Protein AF-U4V9J6-F1 (afdb_monomer)

pLDDT: mean 79.13, std 19.34, range [25.95, 96.69]

InterPro domains:
  IPR004697 p-Aminobenzoyl-glutamate transport protein AbgT [PF03806] (1-350)
  IPR004697 p-Aminobenzoyl-glutamate transport protein AbgT [PTHR30282] (1-351)

Structure (mmCIF, N/CA/C/O backbone):
data_AF-U4V9J6-F1
#
_entry.id   AF-U4V9J6-F1
#
loop_
_atom_site.group_PDB
_atom_site.id
_atom_site.type_symbol
_atom_site.label_atom_id
_atom_site.label_alt_id
_atom_site.label_comp_id
_atom_site.label_asym_id
_atom_site.label_entity_id
_atom_site.label_seq_id
_atom_site.pdbx_PDB_ins_code
_atom_site.Cartn_x
_atom_site.Cartn_y
_atom_site.Cartn_z
_atom_site.occupancy
_atom_site.B_iso_or_equiv
_atom_site.auth_seq_id
_atom_site.auth_comp_id
_atom_site.auth_asym_id
_atom_site.auth_atom_id
_atom_site.pdbx_PDB_model_num
ATOM 1 N N . MET A 1 1 ? -12.251 -4.093 21.270 1.00 65.94 1 MET A N 1
ATOM 2 C CA . MET A 1 1 ? -13.716 -3.875 21.312 1.00 65.94 1 MET A CA 1
ATOM 3 C C . MET A 1 1 ? -14.480 -5.082 20.780 1.00 65.94 1 MET A C 1
ATOM 5 O O . MET A 1 1 ? -15.000 -5.821 21.598 1.00 65.94 1 MET A O 1
ATOM 9 N N . ILE A 1 2 ? -14.480 -5.366 19.471 1.00 78.62 2 ILE A N 1
ATOM 10 C CA . ILE A 1 2 ? -15.267 -6.483 18.893 1.00 78.62 2 ILE A CA 1
ATOM 11 C C . ILE A 1 2 ? -14.880 -7.849 19.487 1.00 78.62 2 ILE A C 1
ATOM 13 O O . ILE A 1 2 ? -15.749 -8.617 19.879 1.00 78.62 2 ILE A O 1
ATOM 17 N N . PHE A 1 3 ? -13.581 -8.126 19.642 1.00 81.31 3 PHE A N 1
ATOM 18 C CA . PHE A 1 3 ? -13.107 -9.379 20.248 1.00 81.31 3 PHE A CA 1
ATOM 19 C C . PHE A 1 3 ? -13.669 -9.593 21.656 1.00 81.31 3 PHE A C 1
ATOM 21 O O . PHE A 1 3 ? -14.127 -10.684 21.971 1.00 81.31 3 PHE A O 1
ATOM 28 N N . GLN A 1 4 ? -13.724 -8.536 22.464 1.00 77.19 4 GLN A N 1
ATOM 29 C CA . GLN A 1 4 ? -14.252 -8.610 23.821 1.00 77.19 4 GLN A CA 1
ATOM 30 C C . GLN A 1 4 ? -15.758 -8.886 23.851 1.00 77.19 4 GLN A C 1
ATOM 32 O O . GLN A 1 4 ? -16.208 -9.686 24.664 1.00 77.19 4 GLN A O 1
ATOM 37 N N . ALA A 1 5 ? -16.526 -8.269 22.948 1.00 76.75 5 ALA A N 1
ATOM 38 C CA . ALA A 1 5 ? -17.961 -8.524 22.821 1.00 76.75 5 ALA A CA 1
ATOM 39 C C . ALA A 1 5 ? -18.264 -9.985 22.433 1.00 76.75 5 ALA A C 1
ATOM 41 O O . ALA A 1 5 ? -19.317 -10.508 22.777 1.00 76.75 5 ALA A O 1
ATOM 42 N N . MET A 1 6 ? -17.321 -10.655 21.762 1.00 80.75 6 MET A N 1
ATOM 43 C CA . MET A 1 6 ? -17.392 -12.080 21.417 1.00 80.75 6 MET A CA 1
ATOM 44 C C . MET A 1 6 ? -16.738 -13.002 22.463 1.00 80.75 6 MET A C 1
ATOM 46 O O . MET A 1 6 ? -16.559 -14.187 22.200 1.00 80.75 6 MET A O 1
ATOM 50 N N . GLY A 1 7 ? -16.323 -12.481 23.624 1.00 78.31 7 GLY A N 1
ATOM 51 C CA . GLY A 1 7 ? -15.650 -13.263 24.671 1.00 78.31 7 GLY A CA 1
ATOM 52 C C . GLY A 1 7 ? -14.199 -13.661 24.360 1.00 78.31 7 GLY A C 1
ATOM 53 O O . GLY A 1 7 ? -13.622 -14.474 25.077 1.00 78.31 7 GLY A O 1
ATOM 54 N N . ARG A 1 8 ? -13.591 -13.094 23.310 1.00 85.94 8 ARG A N 1
ATOM 55 C CA . ARG A 1 8 ? -12.186 -13.308 22.922 1.00 85.94 8 ARG A CA 1
ATOM 56 C C . ARG A 1 8 ? -11.266 -12.264 23.554 1.00 85.94 8 ARG A C 1
ATOM 58 O O . ARG A 1 8 ? -11.701 -11.213 24.028 1.00 85.94 8 ARG A O 1
ATOM 65 N N . 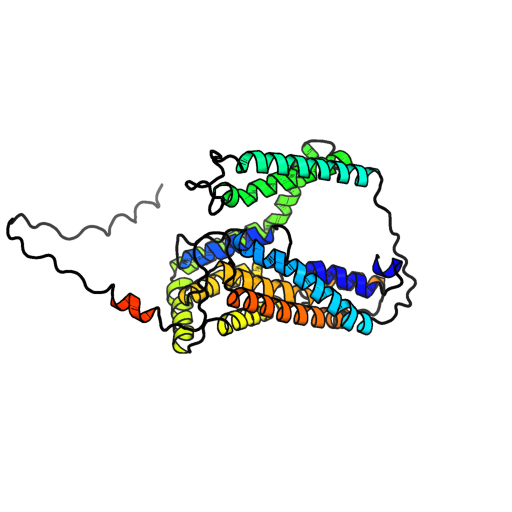ASN A 1 9 ? -9.961 -12.536 23.529 1.00 87.56 9 ASN A N 1
ATOM 66 C CA . ASN A 1 9 ? -8.962 -11.655 24.126 1.00 87.56 9 ASN A CA 1
ATOM 67 C C . ASN A 1 9 ? -8.908 -10.284 23.394 1.00 87.56 9 ASN A C 1
ATOM 69 O O . ASN A 1 9 ? -8.609 -10.236 22.197 1.00 87.56 9 ASN A O 1
ATOM 73 N N . PRO A 1 10 ? -9.175 -9.148 24.075 1.00 86.81 10 PRO A N 1
ATOM 74 C CA . PRO A 1 10 ? -9.163 -7.821 23.462 1.00 86.81 10 PRO A CA 1
ATOM 75 C C . PRO A 1 10 ? -7.778 -7.378 22.982 1.00 86.81 10 PRO A C 1
ATOM 77 O O . PRO A 1 10 ? -7.716 -6.568 22.056 1.00 86.81 10 PRO A O 1
ATOM 80 N N . LEU A 1 11 ? -6.693 -7.910 23.561 1.00 86.94 11 LEU A N 1
ATOM 81 C CA . LEU A 1 11 ? -5.323 -7.653 23.106 1.00 86.94 11 LEU A CA 1
ATOM 82 C C . LEU A 1 11 ? -5.131 -8.173 21.684 1.00 86.94 11 LEU A C 1
ATOM 84 O O . LEU A 1 11 ? -4.636 -7.447 20.829 1.00 86.94 11 LEU A O 1
ATOM 88 N N . VAL A 1 12 ? -5.624 -9.385 21.407 1.00 90.25 12 VAL A N 1
ATOM 89 C CA . VAL A 1 12 ? -5.599 -9.977 20.063 1.00 90.25 12 VAL A CA 1
ATOM 90 C C . VAL A 1 12 ? -6.382 -9.103 19.095 1.00 90.25 12 VAL A C 1
ATOM 92 O O . VAL A 1 12 ? -5.907 -8.841 17.999 1.00 90.25 12 VAL A O 1
ATOM 95 N N . GLY A 1 13 ? -7.536 -8.570 19.505 1.00 89.12 13 GLY A N 1
ATOM 96 C CA . GLY A 1 13 ? -8.301 -7.635 18.679 1.00 89.12 13 GLY A CA 1
ATOM 97 C C . GLY A 1 13 ? -7.562 -6.321 18.391 1.00 89.12 13 GLY A C 1
ATOM 98 O O . GLY A 1 13 ? -7.632 -5.815 17.272 1.00 89.12 13 GLY A O 1
ATOM 99 N N . ALA A 1 14 ? -6.839 -5.772 19.372 1.00 87.44 14 ALA A N 1
ATOM 100 C CA . ALA A 1 14 ? -6.020 -4.573 19.185 1.00 87.44 14 ALA A CA 1
ATOM 101 C C . ALA A 1 14 ? -4.848 -4.836 18.227 1.00 87.44 14 ALA A C 1
ATOM 103 O O . ALA A 1 14 ? -4.629 -4.057 17.300 1.00 87.44 14 ALA A O 1
ATOM 104 N N . VAL A 1 15 ? -4.156 -5.966 18.401 1.00 90.31 15 VAL A N 1
ATOM 105 C CA . VAL A 1 15 ? -3.089 -6.408 17.495 1.00 90.31 15 VAL A CA 1
ATOM 106 C C . VAL A 1 15 ? -3.640 -6.689 16.101 1.00 90.31 15 VAL A C 1
ATOM 108 O O . VAL A 1 15 ? -3.032 -6.266 15.132 1.00 90.31 15 VAL A O 1
ATOM 111 N N . THR A 1 16 ? -4.813 -7.312 15.978 1.00 92.06 16 THR A N 1
ATOM 112 C CA . THR A 1 16 ? -5.472 -7.579 14.688 1.00 92.06 16 THR A CA 1
ATOM 113 C C . THR A 1 16 ? -5.715 -6.285 13.917 1.00 92.06 16 THR A C 1
ATOM 115 O O . THR A 1 16 ? -5.371 -6.197 12.743 1.00 92.06 16 THR A O 1
ATOM 118 N N . GLY A 1 17 ? -6.265 -5.258 14.576 1.00 90.00 17 GLY A N 1
ATOM 119 C CA . GLY A 1 17 ? -6.472 -3.950 13.953 1.00 90.00 17 GLY A CA 1
ATOM 120 C C . GLY A 1 17 ? -5.158 -3.268 13.567 1.00 90.00 17 GLY A C 1
ATOM 121 O O . GLY A 1 17 ? -5.038 -2.749 12.462 1.00 90.00 17 GLY A O 1
ATOM 122 N N . TYR A 1 18 ? -4.156 -3.312 14.449 1.00 90.00 18 TYR A N 1
ATOM 123 C CA . TYR A 1 18 ? -2.828 -2.759 14.176 1.00 90.00 18 TYR A CA 1
ATOM 124 C C . TYR A 1 18 ? -2.142 -3.447 12.990 1.00 90.00 18 TYR A C 1
ATOM 126 O O . TYR A 1 18 ? -1.627 -2.778 12.101 1.00 90.00 18 TYR A O 1
ATOM 134 N N . VAL A 1 19 ? -2.193 -4.777 12.947 1.00 90.69 19 VAL A N 1
ATOM 135 C CA . VAL A 1 19 ? -1.666 -5.607 11.864 1.00 90.69 19 VAL A CA 1
ATOM 136 C C . VAL A 1 19 ? -2.363 -5.303 10.546 1.00 90.69 19 VAL A C 1
ATOM 138 O O . VAL A 1 19 ? -1.685 -5.100 9.545 1.00 90.69 19 VAL A O 1
ATOM 141 N N . ALA A 1 20 ? -3.696 -5.249 10.541 1.00 89.12 20 ALA A N 1
ATOM 142 C CA . ALA A 1 20 ? -4.461 -5.003 9.325 1.00 89.12 20 ALA A CA 1
ATOM 143 C C . ALA A 1 20 ? -4.112 -3.647 8.693 1.00 89.12 20 ALA A C 1
ATOM 145 O O . ALA A 1 20 ? -4.028 -3.549 7.475 1.00 89.12 20 ALA A O 1
ATOM 146 N N . VAL A 1 21 ? -3.866 -2.622 9.516 1.00 85.44 21 VAL A N 1
ATOM 147 C CA . VAL A 1 21 ? -3.485 -1.283 9.041 1.00 85.44 21 VAL A CA 1
ATOM 148 C C . VAL A 1 21 ? -1.998 -1.197 8.693 1.00 85.44 21 VAL A C 1
ATOM 150 O O . VAL A 1 21 ? -1.643 -0.597 7.686 1.00 85.44 21 VAL A O 1
ATOM 153 N N . GLY A 1 22 ? -1.122 -1.770 9.519 1.00 86.38 22 GLY A N 1
ATOM 154 C CA . GLY A 1 22 ? 0.326 -1.644 9.355 1.00 86.38 22 GLY A CA 1
ATOM 155 C C . GLY A 1 22 ? 0.899 -2.589 8.302 1.00 86.38 22 GLY A C 1
ATOM 156 O O . GLY A 1 22 ? 1.601 -2.144 7.402 1.00 86.38 22 GLY A O 1
ATOM 157 N N . ALA A 1 23 ? 0.590 -3.885 8.398 1.00 87.31 23 ALA A N 1
ATOM 158 C CA . ALA A 1 23 ? 1.112 -4.904 7.487 1.00 87.31 23 ALA A CA 1
ATOM 159 C C . ALA A 1 23 ? 0.292 -5.056 6.201 1.00 87.31 23 ALA A C 1
ATOM 161 O O . ALA A 1 23 ? 0.789 -5.590 5.215 1.00 87.31 23 ALA A O 1
ATOM 162 N N . GLY A 1 24 ? -0.953 -4.574 6.204 1.00 86.06 24 GLY A N 1
ATOM 163 C CA . GLY A 1 24 ? -1.797 -4.474 5.014 1.00 86.06 24 GLY A CA 1
ATOM 164 C C . GLY A 1 24 ? -1.687 -3.138 4.274 1.00 86.06 24 GLY A C 1
ATOM 165 O O . GLY A 1 24 ? -2.499 -2.899 3.389 1.00 86.06 24 GLY A O 1
ATOM 166 N N . TYR A 1 25 ? -0.737 -2.265 4.632 1.00 87.06 25 TYR A N 1
ATOM 167 C CA . TYR A 1 25 ? -0.687 -0.868 4.179 1.00 87.06 25 TYR A CA 1
ATOM 168 C C . TYR A 1 25 ? -0.744 -0.702 2.648 1.00 87.06 25 TYR A C 1
ATOM 170 O O . TYR A 1 25 ? -1.575 0.055 2.149 1.00 87.06 25 TYR A O 1
ATOM 178 N N . ASP A 1 26 ? 0.070 -1.455 1.900 1.00 89.44 26 ASP A N 1
ATOM 179 C CA . ASP A 1 26 ? 0.126 -1.397 0.430 1.00 89.44 26 ASP A CA 1
ATOM 180 C C . ASP A 1 26 ? -0.832 -2.380 -0.271 1.00 89.44 26 ASP A C 1
ATOM 182 O O . ASP A 1 26 ? -0.795 -2.522 -1.498 1.00 89.44 26 ASP A O 1
ATOM 186 N N . ALA A 1 27 ? -1.686 -3.086 0.477 1.00 91.44 27 ALA A N 1
ATOM 187 C CA . ALA A 1 27 ? -2.644 -4.048 -0.058 1.00 91.44 27 ALA A CA 1
ATOM 188 C C . ALA A 1 27 ? -4.078 -3.539 0.132 1.00 91.44 27 ALA A C 1
ATOM 190 O O . ALA A 1 27 ? -4.628 -3.539 1.231 1.00 91.44 27 ALA A O 1
ATOM 191 N N . SER A 1 28 ? -4.719 -3.135 -0.964 1.00 91.06 28 SER A N 1
ATOM 192 C CA . SER A 1 28 ? -6.057 -2.547 -0.929 1.00 91.06 28 SER A CA 1
ATOM 193 C C . SER A 1 28 ? -6.885 -2.955 -2.145 1.00 91.06 28 SER A C 1
ATOM 195 O O . SER A 1 28 ? -6.368 -3.116 -3.247 1.00 91.06 28 SER A O 1
ATOM 197 N N . LEU A 1 29 ? -8.202 -3.086 -1.948 1.00 90.00 29 LEU A N 1
ATOM 198 C CA . LEU A 1 29 ? -9.172 -3.305 -3.033 1.00 90.00 29 LEU A CA 1
ATOM 199 C C . LEU A 1 29 ? -9.385 -2.051 -3.897 1.00 90.00 29 LEU A C 1
ATOM 201 O O . LEU A 1 29 ? -9.929 -2.131 -5.001 1.00 90.00 29 LEU A O 1
ATOM 205 N N . LEU A 1 30 ? -8.985 -0.892 -3.376 1.00 86.12 30 LEU A N 1
ATOM 206 C CA . LEU A 1 30 ? -9.106 0.414 -4.009 1.00 86.12 30 LEU A CA 1
ATOM 207 C C . LEU A 1 30 ? -7.739 1.085 -4.097 1.00 86.12 30 LEU A C 1
ATOM 209 O O . LEU A 1 30 ? -6.885 0.871 -3.240 1.00 86.12 30 LEU A O 1
ATOM 213 N N . ILE A 1 31 ? -7.582 1.954 -5.089 1.00 84.19 31 ILE A N 1
ATOM 214 C CA . ILE A 1 31 ? -6.429 2.848 -5.182 1.00 84.19 31 ILE A CA 1
ATOM 215 C C . ILE A 1 31 ? -6.419 3.806 -3.989 1.00 84.19 31 ILE A C 1
ATOM 217 O O . ILE A 1 31 ? -7.450 4.336 -3.568 1.00 84.19 31 ILE A O 1
ATOM 221 N N . THR A 1 32 ? -5.228 4.024 -3.463 1.00 84.62 32 THR A N 1
ATOM 222 C CA . THR A 1 32 ? -4.907 4.807 -2.280 1.00 84.62 32 THR A CA 1
ATOM 223 C C . THR A 1 32 ? -3.896 5.908 -2.630 1.00 84.62 32 THR A C 1
ATOM 225 O O . THR A 1 32 ? -3.241 5.861 -3.675 1.00 84.62 32 THR A O 1
ATOM 228 N N . PRO A 1 33 ? -3.701 6.908 -1.754 1.00 80.56 33 PRO A N 1
ATOM 229 C CA . PRO A 1 33 ? -2.639 7.899 -1.931 1.00 80.56 33 PRO A CA 1
ATOM 230 C C . PRO A 1 33 ? -1.229 7.290 -2.033 1.00 80.56 33 PRO A C 1
ATOM 232 O O . PRO A 1 33 ? -0.375 7.859 -2.713 1.00 80.56 33 PRO A O 1
ATOM 235 N N . ALA A 1 34 ? -0.988 6.129 -1.408 1.00 85.19 34 ALA A N 1
ATOM 236 C CA . ALA A 1 34 ? 0.297 5.434 -1.486 1.00 85.19 34 ALA A CA 1
ATOM 237 C C . ALA A 1 34 ? 0.624 4.997 -2.922 1.00 85.19 34 ALA A C 1
ATOM 239 O O . ALA A 1 34 ? 1.780 5.059 -3.333 1.00 85.19 34 ALA A O 1
ATOM 240 N N . ASP A 1 35 ? -0.381 4.623 -3.721 1.00 87.75 35 ASP A N 1
ATOM 241 C CA . ASP A 1 35 ? -0.197 4.273 -5.134 1.00 87.75 35 ASP A CA 1
ATOM 242 C C . ASP A 1 35 ? 0.345 5.446 -5.952 1.00 87.75 35 ASP A C 1
ATOM 244 O O . ASP A 1 35 ? 1.293 5.280 -6.714 1.00 87.75 35 ASP A O 1
ATOM 248 N N . VAL A 1 36 ? -0.199 6.645 -5.735 1.00 83.81 36 VAL A N 1
ATOM 249 C CA . VAL A 1 36 ? 0.222 7.867 -6.437 1.00 83.81 36 VAL A CA 1
ATOM 250 C C . VAL A 1 36 ? 1.627 8.296 -6.014 1.00 83.81 36 VAL A C 1
ATOM 252 O O . VAL A 1 36 ? 2.442 8.689 -6.848 1.00 83.81 36 VAL A O 1
ATOM 255 N N . ILE A 1 37 ? 1.921 8.217 -4.714 1.00 84.94 37 ILE A N 1
ATOM 256 C CA . ILE A 1 37 ? 3.229 8.589 -4.166 1.00 84.94 37 ILE A CA 1
ATOM 257 C C . ILE A 1 37 ? 4.316 7.653 -4.695 1.00 84.94 37 ILE A C 1
ATOM 259 O O . ILE A 1 37 ? 5.325 8.120 -5.228 1.00 84.94 37 ILE A O 1
ATOM 263 N N . LEU A 1 38 ? 4.113 6.338 -4.572 1.00 90.75 38 LEU A N 1
ATOM 264 C CA . LEU A 1 38 ? 5.109 5.357 -4.989 1.00 90.75 38 LEU A CA 1
ATOM 265 C C . LEU A 1 38 ? 5.325 5.410 -6.503 1.00 90.75 38 LEU A C 1
ATOM 267 O O . LEU A 1 38 ? 6.477 5.465 -6.930 1.00 90.75 38 LEU A O 1
ATOM 271 N N . SER A 1 39 ? 4.257 5.499 -7.303 1.00 89.31 39 SER A N 1
A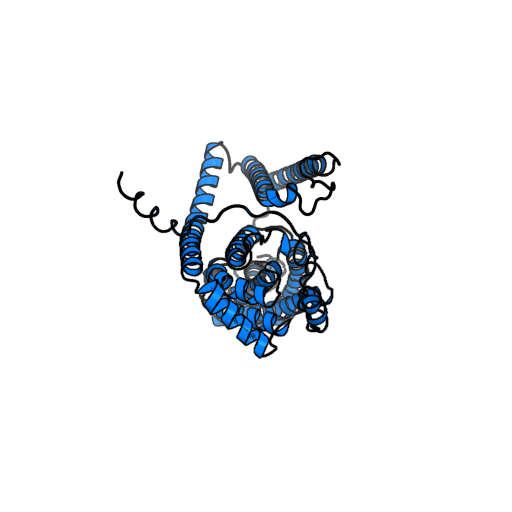TOM 272 C CA . SER A 1 39 ? 4.374 5.560 -8.764 1.00 89.31 39 SER A CA 1
ATOM 273 C C . SER A 1 39 ? 5.074 6.832 -9.249 1.00 89.31 39 SER A C 1
ATOM 275 O O . SER A 1 39 ? 5.870 6.777 -10.188 1.00 89.31 39 SER A O 1
ATOM 277 N N . GLY A 1 40 ? 4.859 7.969 -8.578 1.00 87.44 40 GLY A N 1
ATOM 278 C CA . GLY A 1 40 ? 5.559 9.223 -8.865 1.00 87.44 40 GLY A CA 1
ATOM 279 C C . GLY A 1 40 ? 7.064 9.148 -8.589 1.00 87.44 40 GLY A C 1
ATOM 280 O O . GLY A 1 40 ? 7.872 9.575 -9.420 1.00 87.44 40 GLY A O 1
ATOM 281 N N . ILE A 1 41 ? 7.454 8.552 -7.457 1.00 89.44 41 ILE A N 1
ATOM 282 C CA . ILE A 1 41 ? 8.865 8.317 -7.113 1.00 89.44 41 ILE A CA 1
ATOM 283 C C . ILE A 1 41 ? 9.501 7.348 -8.121 1.00 89.44 41 ILE A C 1
ATOM 285 O O . ILE A 1 41 ? 10.568 7.637 -8.663 1.00 89.44 41 ILE A O 1
ATOM 289 N N . THR A 1 42 ? 8.832 6.231 -8.421 1.00 93.25 42 THR A N 1
ATOM 290 C CA . THR A 1 42 ? 9.329 5.217 -9.361 1.00 93.25 42 THR A CA 1
ATOM 291 C C . THR A 1 42 ? 9.492 5.785 -10.770 1.00 93.25 42 THR A C 1
ATOM 293 O O . THR A 1 42 ? 10.519 5.551 -11.399 1.00 93.25 42 THR A O 1
ATOM 296 N N . THR A 1 43 ? 8.534 6.586 -11.249 1.00 90.50 43 THR A N 1
ATOM 297 C CA . THR A 1 43 ? 8.622 7.287 -12.544 1.00 90.50 43 THR A CA 1
ATOM 298 C C . THR A 1 43 ? 9.832 8.219 -12.581 1.00 90.50 43 THR A C 1
ATOM 300 O O . THR A 1 43 ? 10.632 8.182 -13.514 1.00 90.50 43 THR A O 1
ATOM 303 N N . SER A 1 44 ? 10.020 9.012 -11.523 1.00 87.56 44 SER A N 1
ATOM 304 C CA . SER A 1 44 ? 11.140 9.956 -11.424 1.00 87.56 44 SER A CA 1
ATOM 305 C C . SER A 1 44 ? 12.497 9.248 -11.438 1.00 87.56 44 SER A C 1
ATOM 307 O O . SER A 1 44 ? 13.438 9.728 -12.069 1.00 87.56 44 SER A O 1
ATOM 309 N N . ALA A 1 45 ? 12.599 8.093 -10.777 1.00 89.50 45 ALA A N 1
ATOM 310 C CA . ALA A 1 45 ? 13.794 7.261 -10.816 1.00 89.50 45 ALA A CA 1
ATOM 311 C C . ALA A 1 45 ? 13.999 6.609 -12.196 1.00 89.50 45 ALA A C 1
ATOM 313 O O . ALA A 1 45 ? 15.116 6.614 -12.712 1.00 89.50 45 ALA A O 1
ATOM 314 N N . ALA A 1 46 ? 12.935 6.111 -12.832 1.00 90.12 46 ALA A N 1
ATOM 315 C CA . ALA A 1 46 ? 12.996 5.475 -14.149 1.00 90.12 46 ALA A CA 1
ATOM 316 C C . ALA A 1 46 ? 13.475 6.431 -15.260 1.00 90.12 46 ALA A C 1
ATOM 318 O O . ALA A 1 46 ? 14.217 6.011 -16.148 1.00 90.12 46 ALA A O 1
ATOM 319 N N . HIS A 1 47 ? 13.171 7.731 -15.154 1.00 88.38 47 HIS A N 1
ATOM 320 C CA . HIS A 1 47 ? 13.654 8.785 -16.064 1.00 88.38 47 HIS A CA 1
ATOM 321 C C . HIS A 1 47 ? 15.180 8.978 -16.096 1.00 88.38 47 HIS A C 1
ATOM 323 O O . HIS A 1 47 ? 15.698 9.743 -16.919 1.00 88.38 47 HIS A O 1
ATOM 329 N N . THR A 1 48 ? 15.921 8.334 -15.192 1.00 84.56 48 THR A N 1
ATOM 330 C CA . THR A 1 48 ? 17.387 8.288 -15.275 1.00 84.56 48 THR A CA 1
ATOM 331 C C . THR A 1 48 ? 17.880 7.304 -16.340 1.00 84.56 48 THR A C 1
ATOM 333 O O . THR A 1 48 ? 18.978 7.500 -16.853 1.00 84.56 48 THR A O 1
ATOM 336 N N . VAL A 1 49 ? 17.070 6.299 -16.703 1.00 85.06 49 VAL A N 1
ATOM 337 C CA . VAL A 1 49 ? 17.365 5.297 -17.743 1.00 85.06 49 VAL A CA 1
ATOM 338 C C . VAL A 1 49 ? 16.585 5.587 -19.022 1.00 85.06 49 VAL A C 1
ATOM 340 O O . VAL A 1 49 ? 17.170 5.626 -20.099 1.00 85.06 49 VAL A O 1
ATOM 343 N N . ASP A 1 50 ? 15.275 5.816 -18.909 1.00 85.38 50 ASP A N 1
ATOM 344 C CA . ASP A 1 50 ? 14.386 6.091 -20.040 1.00 85.38 50 ASP A CA 1
ATOM 345 C C . ASP A 1 50 ? 13.481 7.285 -19.721 1.00 85.38 50 ASP A C 1
ATOM 347 O O . ASP A 1 50 ? 12.627 7.225 -18.839 1.00 85.38 50 ASP A O 1
ATOM 351 N N . ALA A 1 51 ? 13.653 8.374 -20.474 1.00 86.44 51 ALA A N 1
ATOM 352 C CA . ALA A 1 51 ? 12.902 9.615 -20.302 1.00 86.44 51 ALA A CA 1
ATOM 353 C C . ALA A 1 51 ? 11.391 9.482 -20.579 1.00 86.44 51 ALA A C 1
ATOM 355 O O . ALA A 1 51 ? 10.638 10.367 -20.185 1.00 86.44 51 ALA A O 1
ATOM 356 N N . ASN A 1 52 ? 10.953 8.411 -21.248 1.00 86.06 52 ASN A N 1
ATOM 357 C CA . ASN A 1 52 ? 9.542 8.146 -21.542 1.00 86.06 52 ASN A CA 1
ATOM 358 C C . ASN A 1 52 ? 8.913 7.107 -20.596 1.00 86.06 52 ASN A C 1
ATOM 360 O O . ASN A 1 52 ? 7.712 6.819 -20.706 1.00 86.06 52 ASN A O 1
ATOM 364 N N . ALA A 1 53 ? 9.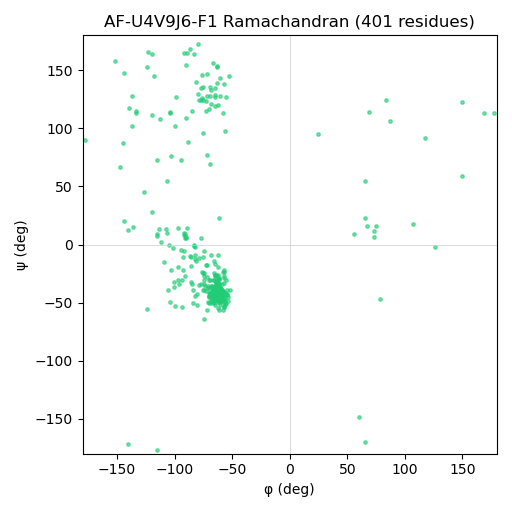703 6.528 -19.684 1.00 85.94 53 ALA A N 1
ATOM 365 C CA . ALA A 1 53 ? 9.215 5.556 -18.718 1.00 85.94 53 ALA A CA 1
ATOM 366 C C . ALA A 1 53 ? 8.215 6.215 -17.765 1.00 85.94 53 ALA A C 1
ATOM 368 O O . ALA A 1 53 ? 8.508 7.216 -17.128 1.00 85.94 53 ALA A O 1
ATOM 369 N N . TYR A 1 54 ? 7.031 5.626 -17.634 1.00 85.12 54 TYR A N 1
ATOM 370 C CA . TYR A 1 54 ? 5.980 6.138 -16.764 1.00 85.12 54 TYR A CA 1
ATOM 371 C C . TYR A 1 54 ? 5.353 4.981 -16.006 1.00 85.12 54 TYR A C 1
ATOM 373 O O . TYR A 1 54 ? 4.930 4.006 -16.627 1.00 85.12 54 TYR A O 1
ATOM 381 N N . VAL A 1 55 ? 5.288 5.116 -14.683 1.00 87.44 55 VAL A N 1
ATOM 382 C CA . VAL A 1 55 ? 4.595 4.184 -13.797 1.00 87.44 55 VAL A CA 1
ATOM 383 C C . VAL A 1 55 ? 3.293 4.834 -13.367 1.00 87.44 55 VAL A C 1
ATOM 385 O O . VAL A 1 55 ? 3.271 5.856 -12.675 1.00 87.44 55 VAL A O 1
ATOM 388 N N . SER A 1 56 ? 2.192 4.240 -13.801 1.00 85.00 56 SER A N 1
ATOM 389 C CA . SER A 1 56 ? 0.857 4.699 -13.468 1.00 85.00 56 SER A CA 1
ATOM 390 C C . SER A 1 56 ? 0.491 4.309 -12.032 1.00 85.00 56 SER A C 1
ATOM 392 O O . SER A 1 56 ? 0.839 3.212 -11.586 1.00 85.00 56 SER A O 1
ATOM 394 N N . PRO A 1 57 ? -0.289 5.132 -11.305 1.00 84.75 57 PRO A N 1
ATOM 395 C CA . PRO A 1 57 ? -0.827 4.747 -9.998 1.00 84.75 57 PRO A CA 1
ATOM 396 C C . PRO A 1 57 ? -1.669 3.463 -10.025 1.00 84.75 57 PRO A C 1
ATOM 398 O O . PRO A 1 57 ? -1.848 2.814 -9.003 1.00 84.75 57 PRO A O 1
ATOM 401 N N . ILE A 1 58 ? -2.208 3.084 -11.185 1.00 86.69 58 ILE A N 1
ATOM 402 C CA . ILE A 1 58 ? -3.029 1.878 -11.338 1.00 86.69 58 ILE A CA 1
ATOM 403 C C . ILE A 1 58 ? -2.230 0.637 -11.737 1.00 86.69 58 ILE A C 1
ATOM 405 O O . ILE A 1 58 ? -2.811 -0.443 -11.754 1.00 86.69 58 ILE A O 1
ATOM 409 N N . ASP A 1 59 ? -0.927 0.750 -12.017 1.00 86.81 59 ASP A N 1
ATOM 410 C CA . ASP A 1 59 ? -0.162 -0.365 -12.580 1.00 86.81 59 ASP A CA 1
ATOM 411 C C . ASP A 1 59 ? -0.229 -1.600 -11.682 1.00 86.81 59 ASP A C 1
ATOM 413 O O . ASP A 1 59 ? -0.690 -2.655 -12.111 1.00 86.81 59 ASP A O 1
ATOM 417 N N . ASN A 1 60 ? 0.078 -1.447 -10.394 1.00 91.75 60 ASN A N 1
ATOM 418 C CA . ASN A 1 60 ? 0.040 -2.561 -9.448 1.00 91.75 60 ASN A CA 1
ATOM 419 C C . ASN A 1 60 ? -1.376 -2.953 -8.985 1.00 91.75 60 ASN A C 1
ATOM 421 O O . ASN A 1 60 ? -1.493 -3.817 -8.115 1.00 91.75 60 ASN A O 1
ATOM 425 N N . TYR A 1 61 ? -2.448 -2.363 -9.532 1.00 90.50 61 TYR A N 1
ATOM 426 C CA . TYR A 1 61 ? -3.811 -2.509 -9.009 1.00 90.50 61 TYR A CA 1
ATOM 427 C C . TYR A 1 61 ? -4.265 -3.967 -8.895 1.00 90.50 61 TYR A C 1
ATOM 429 O O . TYR A 1 61 ? -4.717 -4.401 -7.835 1.00 90.50 61 TYR A O 1
ATOM 437 N N . TYR A 1 62 ? -4.120 -4.750 -9.968 1.00 90.25 62 TYR A N 1
ATOM 438 C CA . TYR A 1 62 ? -4.560 -6.148 -9.960 1.00 90.25 62 TYR A CA 1
ATOM 439 C C . TYR A 1 62 ? -3.803 -6.980 -8.925 1.00 90.25 62 TYR A C 1
ATOM 441 O O . TYR A 1 62 ? -4.408 -7.792 -8.218 1.00 90.25 62 TYR A O 1
ATOM 449 N N . PHE A 1 63 ? -2.496 -6.742 -8.803 1.00 93.00 63 PHE A N 1
ATOM 450 C CA . PHE A 1 63 ? -1.657 -7.427 -7.833 1.00 93.00 63 PHE A CA 1
ATOM 451 C C . PHE A 1 63 ? -2.051 -7.053 -6.401 1.00 93.00 63 PHE A C 1
ATOM 453 O O . PHE A 1 63 ? -2.285 -7.944 -5.584 1.00 93.00 63 PHE A O 1
ATOM 460 N N . ILE A 1 64 ? -2.198 -5.764 -6.086 1.00 93.50 64 ILE A N 1
ATOM 461 C CA . ILE A 1 64 ? -2.482 -5.307 -4.715 1.00 93.50 64 ILE A CA 1
ATOM 462 C C . ILE A 1 64 ? -3.908 -5.645 -4.269 1.00 93.50 64 ILE A C 1
ATOM 464 O O . ILE A 1 64 ? -4.107 -6.025 -3.116 1.00 93.50 64 ILE A O 1
ATOM 468 N N . ALA A 1 65 ? -4.886 -5.597 -5.180 1.00 93.62 65 ALA A N 1
ATOM 469 C CA . ALA A 1 65 ? -6.266 -5.968 -4.886 1.00 93.62 65 ALA A CA 1
ATOM 470 C C . ALA A 1 65 ? -6.381 -7.469 -4.595 1.00 93.62 65 ALA A C 1
ATOM 472 O O . ALA A 1 65 ? -7.036 -7.874 -3.633 1.00 93.62 65 ALA A O 1
ATOM 473 N N . SER A 1 66 ? -5.681 -8.298 -5.374 1.00 94.56 66 SER A N 1
ATOM 474 C CA . SER A 1 66 ? -5.594 -9.740 -5.117 1.00 94.56 66 SER A CA 1
ATOM 475 C C . SER A 1 66 ? -4.834 -10.033 -3.819 1.00 94.56 66 SER A C 1
ATOM 477 O O . SER A 1 66 ? -5.248 -10.883 -3.028 1.00 94.56 66 SER A O 1
ATOM 479 N N . SER A 1 67 ? -3.763 -9.277 -3.558 1.00 95.12 67 SER A N 1
ATOM 480 C CA . SER A 1 67 ? -2.971 -9.375 -2.329 1.00 95.12 67 SER A CA 1
ATOM 481 C C . SER A 1 67 ? -3.812 -9.071 -1.092 1.00 95.12 67 SER A C 1
ATOM 483 O O . SER A 1 67 ? -3.707 -9.797 -0.111 1.00 95.12 67 SER A O 1
ATOM 485 N N . ALA A 1 68 ? -4.707 -8.078 -1.137 1.00 94.94 68 ALA A N 1
ATOM 486 C CA . ALA A 1 68 ? -5.581 -7.740 -0.011 1.00 94.94 68 ALA A CA 1
ATOM 487 C C . ALA A 1 68 ? -6.442 -8.933 0.446 1.00 94.94 68 ALA A C 1
ATOM 489 O O . ALA A 1 68 ? -6.588 -9.180 1.644 1.00 94.94 68 ALA A O 1
ATOM 490 N N . ILE A 1 69 ? -6.969 -9.714 -0.502 1.00 95.12 69 ILE A N 1
ATOM 491 C CA . ILE A 1 69 ? -7.774 -10.909 -0.209 1.00 95.12 69 ILE A CA 1
ATOM 492 C C . ILE A 1 69 ? -6.896 -12.003 0.410 1.00 95.12 69 ILE A C 1
ATOM 494 O O . ILE A 1 69 ? -7.240 -12.570 1.447 1.00 95.12 69 ILE A O 1
ATOM 498 N N . ILE A 1 70 ? -5.745 -12.282 -0.202 1.00 94.50 70 ILE A N 1
ATOM 499 C CA . ILE A 1 70 ? -4.834 -13.344 0.246 1.00 94.50 70 ILE A CA 1
ATOM 500 C C . ILE A 1 70 ? -4.262 -13.029 1.629 1.00 94.50 70 ILE A C 1
ATOM 502 O O . ILE A 1 70 ? -4.303 -13.875 2.520 1.00 94.50 70 ILE A O 1
ATOM 506 N N . LEU A 1 71 ? -3.789 -11.803 1.841 1.00 95.19 71 LEU A N 1
ATOM 507 C CA . LEU A 1 71 ? -3.236 -11.358 3.118 1.00 95.19 71 LEU A CA 1
ATOM 508 C C . LEU A 1 71 ? -4.292 -11.306 4.219 1.00 95.19 71 LEU A C 1
ATOM 510 O O . LEU A 1 71 ? -3.970 -11.572 5.373 1.00 95.19 71 LEU A O 1
ATOM 514 N N . SER A 1 72 ? -5.559 -11.041 3.886 1.00 94.69 72 SER A N 1
ATOM 515 C CA . SER A 1 72 ? -6.654 -11.157 4.852 1.00 94.69 72 SER A CA 1
ATOM 516 C C . SER A 1 72 ? -6.807 -12.597 5.357 1.00 94.69 72 SER A C 1
ATOM 518 O O . SER A 1 72 ? -6.905 -12.812 6.567 1.00 94.69 72 SER A O 1
ATOM 520 N N . ILE A 1 73 ? -6.746 -13.587 4.459 1.00 95.50 73 ILE A N 1
ATOM 521 C CA . ILE A 1 73 ? -6.818 -15.015 4.812 1.00 95.50 73 ILE A CA 1
ATOM 522 C C . ILE A 1 73 ? -5.591 -15.434 5.632 1.00 95.50 73 ILE A C 1
ATOM 524 O O . ILE A 1 73 ? -5.730 -16.065 6.680 1.00 95.50 73 ILE A O 1
ATOM 528 N N . VAL A 1 74 ? -4.389 -15.058 5.185 1.00 95.69 74 VAL A N 1
ATOM 529 C CA . VAL A 1 74 ? -3.130 -15.368 5.881 1.00 95.69 74 VAL A CA 1
ATOM 530 C C . VAL A 1 74 ? -3.099 -14.718 7.266 1.00 95.69 74 VAL A C 1
ATOM 532 O O . VAL A 1 74 ? -2.751 -15.373 8.247 1.00 95.69 74 VAL A O 1
ATOM 535 N N . GLY A 1 75 ? -3.512 -13.455 7.373 1.00 94.62 75 GLY A N 1
ATOM 536 C CA . GLY A 1 75 ? -3.602 -12.725 8.634 1.00 94.62 75 GLY A CA 1
ATOM 537 C C . GLY A 1 75 ? -4.588 -13.353 9.601 1.00 94.62 75 GLY A C 1
ATOM 538 O O . GLY A 1 75 ? -4.223 -13.588 10.750 1.00 94.62 75 GLY A O 1
ATOM 539 N N . ALA A 1 76 ? -5.790 -13.702 9.138 1.00 94.69 76 ALA A N 1
ATOM 540 C CA . ALA A 1 76 ? -6.762 -14.420 9.956 1.00 94.69 76 ALA A CA 1
ATOM 541 C C . ALA A 1 76 ? -6.181 -15.744 10.475 1.00 94.69 76 ALA A C 1
ATOM 543 O O . ALA A 1 76 ? -6.223 -16.008 11.676 1.00 94.69 76 ALA A O 1
ATOM 544 N N . PHE A 1 77 ? -5.550 -16.528 9.596 1.00 96.38 77 PHE A N 1
ATOM 545 C CA . PHE A 1 77 ? -4.935 -17.799 9.965 1.00 96.38 77 PHE A CA 1
ATOM 546 C C . PHE A 1 77 ? -3.830 -17.636 11.019 1.00 96.38 77 PHE A C 1
ATOM 548 O O . PHE A 1 77 ? -3.842 -18.334 12.032 1.00 96.38 77 PHE A O 1
ATOM 555 N N . ILE A 1 78 ? -2.887 -16.710 10.819 1.00 95.81 78 ILE A N 1
ATOM 556 C CA . ILE A 1 78 ? -1.785 -16.481 11.765 1.00 95.81 78 ILE A CA 1
ATOM 557 C C . ILE A 1 78 ? -2.316 -15.955 13.100 1.00 95.81 78 ILE A C 1
ATOM 559 O O . ILE A 1 78 ? -1.852 -16.380 14.160 1.00 95.81 78 ILE A O 1
ATOM 563 N N . ILE A 1 79 ? -3.300 -15.056 13.069 1.00 94.38 79 ILE A N 1
ATOM 564 C CA . ILE A 1 79 ? -3.880 -14.496 14.288 1.00 94.38 79 ILE A CA 1
ATOM 565 C C . ILE A 1 79 ? -4.552 -15.592 15.114 1.00 94.38 79 ILE A C 1
ATOM 567 O O . ILE A 1 79 ? -4.273 -15.707 16.304 1.00 94.38 79 ILE A O 1
ATOM 571 N N . GLU A 1 80 ? -5.376 -16.434 14.495 1.00 93.12 80 GLU A N 1
ATOM 572 C CA . GLU A 1 80 ? -6.089 -17.506 15.198 1.00 93.12 80 GLU A CA 1
ATOM 573 C C . GLU A 1 80 ? -5.165 -18.638 15.657 1.00 93.12 80 GLU A C 1
ATOM 575 O O . GLU A 1 80 ? -5.361 -19.209 16.729 1.00 93.12 80 GLU A O 1
ATOM 580 N N . ARG A 1 81 ? -4.155 -18.995 14.855 1.00 94.25 81 ARG A N 1
ATOM 581 C CA . ARG A 1 81 ? -3.307 -20.169 15.123 1.00 94.25 81 ARG A CA 1
ATOM 582 C C . ARG A 1 81 ? -2.045 -19.869 15.912 1.00 94.25 81 ARG A C 1
ATOM 584 O O . ARG A 1 81 ? -1.497 -20.794 16.505 1.00 94.25 81 ARG A O 1
ATOM 591 N N . ILE A 1 82 ? -1.574 -18.625 15.911 1.00 93.38 82 ILE A N 1
ATOM 592 C CA . ILE A 1 82 ? -0.312 -18.244 16.553 1.00 93.38 82 ILE A CA 1
ATOM 593 C C . ILE A 1 82 ? -0.544 -17.133 17.575 1.00 93.38 82 ILE A C 1
ATOM 595 O O . ILE A 1 82 ? -0.226 -17.315 18.748 1.00 93.38 82 ILE A O 1
ATOM 599 N N . VAL A 1 83 ? -1.135 -16.006 17.172 1.00 92.75 83 VAL A N 1
ATOM 600 C CA . VAL A 1 83 ? -1.237 -14.821 18.046 1.00 92.75 83 VAL A CA 1
ATOM 601 C C . VAL A 1 83 ? -2.195 -15.047 19.215 1.00 92.75 83 VAL A C 1
ATOM 603 O O . VAL A 1 83 ? -1.875 -14.702 20.350 1.00 92.75 83 VAL A O 1
ATOM 606 N N . GLU A 1 84 ? -3.361 -15.638 18.971 1.00 91.12 84 GLU A N 1
ATOM 607 C CA . GLU A 1 84 ? -4.363 -15.875 20.009 1.00 91.12 84 GLU A CA 1
ATOM 608 C C . GLU A 1 84 ? -3.909 -16.900 21.064 1.00 91.12 84 GLU A C 1
ATOM 610 O O . GLU A 1 84 ? -4.032 -16.595 22.254 1.00 91.12 84 GLU A O 1
ATOM 615 N N . PRO A 1 85 ? -3.294 -18.046 20.699 1.00 89.19 85 PRO A N 1
ATOM 616 C CA . PRO A 1 85 ? -2.669 -18.937 21.674 1.00 89.19 85 PRO A CA 1
ATOM 617 C C . PRO A 1 85 ? -1.573 -18.264 22.506 1.00 89.19 85 PRO A C 1
ATOM 619 O O . PRO A 1 85 ? -1.508 -18.488 23.713 1.00 89.19 85 PRO A O 1
ATOM 622 N N . VAL A 1 86 ? -0.743 -17.413 21.887 1.00 86.50 86 VAL A N 1
ATOM 623 C CA . VAL A 1 86 ? 0.315 -16.658 22.584 1.00 86.50 86 VAL A CA 1
ATOM 624 C C . VAL A 1 86 ? -0.273 -15.637 23.561 1.00 86.50 86 VAL A C 1
ATOM 626 O O . VAL A 1 86 ? 0.262 -15.448 24.651 1.00 86.50 86 VAL A O 1
ATOM 629 N N . ALA A 1 87 ? -1.386 -14.995 23.204 1.00 84.19 87 ALA A N 1
ATOM 630 C CA . ALA A 1 87 ? -2.052 -14.010 24.054 1.00 84.19 87 ALA A CA 1
ATOM 631 C C . ALA A 1 87 ? -2.816 -14.632 25.238 1.00 84.19 87 ALA A C 1
ATOM 633 O O . ALA A 1 87 ? -3.042 -13.960 26.246 1.00 84.19 87 ALA A O 1
ATOM 634 N N . GLY A 1 88 ? -3.235 -15.896 25.123 1.00 83.19 88 GLY A N 1
ATOM 635 C CA . GLY A 1 88 ? -3.947 -16.625 26.170 1.00 83.19 88 GLY A CA 1
ATOM 636 C C . GLY A 1 88 ? -5.333 -16.059 26.511 1.00 83.19 88 GLY A C 1
ATOM 637 O O . GLY A 1 88 ? -5.886 -15.191 25.829 1.00 83.19 88 GLY A O 1
ATOM 638 N N . THR A 1 89 ? -5.930 -16.569 27.593 1.00 80.69 89 THR A N 1
ATOM 639 C CA . THR A 1 89 ? -7.259 -16.137 28.052 1.00 80.69 89 THR A CA 1
ATOM 640 C C . THR A 1 89 ? -7.191 -14.786 28.753 1.00 80.69 89 THR A C 1
ATOM 642 O O . THR A 1 89 ? -6.469 -14.633 29.742 1.00 80.69 89 THR A O 1
ATOM 645 N N . TYR A 1 90 ? -8.002 -13.831 28.308 1.00 79.06 90 TYR A N 1
ATOM 646 C CA . TYR A 1 90 ? -8.122 -12.540 28.974 1.00 79.06 90 TYR A CA 1
ATOM 647 C C . TYR A 1 90 ? -8.880 -12.668 30.301 1.00 79.06 90 TYR A C 1
ATOM 649 O O . TYR A 1 90 ? -9.984 -13.203 30.339 1.00 79.06 90 TYR A O 1
ATOM 657 N N . ARG A 1 91 ? -8.290 -12.161 31.390 1.00 70.00 91 ARG A N 1
ATOM 658 C CA . ARG A 1 91 ? -8.880 -12.165 32.746 1.00 70.00 91 ARG A CA 1
ATOM 659 C C . ARG A 1 91 ? -9.184 -10.761 33.285 1.00 70.00 91 ARG A C 1
ATOM 661 O O . ARG A 1 91 ? -9.483 -10.614 34.466 1.00 70.00 91 ARG A O 1
ATOM 668 N N . GLY A 1 92 ? -9.048 -9.726 32.457 1.00 69.75 92 GLY A N 1
ATOM 669 C CA . GLY A 1 92 ? -9.257 -8.341 32.880 1.00 69.75 92 GLY A CA 1
ATOM 670 C C . GLY A 1 92 ? -10.729 -7.914 32.862 1.00 69.75 92 GLY A C 1
ATOM 671 O O . GLY A 1 92 ? -11.575 -8.552 32.242 1.00 69.75 92 GLY A O 1
ATOM 672 N N . SER A 1 93 ? -11.025 -6.806 33.543 1.00 65.56 93 SER A N 1
ATOM 673 C CA . SER A 1 93 ? -12.377 -6.256 33.733 1.00 65.56 93 SER A CA 1
ATOM 674 C C . SER A 1 93 ? -12.664 -4.991 32.909 1.00 65.56 93 SER A C 1
ATOM 676 O O . SER A 1 93 ? -13.676 -4.329 33.127 1.00 65.56 93 SER A O 1
ATOM 678 N N . VAL A 1 94 ? -11.782 -4.619 31.973 1.00 67.50 94 VAL A N 1
ATOM 679 C CA . VAL A 1 94 ? -11.903 -3.369 31.204 1.00 67.50 94 VAL A CA 1
ATOM 680 C C . VAL A 1 94 ? -12.995 -3.512 30.154 1.00 67.50 94 VAL A C 1
ATOM 682 O O . VAL A 1 94 ? -12.725 -4.023 29.076 1.00 67.50 94 VAL A O 1
ATOM 685 N N . VAL A 1 95 ? -14.218 -3.072 30.439 1.00 64.62 95 VAL A N 1
ATOM 686 C CA . VAL A 1 95 ? -15.306 -3.005 29.451 1.00 64.62 95 VAL A CA 1
ATOM 687 C C . VAL A 1 95 ? -15.185 -1.689 28.688 1.00 64.62 95 VAL A C 1
ATOM 689 O O . VAL A 1 95 ? -15.314 -0.619 29.277 1.00 64.62 95 VAL A O 1
ATOM 692 N N . LEU A 1 96 ? -14.900 -1.753 27.385 1.00 63.75 96 LEU A N 1
ATOM 693 C CA . LEU A 1 96 ? -15.005 -0.572 26.529 1.00 63.75 96 LEU A CA 1
ATOM 694 C C . LEU A 1 96 ? -16.462 -0.337 26.142 1.00 63.75 96 LEU A C 1
ATOM 696 O O . LEU A 1 96 ? -17.127 -1.253 25.660 1.00 63.75 96 LEU A O 1
ATOM 700 N N . ASP A 1 97 ? -16.919 0.897 26.331 1.00 61.72 97 ASP A N 1
ATOM 701 C CA . ASP A 1 97 ? -18.264 1.325 25.968 1.00 61.72 97 ASP A CA 1
ATOM 702 C C . ASP A 1 97 ? -18.390 1.370 24.437 1.00 61.72 97 ASP A C 1
ATOM 704 O O . ASP A 1 97 ? -17.648 2.083 23.754 1.00 61.72 97 ASP A O 1
ATOM 708 N N . VAL A 1 98 ? -19.270 0.536 23.879 1.00 62.03 98 VAL A N 1
ATOM 709 C CA . VAL A 1 98 ? -19.508 0.456 22.433 1.00 62.03 98 VAL A CA 1
ATOM 710 C C . VAL A 1 98 ? -20.764 1.249 22.133 1.00 62.03 98 VAL A C 1
ATOM 712 O O . VAL A 1 98 ? -21.878 0.768 22.335 1.00 62.03 98 VAL A O 1
ATOM 715 N N . HIS A 1 99 ? -20.592 2.459 21.611 1.00 69.12 99 HIS A N 1
ATOM 716 C CA . HIS A 1 99 ? -21.726 3.208 21.093 1.00 69.12 99 HIS A CA 1
ATOM 717 C C . HIS A 1 99 ? -22.120 2.657 19.717 1.00 69.12 99 HIS A C 1
ATOM 719 O O . HIS A 1 99 ? -21.271 2.586 18.821 1.00 69.12 99 HIS A O 1
ATOM 725 N N . PRO A 1 100 ? -23.384 2.244 19.523 1.00 74.25 100 PRO A N 1
ATOM 726 C CA . PRO A 1 100 ? -23.871 1.895 18.201 1.00 74.25 100 PRO A CA 1
ATOM 727 C C . PRO A 1 100 ? -23.841 3.128 17.294 1.00 74.25 100 PRO A C 1
ATOM 729 O O . PRO A 1 100 ? -23.950 4.264 17.758 1.00 74.25 100 PRO A O 1
ATOM 732 N N . VAL A 1 101 ? -23.722 2.889 15.987 1.00 81.00 101 VAL A N 1
ATOM 733 C CA . VAL A 1 101 ? -23.816 3.944 14.971 1.00 81.00 101 VAL A CA 1
ATOM 734 C C . VAL A 1 101 ? -25.146 4.675 15.143 1.00 81.00 101 VAL A C 1
ATOM 736 O O . VAL A 1 101 ? -26.206 4.045 15.170 1.00 81.00 101 VAL A O 1
ATOM 739 N N . SER A 1 102 ? -25.098 5.999 15.263 1.00 89.19 102 SER A N 1
ATOM 740 C CA . SER A 1 102 ? -26.297 6.814 15.451 1.00 89.19 102 SER A CA 1
ATOM 741 C C . SER A 1 102 ? -27.198 6.785 14.211 1.00 89.19 102 SER A C 1
ATOM 743 O O . SER A 1 102 ? -26.743 6.592 13.079 1.00 89.19 102 SER A O 1
ATOM 745 N N . GLU A 1 103 ? -28.496 7.047 14.389 1.00 91.12 103 GLU A N 1
ATOM 746 C CA . GLU A 1 103 ? -29.441 7.139 13.264 1.00 91.12 103 GLU A CA 1
ATOM 747 C C . GLU A 1 103 ? -29.016 8.193 12.229 1.00 91.12 103 GLU A C 1
ATOM 749 O O . GLU A 1 103 ? -29.225 8.024 11.023 1.00 91.12 103 GLU A O 1
ATOM 754 N N . LEU A 1 104 ? -28.380 9.273 12.696 1.00 91.88 104 LEU A N 1
ATOM 755 C CA . LEU A 1 104 ? -27.872 10.342 11.846 1.00 91.88 104 LEU A CA 1
ATOM 756 C C . LEU A 1 104 ? -26.693 9.870 10.986 1.00 91.88 104 LEU A C 1
ATOM 758 O O . LEU A 1 104 ? -26.667 10.142 9.784 1.00 91.88 104 LEU A O 1
ATOM 762 N N . GLU A 1 105 ? -25.751 9.134 11.572 1.00 90.88 105 GLU A N 1
ATOM 763 C CA . GLU A 1 105 ? -24.620 8.542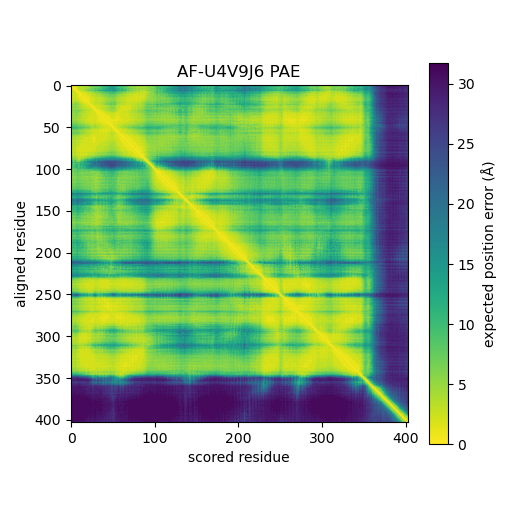 10.850 1.00 90.88 105 GLU A CA 1
ATOM 764 C C . GLU A 1 105 ? -25.100 7.494 9.844 1.00 90.88 105 GLU A C 1
ATOM 766 O O . GLU A 1 105 ? -24.673 7.510 8.689 1.00 90.88 105 GLU A O 1
ATOM 771 N N . LEU A 1 106 ? -26.073 6.656 10.218 1.00 92.88 106 LEU A N 1
ATOM 772 C CA . LEU A 1 106 ? -26.676 5.677 9.312 1.00 92.88 106 LEU A CA 1
ATOM 773 C C . LEU A 1 106 ? -27.370 6.357 8.121 1.00 92.88 106 LEU A C 1
ATOM 775 O O . LEU A 1 106 ? -27.246 5.917 6.974 1.00 92.88 106 LEU A O 1
ATOM 779 N N . LYS A 1 107 ? -28.087 7.459 8.369 1.00 93.75 107 LYS A N 1
ATOM 780 C CA . LYS A 1 107 ? -28.694 8.282 7.314 1.00 93.75 107 LYS A CA 1
ATOM 781 C C . LYS A 1 107 ? -27.631 8.912 6.410 1.00 93.75 107 LYS A C 1
ATOM 783 O O . LYS A 1 107 ? -27.824 8.950 5.193 1.00 93.75 107 LYS A O 1
ATOM 788 N N . GLY A 1 108 ? -26.519 9.370 6.986 1.00 93.06 108 GLY A N 1
ATOM 789 C CA . GLY A 1 108 ? -25.339 9.841 6.259 1.00 93.06 108 GLY A CA 1
ATOM 790 C C . GLY A 1 108 ? -24.784 8.776 5.323 1.00 93.06 108 GLY A C 1
ATOM 791 O O . GLY A 1 108 ? -24.691 9.012 4.120 1.00 93.06 108 GLY A O 1
ATOM 792 N N . LEU A 1 109 ? -24.512 7.580 5.846 1.00 93.81 109 LEU A N 1
ATOM 793 C CA . LEU A 1 109 ? -23.986 6.451 5.077 1.00 93.81 109 LEU A CA 1
ATOM 794 C C . LEU A 1 109 ? -24.916 6.032 3.935 1.00 93.81 109 LEU A C 1
ATOM 796 O O . LEU A 1 109 ? -24.450 5.818 2.819 1.00 93.81 109 LEU A O 1
ATOM 800 N N . LYS A 1 110 ? -26.236 5.985 4.160 1.00 94.94 110 LYS A N 1
ATOM 801 C CA . LYS A 1 110 ? -27.206 5.682 3.091 1.00 94.94 110 LYS A CA 1
ATOM 802 C C . LYS A 1 110 ? -27.143 6.705 1.956 1.00 94.94 110 LYS A C 1
ATOM 804 O O . LYS A 1 110 ? -27.160 6.323 0.790 1.00 94.94 110 LYS A O 1
ATOM 809 N N . ARG A 1 111 ? -27.059 8.002 2.276 1.00 95.50 111 ARG A N 1
ATOM 810 C CA . ARG A 1 111 ? -26.941 9.067 1.263 1.00 95.50 111 ARG A CA 1
ATOM 811 C C . ARG A 1 111 ? -25.632 8.983 0.491 1.00 95.50 111 ARG A C 1
ATOM 813 O O . ARG A 1 111 ? -25.653 9.146 -0.723 1.00 95.50 111 ARG A O 1
ATOM 820 N N . VAL A 1 112 ? -24.528 8.698 1.181 1.00 95.81 112 VAL A N 1
ATOM 821 C CA . VAL A 1 112 ? -23.230 8.432 0.549 1.00 95.81 112 VAL A CA 1
ATOM 822 C C . VAL A 1 112 ? -23.339 7.238 -0.397 1.00 95.81 112 VAL A C 1
ATOM 824 O O . VAL A 1 112 ? -22.921 7.352 -1.538 1.00 95.81 112 VAL A O 1
ATOM 827 N N . GLY A 1 113 ? -23.979 6.139 0.014 1.00 94.56 113 GLY A N 1
ATOM 828 C CA . GLY A 1 113 ? -24.189 4.967 -0.843 1.00 94.56 113 GLY A CA 1
ATOM 829 C C . GLY A 1 113 ? -24.938 5.293 -2.139 1.00 94.56 113 GLY A C 1
ATOM 830 O O . GLY A 1 113 ? -24.479 4.939 -3.223 1.00 94.56 113 GLY A O 1
ATOM 831 N N . TRP A 1 114 ? -26.045 6.037 -2.052 1.00 95.31 114 TRP A N 1
ATOM 832 C CA . TRP A 1 114 ? -26.774 6.497 -3.242 1.00 95.31 114 TRP A CA 1
ATOM 833 C C . TRP A 1 114 ? -25.946 7.441 -4.119 1.00 95.31 114 TRP A C 1
ATOM 835 O O . TRP A 1 114 ? -25.978 7.330 -5.343 1.00 95.31 114 TRP A O 1
ATOM 845 N N . ALA A 1 115 ? -25.181 8.345 -3.507 1.00 94.38 115 ALA A N 1
ATOM 846 C CA . ALA A 1 115 ? -24.298 9.258 -4.223 1.00 94.38 115 ALA A CA 1
ATOM 847 C C . ALA A 1 115 ? -23.165 8.527 -4.952 1.00 94.38 115 ALA A C 1
ATOM 849 O O . ALA A 1 115 ? -22.871 8.854 -6.099 1.00 94.38 115 ALA A O 1
ATOM 850 N N . THR A 1 116 ? -22.581 7.506 -4.324 1.00 93.62 116 THR A N 1
ATOM 851 C CA . THR A 1 116 ? -21.587 6.622 -4.935 1.00 93.62 116 THR A CA 1
ATOM 852 C C . THR A 1 116 ? -22.157 5.933 -6.169 1.00 93.62 116 THR A C 1
ATOM 854 O O . THR A 1 116 ? -21.534 5.973 -7.225 1.00 93.62 116 THR A O 1
ATOM 857 N N . LEU A 1 117 ? -23.359 5.351 -6.072 1.00 94.06 117 LEU A N 1
ATOM 858 C CA . LEU A 1 117 ? -24.014 4.705 -7.215 1.00 94.06 117 LEU A CA 1
ATOM 859 C C . LEU A 1 117 ? -24.279 5.693 -8.357 1.00 94.06 117 LEU A C 1
ATOM 861 O O . LEU A 1 117 ? -24.024 5.371 -9.516 1.00 94.06 117 LEU A O 1
ATOM 865 N N . ALA A 1 118 ? -24.742 6.904 -8.036 1.00 93.88 118 ALA A N 1
ATOM 866 C CA . ALA A 1 118 ? -24.969 7.950 -9.028 1.00 93.88 118 ALA A CA 1
ATOM 867 C C . ALA A 1 118 ? -23.665 8.382 -9.722 1.00 93.88 118 ALA A C 1
ATOM 869 O O . ALA A 1 118 ? -23.629 8.485 -10.945 1.00 93.88 118 ALA A O 1
ATOM 870 N N . LEU A 1 119 ? -22.580 8.580 -8.968 1.00 91.00 119 LEU A N 1
ATOM 871 C CA . LEU A 1 119 ? -21.265 8.918 -9.519 1.00 91.00 119 LEU A CA 1
ATOM 872 C C . LEU A 1 119 ? -20.715 7.815 -10.421 1.00 91.00 119 LEU A C 1
ATOM 874 O O . LEU A 1 119 ? -20.238 8.107 -11.514 1.00 91.00 119 LEU A O 1
ATOM 878 N N . ILE A 1 120 ? -20.816 6.555 -9.994 1.00 91.12 120 ILE A N 1
ATOM 879 C CA . ILE A 1 120 ? -20.406 5.411 -10.815 1.00 91.12 120 ILE A CA 1
ATOM 880 C C . ILE A 1 120 ? -21.218 5.387 -12.111 1.00 91.12 120 ILE A C 1
ATOM 882 O O . ILE A 1 120 ? -20.635 5.255 -13.182 1.00 91.12 120 ILE A O 1
ATOM 886 N N . ALA A 1 121 ? -22.537 5.581 -12.043 1.00 92.94 121 ALA A N 1
ATOM 887 C CA . ALA A 1 121 ? -23.383 5.631 -13.232 1.00 92.94 121 ALA A CA 1
ATOM 888 C C . ALA A 1 121 ? -22.977 6.765 -14.191 1.00 92.94 121 ALA A C 1
ATOM 890 O O . ALA A 1 121 ? -22.918 6.543 -15.398 1.00 92.94 121 ALA A O 1
ATOM 891 N N . ILE A 1 122 ? -22.637 7.949 -13.669 1.00 92.00 122 ILE A N 1
ATOM 892 C CA . ILE A 1 122 ? -22.145 9.086 -14.464 1.00 92.00 122 ILE A CA 1
ATOM 893 C C . ILE A 1 122 ? -20.806 8.753 -15.129 1.00 92.00 122 ILE A C 1
ATOM 895 O O . ILE A 1 122 ? -20.650 8.983 -16.325 1.00 92.00 122 ILE A O 1
ATOM 899 N N . ILE A 1 123 ? -19.853 8.185 -14.384 1.00 89.38 123 ILE A N 1
ATOM 900 C CA . ILE A 1 123 ? -18.540 7.798 -14.920 1.00 89.38 123 ILE A CA 1
ATOM 901 C C . ILE A 1 123 ? -18.708 6.739 -16.014 1.00 89.38 123 ILE A C 1
ATOM 903 O O . ILE A 1 123 ? -18.150 6.877 -17.098 1.00 89.38 123 ILE A O 1
ATOM 907 N N . VAL A 1 124 ? -19.525 5.714 -15.769 1.00 89.31 124 VAL A N 1
ATOM 908 C CA . VAL A 1 124 ? -19.823 4.666 -16.752 1.00 89.31 124 VAL A CA 1
ATOM 909 C C . VAL A 1 124 ? -20.474 5.271 -17.996 1.00 89.31 124 VAL A C 1
ATOM 911 O O . VAL A 1 124 ? -20.031 4.992 -19.106 1.00 89.31 124 VAL A O 1
ATOM 914 N N . ALA A 1 125 ? -21.464 6.151 -17.842 1.00 89.81 125 ALA A N 1
ATOM 915 C CA . ALA A 1 125 ? -22.110 6.822 -18.969 1.00 89.81 125 ALA A CA 1
ATOM 916 C C . ALA A 1 125 ? -21.155 7.742 -19.750 1.00 89.81 125 ALA A C 1
ATOM 918 O O . ALA A 1 125 ? -21.303 7.877 -20.961 1.00 89.81 125 ALA A O 1
ATOM 919 N N . ALA A 1 126 ? -20.165 8.346 -19.088 1.00 88.69 126 ALA A N 1
ATOM 920 C CA . ALA A 1 126 ? -19.158 9.186 -19.731 1.00 88.69 126 ALA A CA 1
ATOM 921 C C . ALA A 1 126 ? -18.088 8.368 -20.469 1.00 88.69 126 ALA A C 1
ATOM 923 O O . ALA A 1 126 ? -17.589 8.802 -21.504 1.00 88.69 126 ALA A O 1
ATOM 924 N N . VAL A 1 127 ? -17.727 7.191 -19.953 1.00 88.19 127 VAL A N 1
ATOM 925 C CA . VAL A 1 127 ? -16.596 6.389 -20.443 1.00 88.19 127 VAL A CA 1
ATOM 926 C C . VAL A 1 127 ? -17.022 5.300 -21.426 1.00 88.19 127 VAL A C 1
ATOM 928 O O . VAL A 1 127 ? -16.270 4.975 -22.336 1.00 88.19 127 VAL A O 1
ATOM 931 N N . VAL A 1 128 ? -18.204 4.700 -21.275 1.00 86.75 128 VAL A N 1
ATOM 932 C CA . VAL A 1 128 ? -18.654 3.571 -22.111 1.00 86.75 128 VAL A CA 1
ATOM 933 C C . VAL A 1 128 ? -18.936 3.920 -23.583 1.00 86.75 128 VAL A C 1
ATOM 935 O O . VAL A 1 128 ? -18.644 3.069 -24.428 1.00 86.75 128 VAL A O 1
ATOM 938 N N . PRO A 1 129 ? -19.473 5.101 -23.946 1.00 89.00 129 PRO A N 1
ATOM 939 C CA . PRO A 1 129 ? -19.749 5.424 -25.344 1.00 89.00 129 PRO A CA 1
ATOM 940 C C . PRO A 1 129 ? -18.500 5.334 -26.228 1.00 89.00 129 PRO A C 1
ATOM 942 O O . PRO A 1 129 ? -17.431 5.811 -25.854 1.00 89.00 129 PRO A O 1
ATOM 945 N N . ALA A 1 130 ? -18.642 4.766 -27.430 1.00 81.38 130 ALA A N 1
ATOM 946 C CA . ALA A 1 130 ? -17.521 4.554 -28.353 1.00 81.38 130 ALA A CA 1
ATOM 947 C C . ALA A 1 130 ? -16.834 5.862 -28.795 1.00 81.38 130 ALA A C 1
ATOM 949 O O . ALA A 1 130 ? -15.634 5.864 -29.030 1.00 81.38 130 ALA A O 1
ATOM 950 N N . GLY A 1 131 ? -17.581 6.970 -28.859 1.00 82.19 131 GLY A N 1
ATOM 951 C CA . GLY A 1 131 ? -17.051 8.309 -29.150 1.00 82.19 131 GLY A CA 1
ATOM 952 C C . GLY A 1 131 ? -16.593 9.091 -27.915 1.00 82.19 131 GLY A C 1
ATOM 953 O O . GLY A 1 131 ? -16.459 10.309 -27.994 1.00 82.19 131 GLY A O 1
ATOM 954 N N . SER A 1 132 ? -16.436 8.439 -26.758 1.00 86.38 132 SER A N 1
ATOM 955 C CA . SER A 1 132 ? -16.002 9.122 -25.540 1.00 86.38 132 SER A CA 1
ATOM 956 C C . SER A 1 132 ? -14.573 9.656 -25.697 1.00 86.38 132 SER A C 1
ATOM 958 O O . SER A 1 132 ? -13.674 8.868 -25.992 1.00 86.38 132 SER A O 1
ATOM 960 N N . PRO A 1 133 ? -14.320 10.947 -25.408 1.00 85.56 133 PRO A N 1
ATOM 961 C CA . PRO A 1 133 ? -12.966 11.505 -25.417 1.00 85.56 133 PRO A CA 1
ATOM 962 C C . PRO A 1 133 ? -12.093 10.948 -24.282 1.00 85.56 133 PRO A C 1
ATOM 964 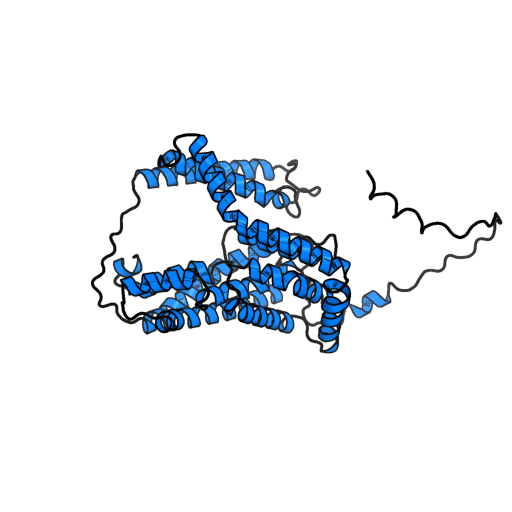O O . PRO A 1 133 ? -10.899 11.213 -24.230 1.00 85.56 133 PRO A O 1
ATOM 967 N N . LEU A 1 134 ? -12.689 10.201 -23.346 1.00 85.69 134 LEU A N 1
ATOM 968 C CA . LEU A 1 134 ? -11.988 9.565 -22.235 1.00 85.69 134 LEU A CA 1
ATOM 969 C C . LEU A 1 134 ? -11.405 8.196 -22.611 1.00 85.69 134 LEU A C 1
ATOM 971 O O . LEU A 1 134 ? -10.633 7.630 -21.839 1.00 85.69 134 LEU A O 1
ATOM 975 N N . ARG A 1 135 ? -11.777 7.660 -23.779 1.00 85.94 135 ARG A N 1
ATOM 976 C CA . ARG A 1 135 ? -11.198 6.448 -24.365 1.00 85.94 135 ARG A CA 1
ATOM 977 C C . ARG A 1 135 ? -9.997 6.796 -25.232 1.00 85.94 135 ARG A C 1
ATOM 979 O O . ARG A 1 135 ? -9.780 7.948 -25.591 1.00 85.94 135 ARG A O 1
ATOM 986 N N . ASN A 1 136 ? -9.203 5.785 -25.554 1.00 83.25 136 ASN A N 1
ATOM 987 C CA . ASN A 1 136 ? -8.080 5.953 -26.465 1.00 83.25 136 ASN A CA 1
ATOM 988 C C . ASN A 1 136 ? -8.504 5.949 -27.932 1.00 83.25 136 ASN A C 1
ATOM 990 O O . ASN A 1 136 ? -9.652 5.652 -28.255 1.00 83.25 136 ASN A O 1
ATOM 994 N N . GLU A 1 137 ? -7.551 6.246 -28.815 1.00 79.06 137 GLU A N 1
ATOM 995 C CA . GLU A 1 137 ? -7.765 6.321 -30.267 1.00 79.06 137 GLU A CA 1
ATOM 996 C C . GLU A 1 137 ? -8.324 5.015 -30.860 1.00 79.06 137 GLU A C 1
ATOM 998 O O . GLU A 1 137 ? -9.066 5.041 -31.838 1.00 79.06 137 GLU A O 1
ATOM 1003 N N . ASN A 1 138 ? -8.047 3.876 -30.216 1.00 78.38 138 ASN A N 1
ATOM 1004 C CA . ASN A 1 138 ? -8.542 2.555 -30.606 1.00 78.38 138 ASN A CA 1
ATOM 1005 C C . ASN A 1 138 ? -9.887 2.189 -29.938 1.00 78.38 138 ASN A C 1
ATOM 1007 O O . ASN A 1 138 ? -10.348 1.053 -30.050 1.00 78.38 138 ASN A O 1
ATOM 1011 N N . GLY A 1 139 ? -10.509 3.112 -29.195 1.00 75.62 139 GLY A N 1
ATOM 1012 C CA . GLY A 1 139 ? -11.753 2.895 -28.449 1.00 75.62 139 GLY A CA 1
ATOM 1013 C C . GLY A 1 139 ? -11.607 2.044 -27.179 1.00 75.62 139 GLY A C 1
ATOM 1014 O O . GLY A 1 139 ? -12.612 1.711 -26.544 1.00 75.62 139 GLY A O 1
ATOM 1015 N N . GLY A 1 140 ? -10.378 1.692 -26.802 1.00 78.00 140 GLY A N 1
ATOM 1016 C CA . GLY A 1 140 ? -10.023 0.974 -25.584 1.00 78.00 140 GLY A CA 1
ATOM 1017 C C . GLY A 1 140 ? -9.818 1.892 -24.376 1.00 78.00 140 GLY A C 1
ATOM 1018 O O . GLY A 1 140 ? -9.736 3.116 -24.482 1.00 78.00 140 GLY A O 1
ATOM 1019 N N . LEU A 1 141 ? -9.733 1.278 -23.197 1.00 76.88 141 LEU A N 1
ATOM 1020 C CA . LEU A 1 141 ? -9.494 1.975 -21.928 1.00 76.88 141 LEU A CA 1
ATOM 1021 C C . LEU A 1 141 ? -8.018 2.045 -21.549 1.00 76.88 141 LEU A C 1
ATOM 1023 O O . LEU A 1 141 ? -7.665 2.727 -20.596 1.00 76.88 141 LEU A O 1
ATOM 1027 N N . VAL A 1 142 ? -7.159 1.318 -22.252 1.00 76.12 142 VAL A N 1
ATOM 1028 C CA . VAL A 1 142 ? -5.808 1.028 -21.793 1.00 76.12 142 VAL A CA 1
ATOM 1029 C C . VAL A 1 142 ? -4.844 1.127 -22.979 1.00 76.12 142 VAL A C 1
ATOM 1031 O O . VAL A 1 142 ? -5.006 0.352 -23.925 1.00 76.12 142 VAL A O 1
ATOM 1034 N N . PRO A 1 143 ? -3.866 2.052 -22.957 1.00 72.44 143 PRO A N 1
ATOM 1035 C CA . PRO A 1 143 ? -3.839 3.286 -22.146 1.00 72.44 143 PRO A CA 1
ATOM 1036 C C . PRO A 1 143 ? -4.998 4.214 -22.553 1.00 72.44 143 PRO A C 1
ATOM 1038 O O . PRO A 1 143 ? -5.421 4.109 -23.694 1.00 72.44 143 PRO A O 1
ATOM 1041 N N . SER A 1 144 ? -5.531 5.089 -21.688 1.00 81.00 144 SER A N 1
ATOM 1042 C CA . SER A 1 144 ? -6.556 6.090 -22.069 1.00 81.00 144 SER A CA 1
ATOM 1043 C C . SER A 1 144 ? -6.523 7.351 -21.191 1.00 81.00 144 SER A C 1
ATOM 1045 O O . SER A 1 144 ? -6.086 7.259 -20.038 1.00 81.00 144 SER A O 1
ATOM 1047 N N . PRO A 1 145 ? -7.062 8.495 -21.670 1.00 84.31 145 PRO A N 1
ATOM 1048 C CA . PRO A 1 145 ? -7.170 9.721 -20.871 1.00 84.31 145 PRO A CA 1
ATOM 1049 C C . PRO A 1 145 ? -7.925 9.530 -19.547 1.00 84.31 145 PRO A C 1
ATOM 1051 O O . PRO A 1 145 ? -7.625 10.199 -18.556 1.00 84.31 145 PRO A O 1
ATOM 1054 N N . PHE A 1 146 ? -8.883 8.594 -19.500 1.00 84.25 146 PHE A N 1
ATOM 1055 C CA . PHE A 1 146 ? -9.572 8.207 -18.269 1.00 84.25 146 PHE A CA 1
ATOM 1056 C C . PHE A 1 146 ? -8.606 7.694 -17.194 1.00 84.25 146 PHE A C 1
ATOM 1058 O O . PHE A 1 146 ? -8.675 8.133 -16.047 1.00 84.25 146 PHE A O 1
ATOM 1065 N N . LEU A 1 147 ? -7.703 6.780 -17.563 1.00 78.25 147 LEU A N 1
ATOM 1066 C CA . LEU A 1 147 ? -6.749 6.184 -16.626 1.00 78.25 147 LEU A CA 1
ATOM 1067 C C . LEU A 1 147 ? -5.638 7.162 -16.241 1.00 78.25 147 LEU A C 1
ATOM 1069 O O . LEU A 1 147 ? -5.235 7.196 -15.081 1.00 78.25 147 LEU A O 1
ATOM 1073 N N . GLU A 1 148 ? -5.202 8.011 -17.171 1.00 77.62 148 GLU A N 1
ATOM 1074 C CA . GLU A 1 148 ? -4.256 9.096 -16.878 1.00 77.62 148 GLU A CA 1
ATOM 1075 C C . GLU A 1 148 ? -4.841 10.107 -15.880 1.00 77.62 148 GLU A C 1
ATOM 1077 O O . GLU A 1 148 ? -4.143 10.606 -14.999 1.00 77.62 148 GLU A O 1
ATOM 1082 N N . SER A 1 149 ? -6.153 10.350 -15.957 1.00 81.31 149 SER A N 1
ATOM 1083 C CA . SER A 1 149 ? -6.878 11.264 -15.067 1.00 81.31 149 SER A CA 1
ATOM 1084 C C . SER A 1 149 ? -7.430 10.595 -13.802 1.00 81.31 149 SER A C 1
ATOM 1086 O O . SER A 1 149 ? -8.146 11.247 -13.035 1.00 81.31 149 SER A O 1
ATOM 1088 N N . ALA A 1 150 ? -7.117 9.318 -13.545 1.00 78.44 150 ALA A N 1
ATOM 1089 C CA . ALA A 1 150 ? -7.709 8.547 -12.448 1.00 78.44 150 ALA A CA 1
ATOM 1090 C C . ALA A 1 150 ? -7.544 9.237 -11.083 1.00 78.44 150 ALA A C 1
ATOM 1092 O O . ALA A 1 150 ? -8.484 9.276 -10.290 1.00 78.44 150 ALA A O 1
ATOM 1093 N N . VAL A 1 151 ? -6.387 9.861 -10.836 1.00 77.75 151 VAL A N 1
ATOM 1094 C CA . VAL A 1 151 ? -6.107 10.601 -9.593 1.00 77.75 151 VAL A CA 1
ATOM 1095 C C . VAL A 1 151 ? -7.100 11.747 -9.381 1.00 77.75 151 VAL A C 1
ATOM 1097 O O . VAL A 1 151 ? -7.663 11.887 -8.295 1.00 77.75 151 VAL A O 1
ATOM 1100 N N . ALA A 1 152 ? -7.366 12.545 -10.419 1.00 83.81 152 ALA A N 1
ATOM 1101 C CA . ALA A 1 152 ? -8.315 13.654 -10.344 1.00 83.81 152 ALA A CA 1
ATOM 1102 C C . ALA A 1 152 ? -9.754 13.153 -10.147 1.00 83.81 152 ALA A C 1
ATOM 1104 O O . ALA A 1 152 ? -10.512 13.718 -9.357 1.00 83.81 152 ALA A O 1
ATOM 1105 N N . ILE A 1 153 ? -10.115 12.055 -10.816 1.00 83.94 153 ILE A N 1
ATOM 1106 C CA . ILE A 1 153 ? -11.431 11.422 -10.678 1.00 83.94 153 ILE A CA 1
ATOM 1107 C C . ILE A 1 153 ? -11.636 10.926 -9.242 1.00 83.94 153 ILE A C 1
ATOM 1109 O O . ILE A 1 153 ? -12.677 11.208 -8.649 1.00 83.94 153 ILE A O 1
ATOM 1113 N N . PHE A 1 154 ? -10.641 10.258 -8.647 1.00 82.38 154 PHE A N 1
ATOM 1114 C CA . PHE A 1 154 ? -10.703 9.828 -7.249 1.00 82.38 154 PHE A CA 1
ATOM 1115 C C . PHE A 1 154 ? -10.782 11.007 -6.281 1.00 82.38 154 PHE A C 1
ATOM 1117 O O . PHE A 1 154 ? -11.570 10.958 -5.338 1.00 82.38 154 PHE A O 1
ATOM 1124 N N . ALA A 1 155 ? -10.033 12.085 -6.524 1.00 84.44 155 ALA A N 1
ATOM 1125 C CA . ALA A 1 155 ? -10.104 13.286 -5.697 1.00 84.44 155 ALA A CA 1
ATOM 1126 C C . ALA A 1 155 ? -11.524 13.878 -5.680 1.00 84.44 155 ALA A C 1
ATOM 1128 O O . ALA A 1 155 ? -12.073 14.131 -4.608 1.00 84.44 155 ALA A O 1
ATOM 1129 N N . ILE A 1 156 ? -12.156 14.024 -6.851 1.00 88.19 156 ILE A N 1
ATOM 1130 C CA . ILE A 1 156 ? -13.544 14.502 -6.967 1.00 88.19 156 ILE A CA 1
ATOM 1131 C C . ILE A 1 156 ? -14.510 13.528 -6.287 1.00 88.19 156 ILE A C 1
ATOM 1133 O O . ILE A 1 156 ? -15.396 13.956 -5.546 1.00 88.19 156 ILE A O 1
ATOM 1137 N N . PHE A 1 157 ? -14.326 12.226 -6.509 1.00 88.31 157 PHE A N 1
ATOM 1138 C CA . PHE A 1 157 ? -15.149 11.177 -5.920 1.00 88.31 157 PHE A CA 1
ATOM 1139 C C . PHE A 1 157 ? -15.131 11.251 -4.387 1.00 88.31 157 PHE A C 1
ATOM 1141 O O . PHE A 1 157 ? -16.180 11.436 -3.769 1.00 88.31 157 PHE A O 1
ATOM 1148 N N . PHE A 1 158 ? -13.955 11.195 -3.758 1.00 88.50 158 PHE A N 1
ATOM 1149 C CA . PHE A 1 158 ? -13.838 11.230 -2.299 1.00 88.50 158 PHE A CA 1
ATOM 1150 C C . PHE A 1 158 ? -14.254 12.573 -1.697 1.00 88.50 158 PHE A C 1
ATOM 1152 O O . PHE A 1 158 ? -14.905 12.584 -0.650 1.00 88.50 158 PHE A O 1
ATOM 1159 N N . LEU A 1 159 ? -13.958 13.695 -2.363 1.00 89.88 159 LEU A N 1
ATOM 1160 C CA . LEU A 1 159 ? -14.411 15.016 -1.925 1.00 89.88 159 LEU A CA 1
ATOM 1161 C C . LEU A 1 159 ? -15.939 15.087 -1.900 1.00 89.88 159 LEU A C 1
ATOM 1163 O O . LEU A 1 159 ? -16.522 15.544 -0.917 1.00 89.88 159 LEU A O 1
ATOM 1167 N N . PHE A 1 160 ? -16.602 14.592 -2.946 1.00 91.31 160 PHE A N 1
ATOM 1168 C CA . PHE A 1 160 ? -18.059 14.595 -3.031 1.00 91.31 160 PHE A CA 1
ATOM 1169 C C . PHE A 1 160 ? -18.705 13.700 -1.967 1.00 91.31 160 PHE A C 1
ATOM 1171 O O . PHE A 1 160 ? -19.651 14.123 -1.295 1.00 91.31 160 PHE A O 1
ATOM 1178 N N . LEU A 1 161 ? -18.175 12.490 -1.751 1.00 93.00 161 LEU A N 1
ATOM 1179 C CA . LEU A 1 161 ? -18.669 11.592 -0.702 1.00 93.00 161 LEU A CA 1
ATOM 1180 C C . LEU A 1 161 ? -18.462 12.183 0.698 1.00 93.00 161 LEU A C 1
ATOM 1182 O O . LEU A 1 161 ? -19.396 12.201 1.506 1.00 93.00 161 LEU A O 1
ATOM 1186 N N . GLY A 1 162 ? -17.266 12.716 0.967 1.00 92.44 162 GLY A N 1
ATOM 1187 C CA . GLY A 1 162 ? -16.935 13.385 2.223 1.00 92.44 162 GLY A CA 1
ATOM 1188 C C . GLY A 1 162 ? -17.839 14.589 2.485 1.00 92.44 162 GLY A C 1
ATOM 1189 O O . GLY A 1 162 ? -18.341 14.761 3.597 1.00 92.44 162 GLY A O 1
ATOM 1190 N N . TRP A 1 163 ? -18.141 15.369 1.445 1.00 92.62 163 TRP A N 1
ATOM 1191 C CA . TRP A 1 163 ? -19.066 16.494 1.520 1.00 92.62 163 TRP A CA 1
ATOM 1192 C C . TRP A 1 163 ? -20.493 16.060 1.873 1.00 92.62 163 TRP A C 1
ATOM 1194 O O . TRP A 1 163 ? -21.102 16.625 2.783 1.00 92.62 163 TRP A O 1
ATOM 1204 N N . ILE A 1 164 ? -21.035 15.037 1.202 1.00 94.19 164 ILE A N 1
ATOM 1205 C CA . ILE A 1 164 ? -22.395 14.530 1.456 1.00 94.19 164 ILE A CA 1
ATOM 1206 C C . ILE A 1 164 ? -22.526 13.974 2.870 1.00 94.19 164 ILE A C 1
ATOM 1208 O O . ILE A 1 164 ? -23.518 14.258 3.558 1.00 94.19 164 ILE A O 1
ATOM 1212 N N . TYR A 1 165 ? -21.529 13.207 3.315 1.00 94.62 165 TYR A N 1
ATOM 1213 C CA . TYR A 1 165 ? -21.496 12.692 4.675 1.00 94.62 165 TYR A CA 1
ATOM 1214 C C . TYR A 1 165 ? -21.425 13.840 5.681 1.00 94.62 165 TYR A C 1
ATOM 1216 O O . TYR A 1 165 ? -22.313 13.970 6.525 1.00 94.62 165 TYR A O 1
ATOM 1224 N N . GLY A 1 166 ? -20.433 14.724 5.533 1.00 93.25 166 GLY A N 1
ATOM 1225 C CA . GLY A 1 166 ? -20.184 15.852 6.426 1.00 93.25 166 GLY A CA 1
ATOM 1226 C C . GLY A 1 166 ? -21.368 16.810 6.531 1.00 93.25 166 GLY A C 1
ATOM 1227 O O . GLY A 1 166 ? -21.697 17.247 7.635 1.00 93.25 166 GLY A O 1
ATOM 1228 N N . ARG A 1 167 ? -22.071 17.076 5.422 1.00 94.06 167 ARG A N 1
ATOM 1229 C CA . ARG A 1 167 ? -23.330 17.836 5.424 1.00 94.06 167 ARG A CA 1
ATOM 1230 C C . ARG A 1 167 ? -24.458 17.095 6.130 1.00 94.06 167 ARG A C 1
ATOM 1232 O O . ARG A 1 167 ? -25.239 17.725 6.835 1.00 94.06 167 ARG A O 1
ATOM 1239 N N . THR A 1 168 ? -24.573 15.780 5.946 1.00 93.00 168 THR A N 1
ATOM 1240 C CA . THR A 1 168 ? -25.668 15.006 6.550 1.00 93.00 168 THR A CA 1
ATOM 1241 C C . THR A 1 168 ? -25.523 14.889 8.062 1.00 93.00 168 THR A C 1
ATOM 1243 O O . THR A 1 168 ? -26.516 15.055 8.763 1.00 93.00 168 THR A O 1
ATOM 1246 N N . VAL A 1 169 ? -24.309 14.654 8.565 1.00 94.06 169 VAL A N 1
ATOM 1247 C CA . VAL A 1 169 ? -24.050 14.574 10.013 1.00 94.06 169 VAL A CA 1
ATOM 1248 C C . VAL A 1 169 ? -23.853 15.945 10.671 1.00 94.06 169 VAL A C 1
ATOM 1250 O O . VAL A 1 169 ? -23.651 16.032 11.877 1.00 94.06 169 VAL A O 1
ATOM 1253 N N . GLY A 1 170 ? -23.903 17.032 9.893 1.00 91.44 170 GLY A N 1
ATOM 1254 C CA . GLY A 1 170 ? -23.790 18.403 10.393 1.00 91.44 170 GLY A CA 1
ATOM 1255 C C . GLY A 1 170 ? -22.375 18.834 10.799 1.00 91.44 170 GLY A C 1
ATOM 1256 O O . GLY A 1 170 ? -22.235 19.847 11.487 1.00 91.44 170 GLY A O 1
ATOM 1257 N N . LYS A 1 171 ? -21.334 18.099 10.376 1.00 91.19 171 LYS A N 1
ATOM 1258 C CA . LYS A 1 171 ? -19.924 18.504 10.543 1.00 91.19 171 LYS A CA 1
ATOM 1259 C C . LYS A 1 171 ? -19.521 19.622 9.586 1.00 91.19 171 LYS A C 1
ATOM 1261 O O . LYS A 1 171 ? -18.720 20.470 9.952 1.00 91.19 171 LYS A O 1
ATOM 1266 N N . ILE A 1 172 ? -20.091 19.628 8.384 1.00 93.50 172 ILE A N 1
ATOM 1267 C CA . ILE A 1 172 ? -19.963 20.723 7.423 1.00 93.50 172 ILE A CA 1
ATOM 1268 C C . ILE A 1 172 ? -21.288 21.480 7.469 1.00 93.50 172 ILE A C 1
ATOM 1270 O O . ILE A 1 172 ? -22.329 20.935 7.100 1.00 93.50 172 ILE A O 1
ATOM 1274 N N . LYS A 1 173 ? -21.277 22.720 7.951 1.00 91.62 173 LYS A N 1
ATOM 1275 C CA . LYS A 1 173 ? -22.472 23.576 8.010 1.00 91.62 173 LYS A CA 1
ATOM 1276 C C . LYS A 1 173 ? -22.402 24.653 6.939 1.00 91.62 173 LYS A C 1
ATOM 1278 O O . LYS A 1 173 ? -23.401 24.941 6.279 1.00 91.62 173 LYS A O 1
ATOM 1283 N N . THR A 1 174 ? -21.208 25.191 6.727 1.00 92.56 174 THR A N 1
ATOM 1284 C CA . THR A 1 174 ? -20.921 26.267 5.782 1.00 92.56 174 THR A CA 1
ATOM 1285 C C . THR A 1 174 ? -19.910 25.826 4.727 1.00 92.56 174 THR A C 1
ATOM 1287 O O . THR A 1 174 ? -19.215 24.822 4.883 1.00 92.56 174 THR A O 1
ATOM 1290 N N . SER A 1 175 ? -19.810 26.582 3.633 1.00 86.88 175 SER A N 1
ATOM 1291 C CA . SER A 1 175 ? -18.753 26.365 2.637 1.00 86.88 175 SER A CA 1
ATOM 1292 C C . SER A 1 175 ? -17.356 26.645 3.199 1.00 86.88 175 SER A C 1
ATOM 1294 O O . SER A 1 175 ? -16.396 26.013 2.766 1.00 86.88 175 SER A O 1
ATOM 1296 N N . GLN A 1 176 ? -17.249 27.524 4.203 1.00 90.88 176 GLN A N 1
ATOM 1297 C CA . GLN A 1 176 ? -15.985 27.827 4.871 1.00 90.88 176 GLN A CA 1
ATOM 1298 C C . GLN A 1 176 ? -15.445 26.623 5.648 1.00 90.88 176 GLN A C 1
ATOM 1300 O O . GLN A 1 176 ? -14.242 26.383 5.621 1.00 90.88 176 GLN A O 1
ATOM 1305 N N . ASP A 1 177 ? -16.320 25.827 6.272 1.00 91.44 177 ASP A N 1
ATOM 1306 C CA . ASP A 1 177 ? -15.909 24.602 6.971 1.00 91.44 177 ASP A CA 1
ATOM 1307 C C . ASP A 1 177 ? -15.209 23.641 6.001 1.00 91.44 177 ASP A C 1
ATOM 1309 O O . ASP A 1 177 ? -14.156 23.094 6.313 1.00 91.44 177 ASP A O 1
ATOM 1313 N N . GLY A 1 178 ? -15.750 23.501 4.785 1.00 88.12 178 GLY A N 1
ATOM 1314 C CA . GLY A 1 178 ? -15.129 22.705 3.727 1.00 88.12 178 GLY A CA 1
ATOM 1315 C C . GLY A 1 178 ? -13.741 23.211 3.337 1.00 88.12 178 GLY A C 1
ATOM 1316 O O . GLY A 1 178 ? -12.814 22.415 3.225 1.00 88.12 178 GLY A O 1
ATOM 1317 N N . ILE A 1 179 ? -13.577 24.528 3.176 1.00 89.38 179 ILE A N 1
ATOM 1318 C CA . ILE A 1 179 ? -12.273 25.143 2.873 1.00 89.38 179 ILE A CA 1
ATOM 1319 C C . ILE A 1 179 ? -11.277 24.899 4.007 1.00 89.38 179 ILE A C 1
ATOM 1321 O O . ILE A 1 179 ? -10.126 24.558 3.746 1.00 89.38 179 ILE A O 1
ATOM 1325 N N . ASN A 1 180 ? -11.718 25.017 5.259 1.00 92.62 180 ASN A N 1
ATOM 1326 C CA . ASN A 1 180 ? -10.866 24.788 6.420 1.00 92.62 180 ASN A CA 1
ATOM 1327 C C . ASN A 1 180 ? -10.388 23.330 6.487 1.00 92.62 180 ASN A C 1
ATOM 1329 O O . ASN A 1 180 ? -9.199 23.106 6.696 1.00 92.62 180 ASN A O 1
ATOM 1333 N N . PHE A 1 181 ? -11.270 22.356 6.228 1.00 91.44 181 PHE A N 1
ATOM 1334 C CA . PHE A 1 181 ? -10.881 20.943 6.151 1.00 91.44 181 PHE A CA 1
ATOM 1335 C C . PHE A 1 181 ? -9.912 20.664 4.996 1.00 91.44 181 PHE A C 1
ATOM 1337 O O . PHE A 1 181 ? -8.959 19.910 5.167 1.00 91.44 181 PHE A O 1
ATOM 1344 N N . MET A 1 182 ? -10.101 21.301 3.833 1.00 89.62 182 MET A N 1
ATOM 1345 C CA . MET A 1 182 ? -9.137 21.196 2.731 1.00 89.62 182 MET A CA 1
ATOM 1346 C C . MET A 1 182 ? -7.773 21.786 3.116 1.00 89.62 182 MET A C 1
ATOM 1348 O O . MET A 1 182 ? -6.742 21.184 2.831 1.00 89.62 182 MET A O 1
ATOM 1352 N N . ALA A 1 183 ? -7.747 22.934 3.797 1.00 91.06 183 ALA A N 1
ATOM 1353 C CA . ALA A 1 183 ? -6.507 23.550 4.265 1.00 91.06 183 ALA A CA 1
ATOM 1354 C C . ALA A 1 183 ? -5.792 22.692 5.321 1.00 91.06 183 ALA A C 1
ATOM 1356 O O . ALA A 1 183 ? -4.566 22.622 5.324 1.00 91.06 183 ALA A O 1
ATOM 1357 N N . GLU A 1 184 ? -6.539 22.038 6.209 1.00 90.50 184 GLU A N 1
ATOM 1358 C CA . GLU A 1 184 ? -6.002 21.093 7.192 1.00 90.50 184 GLU A CA 1
ATOM 1359 C C . GLU A 1 184 ? -5.371 19.874 6.508 1.00 90.50 184 GLU A C 1
ATOM 1361 O O . GLU A 1 184 ? -4.206 19.579 6.764 1.00 90.50 184 GLU A O 1
ATOM 1366 N N . ALA A 1 185 ? -6.060 19.272 5.533 1.00 86.50 185 ALA A N 1
ATOM 1367 C CA . ALA A 1 185 ? -5.512 18.171 4.740 1.00 86.50 185 ALA A CA 1
ATOM 1368 C C . ALA A 1 185 ? -4.223 18.564 3.987 1.00 86.50 185 ALA A C 1
ATOM 1370 O O . ALA A 1 185 ? -3.268 17.795 3.936 1.00 86.50 185 ALA A O 1
ATOM 1371 N N . VAL A 1 186 ? -4.142 19.784 3.436 1.00 87.12 186 VAL A N 1
ATOM 1372 C CA . VAL A 1 186 ? -2.912 20.274 2.779 1.00 87.12 186 VAL A CA 1
ATOM 1373 C C . VAL A 1 186 ? -1.770 20.473 3.781 1.00 87.12 186 VAL A C 1
ATOM 1375 O O . VAL A 1 186 ? -0.617 20.195 3.450 1.00 87.12 186 VAL A O 1
ATOM 1378 N N . LYS A 1 187 ? -2.055 20.920 5.012 1.00 87.38 187 LYS A N 1
ATOM 1379 C CA . LYS A 1 187 ? -1.029 21.048 6.062 1.00 87.38 187 LYS A CA 1
ATOM 1380 C C . LYS A 1 187 ? -0.422 19.697 6.428 1.00 87.38 187 LYS A C 1
ATOM 1382 O O . LYS A 1 187 ? 0.785 19.631 6.639 1.00 87.38 187 LYS A O 1
ATOM 1387 N N . GLU A 1 188 ? -1.225 18.636 6.453 1.00 78.62 188 GLU A N 1
ATOM 1388 C CA . GLU A 1 188 ? -0.735 17.272 6.689 1.00 78.62 188 GLU A CA 1
ATOM 1389 C C . GLU A 1 188 ? 0.228 16.792 5.588 1.00 78.62 188 GLU A C 1
ATOM 1391 O O . GLU A 1 188 ? 1.148 16.030 5.875 1.00 78.62 188 GLU A O 1
ATOM 1396 N N . LEU A 1 189 ? 0.090 17.290 4.352 1.00 76.44 189 LEU A N 1
ATOM 1397 C CA . LEU A 1 189 ? 0.985 16.970 3.229 1.00 76.44 189 LEU A CA 1
ATOM 1398 C C . LEU A 1 189 ? 2.286 17.792 3.208 1.00 76.44 189 LEU A C 1
ATOM 1400 O O . LEU A 1 189 ? 3.205 17.459 2.454 1.00 76.44 189 LEU A O 1
ATOM 1404 N N . ALA A 1 190 ? 2.398 18.860 4.005 1.00 80.56 190 ALA A N 1
ATOM 1405 C CA . ALA A 1 190 ? 3.553 19.759 3.968 1.00 80.56 190 ALA A CA 1
ATOM 1406 C C . ALA A 1 190 ? 4.908 19.046 4.192 1.00 80.56 190 ALA A C 1
ATOM 1408 O O . ALA A 1 190 ? 5.834 19.316 3.422 1.00 80.56 190 ALA A O 1
ATOM 1409 N N . PRO A 1 191 ? 5.057 18.104 5.149 1.00 75.94 191 PRO A N 1
ATOM 1410 C CA . PRO A 1 191 ? 6.305 17.355 5.313 1.00 75.94 191 PRO A CA 1
ATOM 1411 C C . PRO A 1 191 ? 6.680 16.537 4.070 1.00 75.94 191 PRO A C 1
ATOM 1413 O O . PRO A 1 191 ? 7.843 16.524 3.666 1.00 75.94 191 PRO A O 1
ATOM 1416 N N . THR A 1 192 ? 5.698 15.902 3.423 1.00 68.31 192 THR A N 1
ATOM 1417 C CA . THR A 1 192 ? 5.905 15.122 2.194 1.00 68.31 192 THR A CA 1
ATOM 1418 C C . THR A 1 192 ? 6.359 16.010 1.036 1.00 68.31 192 THR A C 1
ATOM 1420 O O . THR A 1 192 ? 7.267 15.632 0.301 1.00 68.31 192 THR A O 1
ATOM 1423 N N . LEU A 1 193 ? 5.796 17.215 0.895 1.00 78.50 193 LEU A N 1
ATOM 1424 C CA . LEU A 1 193 ? 6.224 18.174 -0.131 1.00 78.50 193 LEU A CA 1
ATOM 1425 C C . LEU A 1 193 ? 7.674 18.634 0.072 1.00 78.50 193 LEU A C 1
ATOM 1427 O O . LEU A 1 193 ? 8.428 18.720 -0.896 1.00 78.50 193 LEU A O 1
ATOM 1431 N N . VAL A 1 194 ? 8.085 18.888 1.318 1.00 80.94 194 VAL A N 1
ATOM 1432 C CA . VAL A 1 194 ? 9.479 19.240 1.647 1.00 80.94 194 VAL A CA 1
ATOM 1433 C C . VAL A 1 194 ? 10.427 18.086 1.315 1.00 80.94 194 VAL A C 1
ATOM 1435 O O . VAL A 1 194 ? 11.502 18.306 0.755 1.00 80.94 194 VAL A O 1
ATOM 1438 N N . LEU A 1 195 ? 10.018 16.850 1.607 1.00 73.00 195 LEU A N 1
ATOM 1439 C CA . LEU A 1 195 ? 10.777 15.656 1.253 1.00 73.00 195 LEU A CA 1
ATOM 1440 C C . LEU A 1 195 ? 10.923 15.517 -0.274 1.00 73.00 195 LEU A C 1
ATOM 1442 O O . LEU A 1 195 ? 12.040 15.378 -0.766 1.00 73.00 195 LEU A O 1
ATOM 1446 N N . PHE A 1 196 ? 9.829 15.625 -1.035 1.00 72.81 196 PHE A N 1
ATOM 1447 C CA . PHE A 1 196 ? 9.857 15.579 -2.504 1.00 72.81 196 PHE A CA 1
ATOM 1448 C C . PHE A 1 196 ? 10.705 16.687 -3.115 1.00 72.81 196 PHE A C 1
ATOM 1450 O O . PHE A 1 196 ? 11.429 16.437 -4.078 1.00 72.81 196 PHE A O 1
ATOM 1457 N N . PHE A 1 197 ? 10.680 17.885 -2.532 1.00 83.81 197 PHE A N 1
ATOM 1458 C CA . PHE A 1 197 ? 11.593 18.948 -2.919 1.00 83.81 197 PHE A CA 1
ATOM 1459 C C . PHE A 1 197 ? 13.050 18.489 -2.772 1.00 83.81 197 PHE A C 1
ATOM 1461 O O . PHE A 1 197 ? 13.779 18.493 -3.763 1.00 83.81 197 PHE A O 1
ATOM 1468 N N . ALA A 1 198 ? 13.462 17.999 -1.599 1.00 80.88 198 ALA A N 1
ATOM 1469 C CA . ALA A 1 198 ? 14.832 17.526 -1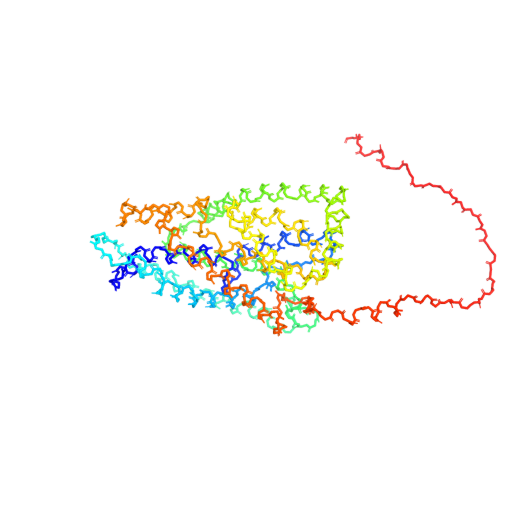.382 1.00 80.88 198 ALA A CA 1
ATOM 1470 C C . ALA A 1 198 ? 15.228 16.381 -2.338 1.00 80.88 198 ALA A C 1
ATOM 1472 O O . ALA A 1 198 ? 16.318 16.405 -2.910 1.00 80.88 198 ALA A O 1
ATOM 1473 N N . ILE A 1 199 ? 14.329 15.421 -2.573 1.00 71.69 199 ILE A N 1
ATOM 1474 C CA . ILE A 1 199 ? 14.563 14.294 -3.491 1.00 71.69 199 ILE A CA 1
ATOM 1475 C C . ILE A 1 199 ? 14.713 14.774 -4.927 1.00 71.69 199 ILE A C 1
ATOM 1477 O O . ILE A 1 199 ? 15.603 14.307 -5.626 1.00 71.69 199 ILE A O 1
ATOM 1481 N N . SER A 1 200 ? 13.877 15.715 -5.372 1.00 80.38 200 SER A N 1
ATOM 1482 C CA . SER A 1 200 ? 13.971 16.263 -6.727 1.00 80.38 200 SER A CA 1
ATOM 1483 C C . SER A 1 200 ? 15.333 16.917 -6.978 1.00 80.38 200 SER A C 1
ATOM 1485 O O . SER A 1 200 ? 15.916 16.720 -8.042 1.00 80.38 200 SER A O 1
ATOM 1487 N N . GLN A 1 201 ? 15.880 17.621 -5.978 1.00 87.00 201 GLN A N 1
ATOM 1488 C CA . GLN A 1 201 ? 17.210 18.228 -6.063 1.00 87.00 201 GLN A CA 1
ATOM 1489 C C . GLN A 1 201 ? 18.311 17.165 -6.043 1.00 87.00 201 GLN A C 1
ATOM 1491 O O . GLN A 1 201 ? 19.214 17.206 -6.877 1.00 87.00 201 GLN A O 1
ATOM 1496 N N . PHE A 1 202 ? 18.206 16.176 -5.146 1.00 82.62 202 PHE A N 1
ATOM 1497 C CA . PHE A 1 202 ? 19.123 15.038 -5.119 1.00 82.62 202 PHE A CA 1
ATOM 1498 C C . PHE A 1 202 ? 19.148 14.322 -6.470 1.00 82.62 202 PHE A C 1
ATOM 1500 O O . PHE A 1 202 ? 20.222 14.148 -7.026 1.00 82.62 202 PHE A O 1
ATOM 1507 N N . LEU A 1 203 ? 17.990 13.979 -7.039 1.00 75.06 203 LEU A N 1
ATOM 1508 C CA . LEU A 1 203 ? 17.870 13.328 -8.344 1.00 75.06 203 LEU A CA 1
ATOM 1509 C C . LEU A 1 203 ? 18.460 14.170 -9.474 1.00 75.06 203 LEU A C 1
ATOM 1511 O O . LEU A 1 203 ? 19.166 13.634 -10.328 1.00 75.06 203 LEU A O 1
ATOM 1515 N N . ALA A 1 204 ? 18.211 15.481 -9.470 1.00 83.25 204 ALA A N 1
ATOM 1516 C CA . ALA A 1 204 ? 18.780 16.389 -10.457 1.00 83.25 204 ALA A CA 1
ATOM 1517 C C . ALA A 1 204 ? 20.316 16.385 -10.403 1.00 83.25 204 ALA A C 1
ATOM 1519 O O . ALA A 1 204 ? 20.961 16.224 -11.438 1.00 83.25 204 ALA A O 1
ATOM 1520 N N . TRP A 1 205 ? 20.912 16.484 -9.210 1.00 85.06 205 TRP A N 1
ATOM 1521 C CA . TRP A 1 205 ? 22.367 16.416 -9.040 1.00 85.06 205 TRP A CA 1
ATOM 1522 C C . TRP A 1 205 ? 22.929 15.019 -9.297 1.00 85.06 205 TRP A C 1
ATOM 1524 O O . TRP A 1 205 ? 23.986 14.883 -9.903 1.00 85.06 205 TRP A O 1
ATOM 1534 N N . PHE A 1 206 ? 22.222 13.970 -8.894 1.00 76.75 206 PHE A N 1
ATOM 1535 C CA . PHE A 1 206 ? 22.618 12.578 -9.091 1.00 76.75 206 PHE A CA 1
ATOM 1536 C C . PHE A 1 206 ? 22.652 12.201 -10.576 1.00 76.75 206 PHE A C 1
ATOM 1538 O O . PHE A 1 206 ? 23.546 11.476 -11.014 1.00 76.75 206 PHE A O 1
ATOM 1545 N N . LYS A 1 207 ? 21.720 12.759 -11.361 1.00 76.69 207 LYS A N 1
ATOM 1546 C CA . LYS A 1 207 ? 21.725 12.695 -12.824 1.00 76.69 207 LYS A CA 1
ATOM 1547 C C . LYS A 1 207 ? 22.832 13.564 -13.417 1.00 76.69 207 LYS A C 1
ATOM 1549 O O . LYS A 1 207 ? 23.593 13.076 -14.238 1.00 76.69 207 LYS A O 1
ATOM 1554 N N . TRP A 1 208 ? 22.947 14.825 -12.997 1.00 83.56 208 TRP A N 1
ATOM 1555 C CA . TRP A 1 208 ? 23.940 15.766 -13.532 1.00 83.56 208 TRP A CA 1
ATOM 1556 C C . TRP A 1 208 ? 25.393 15.323 -13.301 1.00 83.56 208 TRP A C 1
ATOM 1558 O O . TRP A 1 208 ? 26.252 15.556 -14.143 1.00 83.56 208 TRP A O 1
ATOM 1568 N N . THR A 1 209 ? 25.667 14.659 -12.178 1.00 84.56 209 THR A N 1
ATOM 1569 C CA . THR A 1 209 ? 26.998 14.129 -11.831 1.00 84.56 209 THR A CA 1
ATOM 1570 C C . THR A 1 209 ? 27.306 12.776 -12.475 1.00 84.56 209 THR A C 1
ATOM 1572 O O . THR A 1 209 ? 28.387 12.240 -12.248 1.00 84.56 209 THR A O 1
ATOM 1575 N N . ASN A 1 210 ? 26.363 12.190 -13.223 1.00 78.81 210 ASN A N 1
ATOM 1576 C CA . ASN A 1 210 ? 26.424 10.826 -13.759 1.00 78.81 210 ASN A CA 1
ATOM 1577 C C . ASN A 1 210 ? 26.639 9.712 -12.709 1.00 78.81 210 ASN A C 1
ATOM 1579 O O . ASN A 1 210 ? 26.828 8.550 -13.072 1.00 78.81 210 ASN A O 1
ATOM 1583 N N . LEU A 1 211 ? 26.562 10.019 -11.406 1.00 76.19 211 LEU A N 1
ATOM 1584 C CA . LEU A 1 211 ? 26.729 9.034 -10.332 1.00 76.19 211 LEU A CA 1
ATOM 1585 C C . LEU A 1 211 ? 25.641 7.958 -10.380 1.00 76.19 211 LEU A C 1
ATOM 1587 O O . LEU A 1 211 ? 25.931 6.779 -10.184 1.00 76.19 211 LEU A O 1
ATOM 1591 N N . GLY A 1 212 ? 24.401 8.361 -10.666 1.00 63.06 212 GLY A N 1
ATOM 1592 C CA . GLY A 1 212 ? 23.266 7.445 -10.696 1.00 63.06 212 GLY A CA 1
ATOM 1593 C C . GLY A 1 212 ? 23.256 6.498 -11.876 1.00 63.06 212 GLY A C 1
ATOM 1594 O O . GLY A 1 212 ? 23.218 5.287 -11.682 1.00 63.06 212 GLY A O 1
ATOM 1595 N N . GLY A 1 213 ? 23.300 7.047 -13.087 1.00 62.06 213 GLY A N 1
ATOM 1596 C CA . GLY A 1 213 ? 23.229 6.263 -14.317 1.00 62.06 213 GLY A CA 1
ATOM 1597 C C . GLY A 1 213 ? 24.525 5.508 -14.609 1.00 62.06 213 GLY A C 1
ATOM 1598 O O . GLY A 1 213 ? 24.545 4.281 -14.608 1.00 62.06 213 GLY A O 1
ATOM 1599 N N . GLU A 1 214 ? 25.623 6.225 -14.848 1.00 68.25 214 GLU A N 1
ATOM 1600 C CA . GLU A 1 214 ? 26.842 5.625 -15.413 1.00 68.25 214 GLU A CA 1
ATOM 1601 C C . GLU A 1 214 ? 27.691 4.867 -14.389 1.00 68.25 214 GLU A C 1
ATOM 1603 O O . GLU A 1 214 ? 28.299 3.857 -14.732 1.00 68.25 214 GLU A O 1
ATOM 1608 N N . TRP A 1 215 ? 27.753 5.315 -13.134 1.00 70.88 215 TRP A N 1
ATOM 1609 C CA . TRP A 1 215 ? 28.634 4.679 -12.147 1.00 70.88 215 TRP A CA 1
ATOM 1610 C C . TRP A 1 215 ? 27.924 3.614 -11.317 1.00 70.88 215 TRP A C 1
ATOM 1612 O O . TRP A 1 215 ? 28.390 2.477 -11.243 1.00 70.88 215 TRP A O 1
ATOM 1622 N N . ILE A 1 216 ? 26.798 3.961 -10.692 1.00 78.38 216 ILE A N 1
ATOM 1623 C CA . ILE A 1 216 ? 26.107 3.051 -9.772 1.00 78.38 216 ILE A CA 1
ATOM 1624 C C . ILE A 1 216 ? 25.197 2.086 -10.529 1.00 78.38 216 ILE A C 1
ATOM 1626 O O . ILE A 1 216 ? 25.293 0.881 -10.302 1.00 78.38 216 ILE A O 1
ATOM 1630 N N . ALA A 1 217 ? 24.333 2.573 -11.426 1.00 74.94 217 ALA A N 1
ATOM 1631 C CA . ALA A 1 217 ? 23.396 1.699 -12.125 1.00 74.94 217 ALA A CA 1
ATOM 1632 C C . ALA A 1 217 ? 24.106 0.784 -13.131 1.00 74.94 217 ALA A C 1
ATOM 1634 O O . ALA A 1 217 ? 23.914 -0.426 -13.049 1.00 74.94 217 ALA A O 1
ATOM 1635 N N . VAL A 1 218 ? 24.967 1.317 -14.008 1.00 76.94 218 VAL A N 1
ATOM 1636 C CA . VAL A 1 218 ? 25.726 0.503 -14.983 1.00 76.94 218 VAL A CA 1
ATOM 1637 C C . VAL A 1 218 ? 26.787 -0.371 -14.300 1.00 76.94 218 VAL A C 1
ATOM 1639 O O . VAL A 1 218 ? 26.912 -1.553 -14.616 1.00 76.94 218 VAL A O 1
ATOM 1642 N N . GLY A 1 219 ? 27.528 0.154 -13.317 1.00 80.12 219 GLY A N 1
ATOM 1643 C CA . GLY A 1 219 ? 28.495 -0.649 -12.557 1.00 80.12 219 GLY A CA 1
ATOM 1644 C C . GLY A 1 219 ? 27.827 -1.779 -11.764 1.00 80.12 219 GLY A C 1
ATOM 1645 O O . GLY A 1 219 ? 28.287 -2.923 -11.788 1.00 80.12 219 GLY A O 1
ATOM 1646 N N . GLY A 1 220 ? 26.700 -1.479 -11.113 1.00 78.56 220 GLY A N 1
ATOM 1647 C CA . GLY A 1 220 ? 25.882 -2.462 -10.409 1.00 78.56 220 GLY A CA 1
ATOM 1648 C C . GLY A 1 220 ? 25.277 -3.499 -11.352 1.00 78.56 220 GLY A C 1
ATOM 1649 O O . GLY A 1 220 ? 25.380 -4.693 -11.079 1.00 78.56 220 GLY A O 1
ATOM 1650 N N . SER A 1 221 ? 24.720 -3.078 -12.492 1.00 75.69 221 SER A N 1
ATOM 1651 C CA . SER A 1 221 ? 24.158 -4.004 -13.479 1.00 75.69 221 SER A CA 1
ATOM 1652 C C . SER A 1 221 ? 25.229 -4.920 -14.068 1.00 75.69 221 SER A C 1
ATOM 1654 O O . SER A 1 221 ? 24.985 -6.112 -14.186 1.00 75.69 221 SER A O 1
ATOM 1656 N N . HIS A 1 222 ? 26.442 -4.427 -14.345 1.00 80.31 222 HIS A N 1
ATOM 1657 C CA . HIS A 1 222 ? 27.550 -5.280 -14.788 1.00 80.31 222 HIS A CA 1
ATOM 1658 C C . HIS A 1 222 ? 27.963 -6.314 -13.738 1.00 80.31 222 HIS A C 1
ATOM 1660 O O . HIS A 1 222 ? 28.254 -7.453 -14.096 1.00 80.31 222 HIS A O 1
ATOM 1666 N N . MET A 1 223 ? 27.971 -5.958 -12.450 1.00 81.44 223 MET A N 1
ATOM 1667 C CA . MET A 1 223 ? 28.251 -6.910 -11.369 1.00 81.44 223 MET A CA 1
ATOM 1668 C C . MET A 1 223 ? 27.155 -7.986 -11.261 1.00 81.44 223 MET A C 1
ATOM 1670 O O . MET A 1 223 ? 27.451 -9.166 -11.052 1.00 81.44 223 MET A O 1
ATOM 1674 N N . LEU A 1 224 ? 25.893 -7.594 -11.446 1.00 82.00 224 LEU A N 1
ATOM 1675 C CA . LEU A 1 224 ? 24.746 -8.503 -11.479 1.00 82.00 224 LEU A CA 1
ATOM 1676 C C . LEU A 1 224 ? 24.789 -9.430 -12.705 1.00 82.00 224 LEU A C 1
ATOM 1678 O O . LEU A 1 224 ? 24.669 -10.646 -12.564 1.00 82.00 224 LEU A O 1
ATOM 1682 N N . ASP A 1 225 ? 25.066 -8.887 -1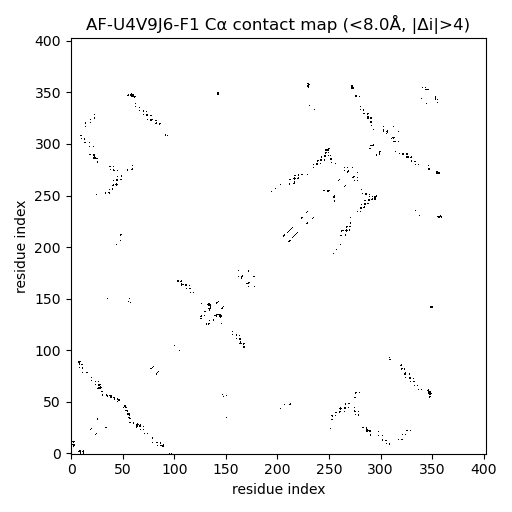3.890 1.00 77.31 225 ASP A N 1
ATOM 1683 C CA . ASP A 1 225 ? 25.176 -9.655 -15.134 1.00 77.31 225 ASP A CA 1
ATOM 1684 C C . ASP A 1 225 ? 26.370 -10.619 -15.102 1.00 77.31 225 ASP A C 1
ATOM 1686 O O . ASP A 1 225 ? 26.231 -11.791 -15.452 1.00 77.31 225 ASP A O 1
ATOM 1690 N N . ALA A 1 226 ? 27.536 -10.165 -14.629 1.00 81.06 226 ALA A N 1
ATOM 1691 C CA . ALA A 1 226 ? 28.747 -10.985 -14.545 1.00 81.06 226 ALA A CA 1
ATOM 1692 C C . ALA A 1 226 ? 28.621 -12.140 -13.540 1.00 81.06 226 ALA A C 1
ATOM 1694 O O . ALA A 1 226 ? 29.231 -13.192 -13.730 1.00 81.06 226 ALA A O 1
ATOM 1695 N N . SER A 1 227 ? 27.826 -11.965 -12.481 1.00 80.62 227 SER A N 1
ATOM 1696 C CA . SER A 1 227 ? 27.537 -13.027 -11.511 1.00 80.62 227 SER A CA 1
ATOM 1697 C C . SER A 1 227 ? 26.432 -13.986 -11.971 1.00 80.62 227 SER A C 1
ATOM 1699 O O . SER A 1 227 ? 26.215 -15.014 -11.328 1.00 80.62 227 SER A O 1
ATOM 1701 N N . GLY A 1 228 ? 25.732 -13.679 -13.071 1.00 76.31 228 GLY A N 1
ATOM 1702 C CA . GLY A 1 228 ? 24.520 -14.390 -13.486 1.00 76.31 228 GLY A CA 1
ATOM 1703 C C . GLY A 1 228 ? 23.345 -14.183 -12.523 1.00 76.31 228 GLY A C 1
ATOM 1704 O O . GLY A 1 228 ? 22.379 -14.949 -12.549 1.00 76.31 228 GLY A O 1
ATOM 1705 N N . PHE A 1 229 ? 23.429 -13.173 -11.653 1.00 76.56 229 PHE A N 1
ATOM 1706 C CA . PHE A 1 229 ? 22.465 -12.899 -10.599 1.00 76.56 229 PHE A CA 1
ATOM 1707 C C . PHE A 1 229 ? 21.345 -11.993 -11.125 1.00 76.56 229 PHE A C 1
ATOM 1709 O O . PHE A 1 229 ? 21.406 -10.769 -11.049 1.00 76.56 229 PHE A O 1
ATOM 1716 N N . GLY A 1 230 ? 20.307 -12.614 -11.684 1.00 79.25 230 GLY A N 1
ATOM 1717 C CA . GLY A 1 230 ? 19.130 -11.932 -12.226 1.00 79.25 230 GLY A CA 1
ATOM 1718 C C . GLY A 1 230 ? 17.833 -12.675 -11.912 1.00 79.25 230 GLY A C 1
ATOM 1719 O O . GLY A 1 230 ? 17.825 -13.642 -11.153 1.00 79.25 230 GLY A O 1
ATOM 1720 N N . GLY A 1 231 ? 16.721 -12.230 -12.503 1.00 83.94 231 GLY A N 1
ATOM 1721 C CA . GLY A 1 231 ? 15.415 -12.877 -12.334 1.00 83.94 231 GLY A CA 1
ATOM 1722 C C . GLY A 1 231 ? 14.935 -12.921 -10.875 1.00 83.94 231 GLY A C 1
ATOM 1723 O O . GLY A 1 231 ? 15.230 -12.035 -10.072 1.00 83.94 231 GLY A O 1
ATOM 1724 N N . ILE A 1 232 ? 14.182 -13.962 -10.520 1.00 87.94 232 ILE A N 1
ATOM 1725 C CA . ILE A 1 232 ? 13.563 -14.099 -9.191 1.00 87.94 232 ILE A CA 1
ATOM 1726 C C . ILE A 1 232 ? 14.572 -13.963 -8.029 1.00 87.94 232 ILE A C 1
ATOM 1728 O O . ILE A 1 232 ? 14.263 -13.217 -7.101 1.00 87.94 232 ILE A O 1
ATOM 1732 N N . PRO A 1 233 ? 15.773 -14.583 -8.048 1.00 89.94 233 PRO A N 1
ATOM 1733 C CA . PRO A 1 233 ? 16.759 -14.406 -6.978 1.00 89.94 233 PRO A CA 1
ATOM 1734 C C . PRO A 1 233 ? 17.124 -12.945 -6.686 1.00 89.94 233 PRO A C 1
ATOM 1736 O O . PRO A 1 233 ? 17.160 -12.549 -5.522 1.00 89.94 233 PRO A O 1
ATOM 1739 N N . LEU A 1 234 ? 17.326 -12.127 -7.725 1.00 90.00 234 LEU A N 1
ATOM 1740 C CA . LEU A 1 234 ? 17.625 -10.702 -7.563 1.00 90.00 234 LEU A CA 1
ATOM 1741 C C . LEU A 1 234 ? 16.447 -9.951 -6.932 1.00 90.00 234 LEU A C 1
ATOM 1743 O O . LEU A 1 234 ? 16.638 -9.154 -6.014 1.00 90.00 234 LEU A O 1
ATOM 1747 N N . LEU A 1 235 ? 15.225 -10.245 -7.382 1.00 91.38 235 LEU A N 1
ATOM 1748 C CA . LEU A 1 235 ? 14.010 -9.647 -6.830 1.00 91.38 235 LEU A CA 1
ATOM 1749 C C . LEU A 1 235 ? 13.833 -9.998 -5.345 1.00 91.38 235 LEU A C 1
ATOM 1751 O O . LEU A 1 235 ? 13.560 -9.121 -4.530 1.00 91.38 235 LEU A O 1
ATOM 1755 N N . VAL A 1 236 ? 14.049 -11.264 -4.977 1.00 93.81 236 VAL A N 1
ATOM 1756 C CA . VAL A 1 236 ? 13.998 -11.734 -3.584 1.00 93.81 236 VAL A CA 1
ATOM 1757 C C . VAL A 1 236 ? 15.049 -11.021 -2.732 1.00 93.81 236 VAL A C 1
ATOM 1759 O O . VAL A 1 236 ? 14.732 -10.543 -1.645 1.00 93.81 236 VAL A O 1
ATOM 1762 N N . SER A 1 237 ? 16.286 -10.892 -3.216 1.00 92.88 237 SER A N 1
ATOM 1763 C CA . SER A 1 237 ? 17.338 -10.165 -2.497 1.00 92.88 237 SER A CA 1
ATOM 1764 C C . SER A 1 237 ? 17.018 -8.685 -2.316 1.00 92.88 237 SER A C 1
ATOM 1766 O O . SER A 1 237 ? 17.292 -8.134 -1.251 1.00 92.88 237 SER A O 1
ATOM 1768 N N . PHE A 1 238 ? 16.399 -8.053 -3.313 1.00 94.25 238 PHE A N 1
ATOM 1769 C CA . PHE A 1 238 ? 15.917 -6.682 -3.198 1.00 94.25 238 PHE A CA 1
ATOM 1770 C C . PHE A 1 238 ? 14.832 -6.545 -2.118 1.00 94.25 238 PHE A C 1
ATOM 1772 O O . PHE A 1 238 ? 14.923 -5.644 -1.285 1.00 94.25 238 PHE A O 1
ATOM 1779 N N . VAL A 1 239 ? 13.866 -7.471 -2.060 1.00 95.56 239 VAL A N 1
ATOM 1780 C CA . VAL A 1 239 ? 12.843 -7.507 -0.997 1.00 95.56 239 VAL A CA 1
ATOM 1781 C C . VAL A 1 239 ? 13.493 -7.655 0.378 1.00 95.56 239 VAL A C 1
ATOM 1783 O O . VAL A 1 239 ? 13.179 -6.890 1.283 1.00 95.56 239 VAL A O 1
ATOM 1786 N N . VAL A 1 240 ? 14.447 -8.578 0.537 1.00 94.50 240 VAL A N 1
ATOM 1787 C CA . VAL A 1 240 ? 15.167 -8.772 1.809 1.00 94.50 240 VAL A CA 1
ATOM 1788 C C . VAL A 1 240 ? 15.919 -7.506 2.223 1.00 94.50 240 VAL A C 1
ATOM 1790 O O . VAL A 1 240 ? 15.844 -7.100 3.383 1.00 94.50 240 VAL A O 1
ATOM 1793 N N . LEU A 1 241 ? 16.612 -6.853 1.288 1.00 93.19 241 LEU A N 1
ATOM 1794 C CA . LEU A 1 241 ? 17.305 -5.595 1.556 1.00 93.19 241 LEU A CA 1
ATOM 1795 C C . LEU A 1 241 ? 16.325 -4.500 1.997 1.00 93.19 241 LEU A C 1
ATOM 1797 O O . LEU A 1 241 ? 16.555 -3.844 3.013 1.00 93.19 241 LEU A O 1
ATOM 1801 N N . ALA A 1 242 ? 15.225 -4.327 1.262 1.00 92.81 242 ALA A N 1
ATOM 1802 C CA . ALA A 1 242 ? 14.184 -3.363 1.595 1.00 92.81 242 ALA A CA 1
ATOM 1803 C C . ALA A 1 242 ? 13.568 -3.656 2.973 1.00 92.81 242 ALA A C 1
ATOM 1805 O O . ALA A 1 242 ? 13.352 -2.734 3.755 1.00 92.81 242 ALA A O 1
ATOM 1806 N N . THR A 1 243 ? 13.371 -4.926 3.324 1.00 91.94 243 THR A N 1
ATOM 1807 C CA . THR A 1 243 ? 12.888 -5.336 4.646 1.00 91.94 243 THR A CA 1
ATOM 1808 C C . THR A 1 243 ? 13.863 -4.937 5.753 1.00 91.94 243 THR A C 1
ATOM 1810 O O . THR A 1 243 ? 13.443 -4.380 6.765 1.00 91.94 243 THR A O 1
ATOM 1813 N N . VAL A 1 244 ? 15.167 -5.170 5.571 1.00 90.25 244 VAL A N 1
ATOM 1814 C CA . VAL A 1 244 ? 16.181 -4.768 6.560 1.00 90.25 244 VAL A CA 1
ATOM 1815 C C . VAL A 1 244 ? 16.203 -3.250 6.727 1.00 90.25 244 VAL A C 1
ATOM 1817 O O . VAL A 1 244 ? 16.238 -2.761 7.854 1.00 90.25 244 VAL A O 1
ATOM 1820 N N . MET A 1 245 ? 16.136 -2.498 5.626 1.00 88.56 245 MET A N 1
ATOM 1821 C CA . MET A 1 245 ? 16.095 -1.034 5.666 1.00 88.56 245 MET A CA 1
ATOM 1822 C C . MET A 1 245 ? 14.855 -0.505 6.395 1.00 88.56 245 MET A C 1
ATOM 1824 O O . MET A 1 245 ? 14.968 0.442 7.177 1.00 88.56 245 MET A O 1
ATOM 1828 N N . ASN A 1 246 ? 13.705 -1.151 6.210 1.00 86.88 246 ASN A N 1
ATOM 1829 C CA . ASN A 1 246 ? 12.441 -0.733 6.811 1.00 86.88 246 ASN A CA 1
ATOM 1830 C C . ASN A 1 246 ? 12.429 -0.826 8.348 1.00 86.88 246 ASN A C 1
ATOM 1832 O O . ASN A 1 246 ? 11.749 -0.057 9.030 1.00 86.88 246 ASN A O 1
ATOM 1836 N N . LEU A 1 247 ? 13.250 -1.709 8.927 1.00 84.12 247 LEU A N 1
ATOM 1837 C CA . LEU A 1 247 ? 13.421 -1.771 10.382 1.00 84.12 247 LEU A CA 1
ATOM 1838 C C . LEU A 1 247 ? 14.031 -0.481 10.959 1.00 84.12 247 LEU A C 1
ATOM 1840 O O . LEU A 1 247 ? 13.763 -0.156 12.117 1.00 84.12 247 LEU A O 1
ATOM 1844 N N . PHE A 1 248 ? 14.809 0.260 10.162 1.00 79.81 248 PHE A N 1
ATOM 1845 C CA . PHE A 1 248 ? 15.459 1.511 10.564 1.00 79.81 248 PHE A CA 1
ATOM 1846 C C . PHE A 1 248 ? 14.723 2.761 10.068 1.00 79.81 248 PHE A C 1
ATOM 1848 O O . PHE A 1 248 ? 14.693 3.768 10.774 1.00 79.81 248 PHE A O 1
ATOM 1855 N N . ILE A 1 249 ? 14.151 2.713 8.861 1.00 79.12 249 ILE A N 1
ATOM 1856 C CA . ILE A 1 249 ? 13.551 3.870 8.182 1.00 79.12 249 ILE A CA 1
ATOM 1857 C C . ILE A 1 249 ? 12.048 3.650 8.015 1.00 79.12 249 ILE A C 1
ATOM 1859 O O . ILE A 1 249 ? 11.546 3.425 6.918 1.00 79.12 249 ILE A O 1
ATOM 1863 N N . THR A 1 250 ? 11.308 3.744 9.115 1.00 67.88 250 THR A N 1
ATOM 1864 C CA . THR A 1 250 ? 9.860 3.516 9.090 1.00 67.88 250 THR A CA 1
ATOM 1865 C C . THR A 1 250 ? 9.114 4.820 8.824 1.00 67.88 250 THR A C 1
ATOM 1867 O O . THR A 1 250 ? 9.072 5.708 9.673 1.00 67.88 250 THR A O 1
ATOM 1870 N N . SER A 1 251 ? 8.534 4.953 7.629 1.00 62.19 251 SER A N 1
ATOM 1871 C CA . SER A 1 251 ? 7.879 6.198 7.176 1.00 62.19 251 SER A CA 1
ATOM 1872 C C . SER A 1 251 ? 6.583 5.989 6.381 1.00 62.19 251 SER A C 1
ATOM 1874 O O . SER A 1 251 ? 6.089 6.934 5.767 1.00 62.19 251 SER A O 1
ATOM 1876 N N . GLY A 1 252 ? 6.035 4.768 6.379 1.00 59.00 252 GLY A N 1
ATOM 1877 C CA . GLY A 1 252 ? 4.884 4.407 5.543 1.00 59.00 252 GLY A CA 1
ATOM 1878 C C . GLY A 1 252 ? 5.231 4.459 4.053 1.00 59.00 252 GLY A C 1
ATOM 1879 O O . GLY A 1 252 ? 4.631 5.231 3.307 1.00 59.00 252 GLY A O 1
ATOM 1880 N N . GLY A 1 253 ? 6.275 3.737 3.633 1.00 61.50 253 GLY A N 1
ATOM 1881 C CA . GLY A 1 253 ? 6.712 3.627 2.237 1.00 61.50 253 GLY A CA 1
ATOM 1882 C C . GLY A 1 253 ? 7.512 4.804 1.692 1.00 61.50 253 GLY A C 1
ATOM 1883 O O . GLY A 1 253 ? 8.554 4.618 1.066 1.00 61.50 253 GLY A O 1
ATOM 1884 N N . SER A 1 254 ? 7.060 6.037 1.914 1.00 73.44 254 SER A N 1
ATOM 1885 C CA . SER A 1 254 ? 7.517 7.177 1.107 1.00 73.44 254 SER A CA 1
ATOM 1886 C C . SER A 1 254 ? 8.985 7.574 1.315 1.00 73.44 254 SER A C 1
ATOM 1888 O O . SER A 1 254 ? 9.694 7.761 0.326 1.00 73.44 254 SER A O 1
ATOM 1890 N N . ALA A 1 255 ? 9.492 7.677 2.550 1.00 80.19 255 ALA A N 1
ATOM 1891 C CA . ALA A 1 255 ? 10.871 8.130 2.777 1.00 80.19 255 ALA A CA 1
ATOM 1892 C C . ALA A 1 255 ? 11.901 7.045 2.446 1.00 80.19 255 ALA A C 1
ATOM 1894 O O . ALA A 1 255 ? 12.929 7.347 1.842 1.00 80.19 255 ALA A O 1
ATOM 1895 N N . GLN A 1 256 ? 11.614 5.780 2.768 1.00 87.06 256 GLN A N 1
ATOM 1896 C CA . GLN A 1 256 ? 12.482 4.675 2.364 1.00 87.06 256 GLN A CA 1
ATOM 1897 C C . GLN A 1 256 ? 12.520 4.549 0.838 1.00 87.06 256 GLN A C 1
ATOM 1899 O O . GLN A 1 256 ? 13.606 4.459 0.260 1.00 87.06 256 GLN A O 1
ATOM 1904 N N . TRP A 1 257 ? 11.360 4.596 0.171 1.00 91.44 257 TRP A N 1
ATOM 1905 C CA . TRP A 1 257 ? 11.322 4.474 -1.284 1.00 91.44 257 TRP A CA 1
ATOM 1906 C C . TRP A 1 257 ? 12.052 5.610 -1.982 1.00 91.44 257 TRP A C 1
ATOM 1908 O O . TRP A 1 257 ? 12.766 5.393 -2.952 1.00 91.44 257 TRP A O 1
ATOM 1918 N N . SER A 1 258 ? 11.964 6.812 -1.426 1.00 84.25 258 SER A N 1
ATOM 1919 C CA . SER A 1 258 ? 12.685 7.979 -1.922 1.00 84.25 258 SER A CA 1
ATOM 1920 C C . SER A 1 258 ? 14.208 7.837 -1.894 1.00 84.25 258 SER A C 1
ATOM 1922 O O . SER A 1 258 ? 14.890 8.437 -2.721 1.00 84.25 258 SER A O 1
ATOM 1924 N N . LEU A 1 259 ? 14.746 7.049 -0.958 1.00 83.50 259 LEU A N 1
ATOM 1925 C CA . LEU A 1 259 ? 16.177 6.748 -0.874 1.00 83.50 259 LEU A CA 1
ATOM 1926 C C . LEU A 1 259 ? 16.567 5.586 -1.793 1.00 83.50 259 LEU A C 1
ATOM 1928 O O . LEU A 1 259 ? 17.628 5.613 -2.412 1.00 83.50 259 LEU A O 1
ATOM 1932 N N . MET A 1 260 ? 15.718 4.560 -1.879 1.00 90.44 260 MET A N 1
ATOM 1933 C CA . MET A 1 260 ? 16.020 3.332 -2.614 1.00 90.44 260 MET A CA 1
ATOM 1934 C C . MET A 1 260 ? 15.762 3.454 -4.117 1.00 90.44 260 MET A C 1
ATOM 1936 O O . MET A 1 260 ? 16.584 3.003 -4.917 1.00 90.44 260 MET A O 1
ATOM 1940 N N . ALA A 1 261 ? 14.640 4.051 -4.518 1.00 91.06 261 ALA A N 1
ATOM 1941 C CA . ALA A 1 261 ? 14.204 4.088 -5.909 1.00 91.06 261 ALA A CA 1
ATOM 1942 C C . ALA A 1 261 ? 15.249 4.698 -6.855 1.00 91.06 261 ALA A C 1
ATOM 1944 O O . ALA A 1 261 ? 15.534 4.055 -7.863 1.00 91.06 261 ALA A O 1
ATOM 1945 N N . PRO A 1 262 ? 15.897 5.842 -6.538 1.00 87.31 262 PRO A N 1
ATOM 1946 C CA . PRO A 1 262 ? 16.925 6.435 -7.400 1.00 87.31 262 PRO A CA 1
ATOM 1947 C C . PRO A 1 262 ? 18.105 5.514 -7.730 1.00 87.31 262 PRO A C 1
ATOM 1949 O O . PRO A 1 262 ? 18.790 5.739 -8.721 1.00 87.31 262 PRO A O 1
ATOM 1952 N N . ILE A 1 263 ? 18.364 4.511 -6.888 1.00 87.56 263 ILE A N 1
ATOM 1953 C CA . ILE A 1 263 ? 19.497 3.590 -7.014 1.00 87.56 263 ILE A CA 1
ATOM 1954 C C . ILE A 1 263 ? 19.043 2.276 -7.653 1.00 87.56 263 ILE A C 1
ATOM 1956 O O . ILE A 1 263 ? 19.623 1.821 -8.638 1.00 87.56 263 ILE A O 1
ATOM 1960 N N . PHE A 1 264 ? 17.999 1.659 -7.097 1.00 91.06 264 PHE A N 1
ATOM 1961 C CA . PHE A 1 264 ? 17.599 0.301 -7.463 1.00 91.06 264 PHE A CA 1
ATOM 1962 C C . PHE A 1 264 ? 16.698 0.241 -8.691 1.00 91.06 264 PHE A C 1
ATOM 1964 O O . PHE A 1 264 ? 16.831 -0.701 -9.468 1.00 91.06 264 PHE A O 1
ATOM 1971 N N . VAL A 1 265 ? 15.824 1.234 -8.908 1.00 92.62 265 VAL A N 1
ATOM 1972 C CA . VAL A 1 265 ? 14.957 1.242 -10.098 1.00 92.62 265 VAL A CA 1
ATOM 1973 C C . VAL A 1 265 ? 15.803 1.274 -11.376 1.00 92.62 265 VAL A C 1
ATOM 1975 O O . VAL A 1 265 ? 15.650 0.362 -12.187 1.00 92.62 265 VAL A O 1
ATOM 1978 N N . PRO A 1 266 ? 16.766 2.203 -11.539 1.00 88.94 266 PRO A N 1
ATOM 1979 C CA . PRO A 1 266 ? 17.612 2.248 -12.732 1.00 88.94 266 PRO A CA 1
ATOM 1980 C C . PRO A 1 266 ? 18.442 0.978 -12.920 1.00 88.94 266 PRO A C 1
ATOM 1982 O O . PRO A 1 266 ? 18.479 0.403 -14.005 1.00 88.94 266 PRO A O 1
ATOM 1985 N N . MET A 1 267 ? 19.075 0.505 -11.844 1.00 87.94 267 MET A N 1
ATOM 1986 C CA . MET A 1 267 ? 19.935 -0.677 -11.873 1.00 87.94 267 MET A CA 1
ATOM 1987 C C . MET A 1 267 ? 19.173 -1.929 -12.322 1.00 87.94 267 MET A C 1
ATOM 1989 O O . MET A 1 267 ? 19.639 -2.668 -13.186 1.00 87.94 267 MET A O 1
ATOM 1993 N N . MET A 1 268 ? 17.986 -2.166 -11.765 1.00 89.56 268 MET A N 1
ATOM 1994 C CA . MET A 1 268 ? 17.182 -3.337 -12.111 1.00 89.56 268 MET A CA 1
ATOM 1995 C C . MET A 1 268 ? 16.515 -3.192 -13.488 1.00 89.56 268 MET A C 1
ATOM 1997 O O . MET A 1 268 ? 16.370 -4.197 -14.186 1.00 89.56 268 MET A O 1
ATOM 2001 N N . MET A 1 269 ? 16.186 -1.970 -13.929 1.00 88.88 269 MET A N 1
ATOM 2002 C CA . MET A 1 269 ? 15.745 -1.712 -15.307 1.00 88.88 269 MET A CA 1
ATOM 2003 C C . MET A 1 269 ? 16.798 -2.128 -16.336 1.00 88.88 269 MET A C 1
ATOM 2005 O O . MET A 1 269 ? 16.453 -2.773 -17.324 1.00 88.88 269 MET A O 1
ATOM 2009 N N . LEU A 1 270 ? 18.079 -1.830 -16.091 1.00 85.38 270 LEU A N 1
ATOM 2010 C CA . LEU A 1 270 ? 19.175 -2.221 -16.990 1.00 85.38 270 LEU A CA 1
ATOM 2011 C C . LEU A 1 270 ? 19.327 -3.749 -17.107 1.00 85.38 270 LEU A C 1
ATOM 2013 O O . LEU A 1 270 ? 19.650 -4.257 -18.179 1.00 85.38 270 LEU A O 1
ATOM 2017 N N . VAL A 1 271 ? 19.012 -4.492 -16.041 1.00 84.06 271 VAL A N 1
ATOM 2018 C CA . VAL A 1 271 ? 18.984 -5.972 -16.034 1.00 84.06 271 VAL A CA 1
ATOM 2019 C C . VAL A 1 271 ? 17.695 -6.531 -16.681 1.00 84.06 271 VAL A C 1
ATOM 2021 O O . VAL A 1 271 ? 17.607 -7.716 -17.029 1.00 84.06 271 VAL A O 1
ATOM 2024 N N . GLY A 1 272 ? 16.704 -5.669 -16.934 1.00 82.81 272 GLY A N 1
ATOM 2025 C CA . GLY A 1 272 ? 15.481 -5.971 -17.682 1.00 82.81 272 GLY A CA 1
ATOM 2026 C C . GLY A 1 272 ? 14.210 -6.082 -16.841 1.00 82.81 272 GLY A C 1
ATOM 2027 O O . GLY A 1 272 ? 13.241 -6.666 -17.317 1.00 82.81 272 GLY A O 1
ATOM 2028 N N . PHE A 1 273 ? 14.198 -5.576 -15.604 1.00 86.94 273 PHE A N 1
ATOM 2029 C CA . PHE A 1 273 ? 12.978 -5.497 -14.798 1.00 86.94 273 PHE A CA 1
ATOM 2030 C C . PHE A 1 273 ? 12.126 -4.288 -15.170 1.00 86.94 273 PHE A C 1
ATOM 2032 O O . PHE A 1 273 ? 12.625 -3.177 -15.334 1.00 86.94 273 PHE A O 1
ATOM 2039 N N . GLU A 1 274 ? 10.813 -4.490 -15.207 1.00 89.00 274 GLU A N 1
ATOM 2040 C CA . GLU A 1 274 ? 9.866 -3.388 -15.310 1.00 89.00 274 GLU A CA 1
ATOM 2041 C C . GLU A 1 274 ? 9.847 -2.553 -14.007 1.00 89.00 274 GLU A C 1
ATOM 2043 O O . GLU A 1 274 ? 9.753 -3.129 -12.917 1.00 89.00 274 GLU A O 1
ATOM 2048 N N . PRO A 1 275 ? 9.856 -1.208 -14.077 1.00 92.81 275 PRO A N 1
ATOM 2049 C CA . PRO A 1 275 ? 9.746 -0.334 -12.904 1.00 92.81 275 PRO A CA 1
ATOM 2050 C C . PRO A 1 275 ? 8.559 -0.652 -11.986 1.00 92.81 275 PRO A C 1
ATOM 2052 O O . PRO A 1 275 ? 8.703 -0.644 -10.763 1.00 92.81 275 PRO A O 1
ATOM 2055 N N . ALA A 1 276 ? 7.403 -0.992 -12.565 1.00 92.38 276 ALA A N 1
ATOM 2056 C CA . ALA A 1 276 ? 6.204 -1.358 -11.815 1.00 92.38 276 ALA A CA 1
ATOM 2057 C C . ALA A 1 276 ? 6.392 -2.642 -10.985 1.00 92.38 276 ALA A C 1
ATOM 2059 O O . ALA A 1 276 ? 5.831 -2.753 -9.894 1.00 92.38 276 ALA A O 1
ATOM 2060 N N . LEU A 1 277 ? 7.209 -3.593 -11.452 1.00 93.25 277 LEU A N 1
ATOM 2061 C CA . LEU A 1 277 ? 7.550 -4.809 -10.707 1.00 93.25 277 LEU A CA 1
ATOM 2062 C C . LEU A 1 277 ? 8.502 -4.520 -9.549 1.00 93.25 277 LEU A C 1
ATOM 2064 O O . LEU A 1 277 ? 8.328 -5.064 -8.459 1.00 93.25 277 LEU A O 1
ATOM 2068 N N . ILE A 1 278 ? 9.476 -3.639 -9.759 1.00 94.56 278 ILE A N 1
ATOM 2069 C CA . ILE A 1 278 ? 10.401 -3.221 -8.699 1.00 94.56 278 ILE A CA 1
ATOM 2070 C C . ILE A 1 278 ? 9.615 -2.513 -7.586 1.00 94.56 278 ILE A C 1
ATOM 2072 O O . ILE A 1 278 ? 9.802 -2.810 -6.406 1.00 94.56 278 ILE A O 1
ATOM 2076 N N . GLN A 1 279 ? 8.669 -1.646 -7.958 1.00 95.75 279 GLN A N 1
ATOM 2077 C CA . GLN A 1 279 ? 7.749 -1.015 -7.014 1.00 95.75 279 GLN A CA 1
ATOM 2078 C C . GLN A 1 279 ? 6.886 -2.042 -6.266 1.00 95.75 279 GLN A C 1
ATOM 2080 O O . GLN A 1 279 ? 6.758 -1.953 -5.046 1.00 95.75 279 GLN A O 1
ATOM 2085 N N . ALA A 1 280 ? 6.319 -3.033 -6.962 1.00 95.12 280 ALA A N 1
ATOM 2086 C CA . ALA A 1 280 ? 5.530 -4.086 -6.324 1.00 95.12 280 ALA A CA 1
ATOM 2087 C C . ALA A 1 280 ? 6.360 -4.888 -5.306 1.00 95.12 280 ALA A C 1
ATOM 2089 O O . ALA A 1 280 ? 5.883 -5.177 -4.212 1.00 95.12 280 ALA A O 1
ATOM 2090 N N . ALA A 1 281 ? 7.619 -5.196 -5.624 1.00 95.12 281 ALA A N 1
ATOM 2091 C CA . ALA A 1 281 ? 8.530 -5.853 -4.693 1.00 95.12 281 ALA A CA 1
ATOM 2092 C C . ALA A 1 281 ? 8.849 -4.974 -3.472 1.00 95.12 281 ALA A C 1
ATOM 2094 O O . ALA A 1 281 ? 8.864 -5.466 -2.344 1.00 95.12 281 ALA A O 1
ATOM 2095 N N . PHE A 1 282 ? 9.038 -3.666 -3.669 1.00 95.06 282 PHE A N 1
ATOM 2096 C CA . PHE A 1 282 ? 9.241 -2.731 -2.564 1.00 95.06 282 PHE A CA 1
ATOM 2097 C C . PHE A 1 282 ? 8.036 -2.701 -1.610 1.00 95.06 282 PHE A C 1
ATOM 2099 O O . PHE A 1 282 ? 8.223 -2.783 -0.399 1.00 95.06 282 PHE A O 1
ATOM 2106 N N . ARG A 1 283 ? 6.810 -2.668 -2.148 1.00 94.06 283 ARG A N 1
ATOM 2107 C CA . ARG A 1 283 ? 5.563 -2.692 -1.360 1.00 94.06 283 ARG A CA 1
ATOM 2108 C C . ARG A 1 283 ? 5.475 -3.879 -0.413 1.00 94.06 283 ARG A C 1
ATOM 2110 O O . ARG A 1 283 ? 5.091 -3.728 0.741 1.00 94.06 283 ARG A O 1
ATOM 2117 N N . ILE A 1 284 ? 5.873 -5.059 -0.889 1.00 94.62 284 ILE A N 1
ATOM 2118 C CA . ILE A 1 284 ? 5.893 -6.275 -0.067 1.00 94.62 284 ILE A CA 1
ATOM 2119 C C . ILE A 1 284 ? 6.798 -6.082 1.151 1.00 94.62 284 ILE A C 1
ATOM 2121 O O . ILE A 1 284 ? 6.415 -6.425 2.272 1.00 94.62 284 ILE A O 1
ATOM 2125 N N . ALA A 1 285 ? 7.992 -5.533 0.935 1.00 91.94 285 ALA A N 1
ATOM 2126 C CA . ALA A 1 285 ? 8.972 -5.327 1.988 1.00 91.94 285 ALA A CA 1
ATOM 2127 C C . ALA A 1 285 ? 8.564 -4.227 2.979 1.00 91.94 285 ALA A C 1
ATOM 2129 O O . ALA A 1 285 ? 8.686 -4.433 4.188 1.00 91.94 285 ALA A O 1
ATOM 2130 N N . ASP A 1 286 ? 8.081 -3.084 2.481 1.00 90.38 286 ASP A N 1
ATOM 2131 C CA . ASP A 1 286 ? 7.646 -1.961 3.317 1.00 90.38 286 ASP A CA 1
ATOM 2132 C C . ASP A 1 286 ? 6.487 -2.390 4.217 1.00 90.38 286 ASP A C 1
ATOM 2134 O O . ASP A 1 286 ? 6.594 -2.391 5.441 1.00 90.38 286 ASP A O 1
ATOM 2138 N N . SER A 1 287 ? 5.412 -2.897 3.627 1.00 89.75 287 SER A N 1
ATOM 2139 C CA . SER A 1 287 ? 4.237 -3.283 4.396 1.00 89.75 287 SER A CA 1
ATOM 2140 C C . SER A 1 287 ? 4.534 -4.389 5.414 1.00 89.75 287 SER A C 1
ATOM 2142 O O . SER A 1 287 ? 4.231 -4.234 6.597 1.00 89.75 287 SER A O 1
ATOM 2144 N N . SER A 1 288 ? 5.187 -5.487 5.015 1.00 90.88 288 SER A N 1
ATOM 2145 C CA . SER A 1 288 ? 5.288 -6.679 5.874 1.00 90.88 288 SER A CA 1
ATOM 2146 C C . SER A 1 288 ? 5.968 -6.421 7.226 1.00 90.88 288 SER A C 1
ATOM 2148 O O . SER A 1 288 ? 5.578 -7.022 8.228 1.00 90.88 288 SER A O 1
ATOM 2150 N N . THR A 1 289 ? 6.959 -5.525 7.297 1.00 87.81 289 THR A N 1
ATOM 2151 C CA . THR A 1 289 ? 7.737 -5.283 8.529 1.00 87.81 289 THR A CA 1
ATOM 2152 C C . THR A 1 289 ? 7.413 -3.992 9.273 1.00 87.81 289 THR A C 1
ATOM 2154 O O . THR A 1 289 ? 7.933 -3.794 10.376 1.00 87.81 289 THR A O 1
ATOM 2157 N N . ASN A 1 290 ? 6.482 -3.175 8.771 1.00 84.19 290 ASN A N 1
ATOM 2158 C CA . ASN A 1 290 ? 6.039 -1.936 9.429 1.00 84.19 290 ASN A CA 1
ATOM 2159 C C . ASN A 1 290 ? 5.490 -2.159 10.852 1.00 84.19 290 ASN A C 1
ATOM 2161 O O . ASN A 1 290 ? 5.519 -1.257 11.689 1.00 84.19 290 ASN A O 1
ATOM 2165 N N . ILE A 1 291 ? 5.020 -3.374 11.151 1.00 88.12 291 ILE A N 1
ATOM 2166 C CA . ILE A 1 291 ? 4.423 -3.735 12.445 1.00 88.12 291 ILE A CA 1
ATOM 2167 C C . ILE A 1 291 ? 5.435 -4.187 13.510 1.00 88.12 291 ILE A C 1
ATOM 2169 O O . ILE A 1 291 ? 5.058 -4.351 14.674 1.00 88.12 291 ILE A O 1
ATOM 2173 N N . VAL A 1 292 ? 6.696 -4.415 13.133 1.00 86.38 292 VAL A N 1
ATOM 2174 C CA . VAL A 1 292 ? 7.727 -4.994 14.019 1.00 86.38 292 VAL A CA 1
ATOM 2175 C C . VAL A 1 292 ? 8.607 -3.923 14.653 1.00 86.38 292 VAL A C 1
ATOM 2177 O O . VAL A 1 292 ? 9.095 -4.098 15.766 1.00 86.38 292 VAL A O 1
ATOM 2180 N N . THR A 1 293 ? 8.816 -2.812 13.956 1.00 83.56 293 THR A N 1
ATOM 2181 C CA . THR A 1 293 ? 9.780 -1.788 14.357 1.00 83.56 293 THR A CA 1
ATOM 2182 C C . THR A 1 293 ? 9.257 -0.876 15.480 1.00 83.56 293 THR A C 1
ATOM 2184 O O . THR A 1 293 ? 8.233 -0.206 15.309 1.00 83.56 293 THR A O 1
ATOM 2187 N N . PRO A 1 294 ? 9.976 -0.764 16.617 1.00 78.19 294 PRO A N 1
ATOM 2188 C CA . PRO A 1 294 ? 9.654 0.199 17.673 1.00 78.19 294 PRO A CA 1
ATOM 2189 C C . PRO A 1 294 ? 9.829 1.660 17.246 1.00 78.19 294 PRO A C 1
ATOM 2191 O O . PRO A 1 294 ? 9.356 2.555 17.942 1.00 78.19 294 PRO A O 1
ATOM 2194 N N . MET A 1 295 ? 10.508 1.904 16.119 1.00 77.00 295 MET A N 1
ATOM 2195 C CA . MET A 1 295 ? 10.684 3.241 15.548 1.00 77.00 295 MET A CA 1
ATOM 2196 C C . MET A 1 295 ? 9.388 3.772 14.922 1.00 77.00 295 MET A C 1
ATOM 2198 O O . MET A 1 295 ? 9.254 4.976 14.714 1.00 77.00 295 MET A O 1
ATOM 2202 N N . SER A 1 296 ? 8.419 2.891 14.647 1.00 78.62 296 SER A N 1
ATOM 2203 C CA . SER A 1 296 ? 7.108 3.280 14.141 1.00 78.62 296 SER A CA 1
ATOM 2204 C C . SER A 1 296 ? 6.302 4.020 15.217 1.00 78.62 296 SER A C 1
ATOM 2206 O O . SER A 1 296 ? 6.065 3.464 16.297 1.00 78.62 296 SER A O 1
ATOM 2208 N N . PRO A 1 297 ? 5.763 5.221 14.936 1.00 77.25 297 PRO A N 1
ATOM 2209 C CA . PRO A 1 297 ? 4.853 5.888 15.866 1.00 77.25 297 PRO A CA 1
ATOM 2210 C C . PRO A 1 297 ? 3.586 5.052 16.114 1.00 77.25 297 PRO A C 1
ATOM 2212 O O . PRO A 1 297 ? 3.036 5.063 17.217 1.00 77.25 297 PRO A O 1
ATOM 2215 N N . TYR A 1 298 ? 3.152 4.258 15.130 1.00 82.19 298 TYR A N 1
ATOM 2216 C CA . TYR A 1 298 ? 2.000 3.369 15.274 1.00 82.19 298 TYR A CA 1
ATOM 2217 C C . TYR A 1 298 ? 2.279 2.189 16.210 1.00 82.19 298 TYR A C 1
ATOM 2219 O O . TYR A 1 298 ? 1.364 1.752 16.911 1.00 82.19 298 TYR A O 1
ATOM 2227 N N . PHE A 1 299 ? 3.529 1.717 16.289 1.00 84.44 299 PHE A N 1
ATOM 2228 C CA . PHE A 1 299 ? 3.932 0.701 17.264 1.00 84.44 299 PHE A CA 1
ATOM 2229 C C . PHE A 1 299 ? 3.754 1.225 18.690 1.00 84.44 299 PHE A C 1
ATOM 2231 O O . PHE A 1 299 ? 3.148 0.555 19.527 1.00 84.44 299 PHE A O 1
ATOM 2238 N N . ALA A 1 300 ? 4.208 2.454 18.956 1.00 83.56 300 ALA A N 1
ATOM 2239 C CA . ALA A 1 300 ? 4.050 3.097 20.259 1.00 83.56 300 ALA A CA 1
ATOM 2240 C C . ALA A 1 300 ? 2.570 3.292 20.628 1.00 83.56 300 ALA A C 1
ATOM 2242 O O . ALA A 1 300 ? 2.166 3.004 21.757 1.00 83.56 300 ALA A O 1
ATOM 2243 N N . VAL A 1 301 ? 1.740 3.715 19.668 1.00 85.38 301 VAL A N 1
ATOM 2244 C CA . VAL A 1 301 ? 0.287 3.842 19.864 1.00 85.38 301 VAL A CA 1
ATOM 2245 C C . VAL A 1 301 ? -0.347 2.485 20.173 1.00 85.38 301 VAL A C 1
ATOM 2247 O O . VAL A 1 301 ? -1.116 2.376 21.129 1.00 85.38 301 VAL A O 1
ATOM 2250 N N . CYS A 1 302 ? -0.015 1.439 19.411 1.00 87.12 302 CYS A N 1
ATOM 2251 C CA . CYS A 1 302 ? -0.517 0.089 19.655 1.00 87.12 302 CYS A CA 1
ATOM 2252 C C . CYS A 1 302 ? -0.119 -0.406 21.052 1.00 87.12 302 CYS A C 1
ATOM 2254 O O . CYS A 1 302 ? -0.977 -0.855 21.812 1.00 87.12 302 CYS A O 1
ATOM 2256 N N . LEU A 1 303 ? 1.148 -0.237 21.441 1.00 86.69 303 LEU A N 1
ATOM 2257 C CA . LEU A 1 303 ? 1.636 -0.608 22.767 1.00 86.69 303 LEU A CA 1
ATOM 2258 C C . LEU A 1 303 ? 0.874 0.126 23.880 1.00 86.69 303 LEU A C 1
ATOM 2260 O O . LEU A 1 303 ? 0.424 -0.506 24.835 1.00 86.69 303 LEU A O 1
ATOM 2264 N N . ALA A 1 304 ? 0.649 1.433 23.728 1.00 85.06 304 ALA A N 1
ATOM 2265 C CA . ALA A 1 304 ? -0.145 2.212 24.674 1.00 85.06 304 ALA A CA 1
ATOM 2266 C C . ALA A 1 304 ? -1.596 1.704 24.771 1.00 85.06 304 ALA A C 1
ATOM 2268 O O . ALA A 1 304 ? -2.187 1.723 25.852 1.00 85.06 304 ALA A O 1
ATOM 2269 N N . PHE A 1 305 ? -2.181 1.215 23.672 1.00 84.38 305 PHE A N 1
ATOM 2270 C CA . PHE A 1 305 ? -3.489 0.557 23.694 1.00 84.38 305 PHE A CA 1
ATOM 2271 C C . PHE A 1 305 ? -3.457 -0.791 24.418 1.00 84.38 305 PHE A C 1
ATOM 2273 O O . PHE A 1 305 ? -4.356 -1.049 25.218 1.00 84.38 305 PHE A O 1
ATOM 2280 N N . LEU A 1 306 ? -2.441 -1.630 24.188 1.00 86.81 306 LEU A N 1
ATOM 2281 C CA . LEU A 1 306 ? -2.272 -2.902 24.904 1.00 86.81 306 LEU A CA 1
ATOM 2282 C C . LEU A 1 306 ? -2.163 -2.666 26.418 1.00 86.81 306 LEU A C 1
ATOM 2284 O O . LEU A 1 306 ? -2.839 -3.339 27.197 1.00 86.81 306 LEU A O 1
ATOM 2288 N N . GLN A 1 307 ? -1.409 -1.641 26.824 1.00 86.25 307 GLN A N 1
ATOM 2289 C CA . GLN A 1 307 ? -1.215 -1.257 28.226 1.00 86.25 307 GLN A CA 1
ATOM 2290 C C . GLN A 1 307 ? -2.501 -0.830 28.949 1.00 86.25 307 GLN A C 1
ATOM 2292 O O . GLN A 1 307 ? -2.562 -0.888 30.179 1.00 86.25 307 GLN A O 1
ATOM 2297 N N . ARG A 1 308 ? -3.562 -0.460 28.215 1.00 83.88 308 ARG A N 1
ATOM 2298 C CA . ARG A 1 308 ? -4.888 -0.209 28.808 1.00 83.88 308 ARG A CA 1
ATOM 2299 C C . ARG A 1 308 ? -5.551 -1.487 29.318 1.00 83.88 308 ARG A C 1
ATOM 2301 O O . ARG A 1 308 ? -6.319 -1.419 30.271 1.00 83.88 308 ARG A O 1
ATOM 2308 N N . TYR A 1 309 ? -5.270 -2.631 28.696 1.00 81.69 309 TYR A N 1
ATOM 2309 C CA . TYR A 1 309 ? -5.851 -3.924 29.065 1.00 81.69 309 TYR A CA 1
ATOM 2310 C C . TYR A 1 309 ? -4.899 -4.787 29.897 1.00 81.69 309 TYR A C 1
ATOM 2312 O O . TYR A 1 309 ? -5.373 -5.543 30.744 1.00 81.69 309 TYR A O 1
ATOM 2320 N N . GLN A 1 310 ? -3.588 -4.678 29.663 1.00 84.31 310 GLN A N 1
ATOM 2321 C CA . GLN A 1 310 ? -2.537 -5.425 30.352 1.00 84.31 310 GLN A CA 1
ATOM 2322 C C . GLN A 1 310 ? -1.372 -4.485 30.695 1.00 84.31 310 GLN A C 1
ATOM 2324 O O . GLN A 1 310 ? -0.574 -4.138 29.829 1.00 84.31 310 GLN A O 1
ATOM 2329 N N . LYS A 1 311 ? -1.273 -4.052 31.959 1.00 83.81 311 LYS A N 1
ATOM 2330 C CA . LYS A 1 311 ? -0.325 -2.998 32.376 1.00 83.81 311 LYS A CA 1
ATOM 2331 C C . LYS A 1 311 ? 1.151 -3.382 32.238 1.00 83.81 311 LYS A C 1
ATOM 2333 O O . LYS A 1 311 ? 1.988 -2.502 32.085 1.00 83.81 311 LYS A O 1
ATOM 2338 N N . ASP A 1 312 ? 1.455 -4.670 32.301 1.00 86.00 312 ASP A N 1
ATOM 2339 C CA . ASP A 1 312 ? 2.783 -5.264 32.129 1.00 86.00 312 ASP A CA 1
ATOM 2340 C C . ASP A 1 312 ? 3.164 -5.486 30.654 1.00 86.00 312 ASP A C 1
ATOM 2342 O O . ASP A 1 312 ? 4.273 -5.938 30.373 1.00 86.00 312 ASP A O 1
ATOM 2346 N N . ALA A 1 313 ? 2.285 -5.147 29.699 1.00 86.25 313 ALA A N 1
ATOM 2347 C CA . ALA A 1 313 ? 2.600 -5.246 28.280 1.00 86.25 313 ALA A CA 1
ATOM 2348 C C . ALA A 1 313 ? 3.765 -4.313 27.910 1.00 86.25 313 ALA A C 1
ATOM 2350 O O . ALA A 1 313 ? 3.694 -3.087 28.058 1.00 86.25 313 ALA A O 1
ATOM 2351 N N . GLY A 1 314 ? 4.837 -4.916 27.401 1.00 88.69 314 GLY A N 1
ATOM 2352 C CA . GLY A 1 314 ? 6.027 -4.222 26.924 1.00 88.69 314 GLY A CA 1
ATOM 2353 C C . GLY A 1 314 ? 6.239 -4.392 25.423 1.00 88.69 314 GLY A C 1
ATOM 2354 O O . GLY A 1 314 ? 5.467 -5.053 24.727 1.00 88.69 314 GLY A O 1
ATOM 2355 N N . ILE A 1 315 ? 7.349 -3.839 24.932 1.00 89.00 315 ILE A N 1
ATOM 2356 C CA . ILE A 1 315 ? 7.778 -3.972 23.530 1.00 89.00 315 ILE A CA 1
ATOM 2357 C C . ILE A 1 315 ? 7.862 -5.451 23.129 1.00 89.00 315 ILE A C 1
ATOM 2359 O O . ILE A 1 315 ? 7.378 -5.821 22.066 1.00 89.00 315 ILE A O 1
ATOM 2363 N N . GLY A 1 316 ? 8.401 -6.310 24.003 1.00 88.56 316 GLY A N 1
ATOM 2364 C CA . GLY A 1 316 ? 8.494 -7.752 23.757 1.00 88.56 316 GLY A CA 1
ATOM 2365 C C . GLY A 1 316 ? 7.135 -8.447 23.635 1.00 88.56 316 GLY A C 1
ATOM 2366 O O . GLY A 1 316 ? 6.998 -9.357 22.825 1.00 88.56 316 GLY A O 1
ATOM 2367 N N . THR A 1 317 ? 6.121 -7.995 24.382 1.00 89.25 317 THR A N 1
ATOM 2368 C CA . THR A 1 317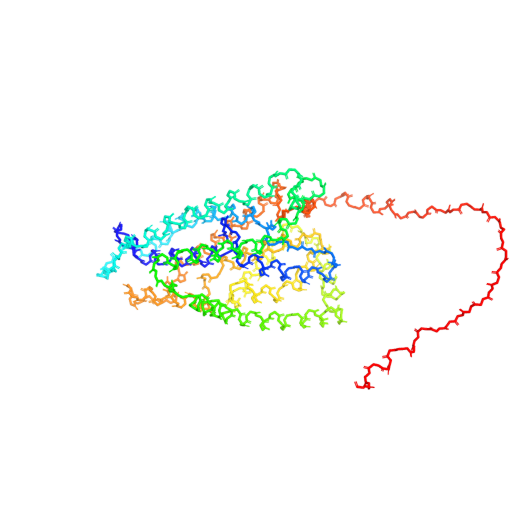 ? 4.751 -8.527 24.305 1.00 89.25 317 THR A CA 1
ATOM 2369 C C . THR A 1 317 ? 4.113 -8.209 22.958 1.00 89.25 317 THR A C 1
ATOM 2371 O O . THR A 1 317 ? 3.486 -9.073 22.356 1.00 89.25 317 THR A O 1
ATOM 2374 N N . LEU A 1 318 ? 4.282 -6.978 22.465 1.00 90.25 318 LEU A N 1
ATOM 2375 C CA . LEU A 1 318 ? 3.767 -6.603 21.150 1.00 90.25 318 LEU A CA 1
ATOM 2376 C C . LEU A 1 318 ? 4.564 -7.293 20.034 1.00 90.25 318 LEU A C 1
ATOM 2378 O O . LEU A 1 318 ? 3.969 -7.862 19.124 1.00 90.25 318 LEU A O 1
ATOM 2382 N N . ALA A 1 319 ? 5.895 -7.316 20.139 1.00 90.44 319 ALA A N 1
ATOM 2383 C CA . ALA A 1 319 ? 6.771 -7.946 19.157 1.00 90.44 319 ALA A CA 1
ATOM 2384 C C . ALA A 1 319 ? 6.524 -9.458 19.021 1.00 90.44 319 ALA A C 1
ATOM 2386 O O . ALA A 1 319 ? 6.497 -9.969 17.905 1.00 90.44 319 ALA A O 1
ATOM 2387 N N . SER A 1 320 ? 6.288 -10.185 20.119 1.00 91.12 320 SER A N 1
ATOM 2388 C CA . SER A 1 320 ? 5.983 -11.623 20.053 1.00 91.12 320 SER A CA 1
ATOM 2389 C C . SER A 1 320 ? 4.668 -11.920 19.326 1.00 91.12 320 SER A C 1
ATOM 2391 O O . SER A 1 320 ? 4.524 -12.988 18.734 1.00 91.12 320 SER A O 1
ATOM 2393 N N . MET A 1 321 ? 3.731 -10.967 19.325 1.00 92.06 321 MET A N 1
ATOM 2394 C CA . MET A 1 321 ? 2.467 -11.058 18.598 1.00 92.06 321 MET A CA 1
ATOM 2395 C C . MET A 1 321 ? 2.592 -10.588 17.138 1.00 92.06 321 MET A C 1
ATOM 2397 O O . MET A 1 321 ? 1.901 -11.121 16.274 1.00 92.06 321 MET A O 1
ATOM 2401 N N . THR A 1 322 ? 3.464 -9.618 16.833 1.00 93.25 322 THR A N 1
ATOM 2402 C CA . THR A 1 322 ? 3.576 -9.024 15.487 1.00 93.25 322 THR A CA 1
ATOM 2403 C C . THR A 1 322 ? 4.639 -9.672 14.601 1.00 93.25 322 THR A C 1
ATOM 2405 O O . THR A 1 322 ? 4.438 -9.745 13.392 1.00 93.25 322 THR A O 1
ATOM 2408 N N . ILE A 1 323 ? 5.734 -10.206 15.154 1.00 94.06 323 ILE A N 1
ATOM 2409 C CA . ILE A 1 323 ? 6.794 -10.879 14.377 1.00 94.06 323 ILE A CA 1
ATOM 2410 C C . ILE A 1 323 ? 6.263 -12.081 13.575 1.00 94.06 323 ILE A C 1
ATOM 2412 O O . ILE A 1 323 ? 6.570 -12.159 12.383 1.00 94.06 323 ILE A O 1
ATOM 2416 N N . PRO A 1 324 ? 5.455 -13.002 14.145 1.00 94.19 324 PRO A N 1
ATOM 2417 C CA . PRO A 1 324 ? 4.928 -14.132 13.377 1.00 94.19 324 PRO A CA 1
ATOM 2418 C C . PRO A 1 324 ? 4.070 -13.686 12.191 1.00 94.19 324 PRO A C 1
ATOM 2420 O O . PRO A 1 324 ? 4.126 -14.281 11.118 1.00 94.19 324 PRO A O 1
ATOM 2423 N N . VAL A 1 325 ? 3.307 -12.608 12.380 1.00 94.56 325 VAL A N 1
ATOM 2424 C CA . VAL A 1 325 ? 2.489 -11.999 11.332 1.00 94.56 325 VAL A CA 1
ATOM 2425 C C . VAL A 1 325 ? 3.370 -11.395 10.245 1.00 94.56 325 VAL A C 1
ATOM 2427 O O . VAL A 1 325 ? 3.162 -11.699 9.077 1.00 94.56 325 VAL A O 1
ATOM 2430 N N . ALA A 1 326 ? 4.368 -10.594 10.618 1.00 94.38 326 ALA A N 1
ATOM 2431 C CA . ALA A 1 326 ? 5.268 -9.936 9.676 1.00 94.38 326 ALA A CA 1
ATOM 2432 C C . ALA A 1 326 ? 6.011 -10.943 8.792 1.00 94.38 326 ALA A C 1
ATOM 2434 O O . ALA A 1 326 ? 6.055 -10.789 7.575 1.00 94.38 326 ALA A O 1
ATOM 2435 N N . LEU A 1 327 ? 6.542 -12.012 9.393 1.00 94.94 327 LEU A N 1
ATOM 2436 C CA . LEU A 1 327 ? 7.204 -13.090 8.657 1.00 94.94 327 LEU A CA 1
ATOM 2437 C C . LEU A 1 327 ? 6.226 -13.843 7.753 1.00 94.94 327 LEU A C 1
ATOM 2439 O O . LEU A 1 327 ? 6.552 -14.134 6.604 1.00 94.94 327 LEU A O 1
ATOM 2443 N N . GLY A 1 328 ? 5.022 -14.139 8.245 1.00 95.25 328 GLY A N 1
ATOM 2444 C CA . GLY A 1 328 ? 4.004 -14.809 7.446 1.00 95.25 328 GLY A CA 1
ATOM 2445 C C . GLY A 1 328 ? 3.538 -13.970 6.257 1.00 95.25 328 GLY A C 1
ATOM 2446 O O . GLY A 1 328 ? 3.388 -14.509 5.163 1.00 95.25 328 GLY A O 1
ATOM 2447 N N . PHE A 1 329 ? 3.376 -12.658 6.434 1.00 95.31 329 PHE A N 1
ATOM 2448 C CA . PHE A 1 329 ? 3.044 -11.719 5.359 1.00 95.31 329 PHE A CA 1
ATOM 2449 C C . PHE A 1 329 ? 4.189 -11.628 4.359 1.00 95.31 329 PHE A C 1
ATOM 2451 O O . PHE A 1 329 ? 3.963 -11.859 3.178 1.00 95.31 329 PHE A O 1
ATOM 2458 N N . LEU A 1 330 ? 5.421 -11.415 4.827 1.00 95.56 330 LEU A N 1
ATOM 2459 C CA . LEU A 1 330 ? 6.594 -11.312 3.961 1.00 95.56 330 LEU A CA 1
ATOM 2460 C C . LEU A 1 330 ? 6.754 -12.555 3.081 1.00 95.56 330 LEU A C 1
ATOM 2462 O O . LEU A 1 330 ? 6.900 -12.442 1.868 1.00 95.56 330 LEU A O 1
ATOM 2466 N N . VAL A 1 331 ? 6.685 -13.748 3.680 1.00 96.50 331 VAL A N 1
ATOM 2467 C CA . VAL A 1 331 ? 6.847 -15.012 2.953 1.00 96.50 331 VAL A CA 1
ATOM 2468 C C . VAL A 1 331 ? 5.669 -15.262 2.017 1.00 96.50 331 VAL A C 1
ATOM 2470 O O . VAL A 1 331 ? 5.882 -15.537 0.839 1.00 96.50 331 VAL A O 1
ATOM 2473 N N . SER A 1 332 ? 4.429 -15.166 2.502 1.00 96.69 332 SER A N 1
ATOM 2474 C CA . SER A 1 332 ? 3.251 -15.457 1.673 1.00 96.69 332 SER A CA 1
ATOM 2475 C C . SER A 1 332 ? 3.097 -14.475 0.516 1.00 96.69 332 SER A C 1
ATOM 2477 O O . SER A 1 332 ? 2.773 -14.892 -0.594 1.00 96.69 332 SER A O 1
ATOM 2479 N N . TRP A 1 333 ? 3.382 -13.194 0.740 1.00 96.50 333 TRP A N 1
ATOM 2480 C CA . TRP A 1 333 ? 3.254 -12.168 -0.282 1.00 96.50 333 TRP A CA 1
ATOM 2481 C C . TRP A 1 333 ? 4.378 -12.240 -1.312 1.00 96.50 333 TRP A C 1
ATOM 2483 O O . TRP A 1 333 ? 4.117 -12.120 -2.507 1.00 96.50 333 TRP A O 1
ATOM 2493 N N . LEU A 1 334 ? 5.610 -12.527 -0.876 1.00 95.81 334 LEU A N 1
ATOM 2494 C CA . LEU A 1 334 ? 6.722 -12.796 -1.785 1.00 95.81 334 LEU A CA 1
ATOM 2495 C C . LEU A 1 334 ? 6.446 -14.028 -2.654 1.00 95.81 334 LEU A C 1
ATOM 2497 O O . LEU A 1 334 ? 6.629 -13.976 -3.867 1.00 95.81 334 LEU A O 1
ATOM 2501 N N . LEU A 1 335 ? 5.959 -15.121 -2.057 1.00 96.31 335 LEU A N 1
ATOM 2502 C CA . LEU A 1 335 ? 5.550 -16.314 -2.802 1.00 96.31 335 LEU A CA 1
ATOM 2503 C C . LEU A 1 335 ? 4.406 -16.009 -3.770 1.00 96.31 335 LEU A C 1
ATOM 2505 O O . LEU A 1 335 ? 4.403 -16.515 -4.889 1.00 96.31 335 LEU A O 1
ATOM 2509 N N . PHE A 1 336 ? 3.459 -15.163 -3.365 1.00 96.00 336 PHE A N 1
ATOM 2510 C CA . PHE A 1 336 ? 2.375 -14.731 -4.233 1.00 96.00 336 PHE A CA 1
ATOM 2511 C C . PHE A 1 336 ? 2.879 -13.899 -5.418 1.00 96.00 336 PHE A C 1
ATOM 2513 O O . PHE A 1 336 ? 2.426 -14.129 -6.535 1.00 96.00 336 PHE A O 1
ATOM 2520 N N . LEU A 1 337 ? 3.851 -13.001 -5.219 1.00 94.25 337 LEU A N 1
ATOM 2521 C CA . LEU A 1 337 ? 4.485 -12.264 -6.316 1.00 94.25 337 LEU A CA 1
ATOM 2522 C C . LEU A 1 337 ? 5.223 -13.204 -7.270 1.00 94.25 337 LEU A C 1
ATOM 2524 O O . LEU A 1 337 ? 5.051 -13.096 -8.479 1.00 94.25 337 LEU A O 1
ATOM 2528 N N . ILE A 1 338 ? 5.994 -14.157 -6.743 1.00 93.12 338 ILE A N 1
ATOM 2529 C CA . ILE A 1 338 ? 6.684 -15.158 -7.566 1.00 93.12 338 ILE A CA 1
ATOM 2530 C C . ILE A 1 338 ? 5.667 -15.960 -8.387 1.00 93.12 338 ILE A C 1
ATOM 2532 O O . ILE A 1 338 ? 5.833 -16.104 -9.593 1.00 93.12 338 ILE A O 1
ATOM 2536 N N . LEU A 1 339 ? 4.578 -16.421 -7.767 1.00 93.38 339 LEU A N 1
ATOM 2537 C CA . LEU A 1 339 ? 3.502 -17.117 -8.469 1.00 93.38 339 LEU A CA 1
ATOM 2538 C C . LEU A 1 339 ? 2.859 -16.234 -9.548 1.00 93.38 339 LEU A C 1
ATOM 2540 O O . LEU A 1 339 ? 2.615 -16.701 -10.656 1.00 93.38 339 LEU A O 1
ATOM 2544 N N . TRP A 1 340 ? 2.605 -14.960 -9.250 1.00 91.88 340 TRP A N 1
ATOM 2545 C CA . TRP A 1 340 ? 2.055 -13.993 -10.204 1.00 91.88 340 TRP A CA 1
ATOM 2546 C C . TRP A 1 340 ? 2.957 -13.830 -11.433 1.00 91.88 340 TRP A C 1
ATOM 2548 O O . TRP A 1 340 ? 2.470 -13.788 -12.565 1.00 91.88 340 TRP A O 1
ATOM 2558 N N . MET A 1 341 ? 4.273 -13.793 -11.206 1.00 88.19 341 MET A N 1
ATOM 2559 C CA . MET A 1 341 ? 5.279 -13.709 -12.260 1.00 88.19 341 MET A CA 1
ATOM 2560 C C . MET A 1 341 ? 5.336 -14.981 -13.111 1.00 88.19 341 MET A C 1
ATOM 2562 O O . MET A 1 341 ? 5.318 -14.897 -14.337 1.00 88.19 341 MET A O 1
ATOM 2566 N N . GLU A 1 342 ? 5.361 -16.156 -12.481 1.00 87.00 342 GLU A N 1
ATOM 2567 C CA . GLU A 1 342 ? 5.397 -17.454 -13.173 1.00 87.00 342 GLU A CA 1
ATOM 2568 C C . GLU A 1 342 ? 4.130 -17.707 -14.003 1.00 87.00 342 GLU A C 1
ATOM 2570 O O . GLU A 1 342 ? 4.184 -18.306 -15.076 1.00 87.00 342 GLU A O 1
ATOM 2575 N N . LEU A 1 343 ? 2.983 -17.194 -13.553 1.00 87.62 343 LEU A N 1
ATOM 2576 C CA . LEU A 1 343 ? 1.734 -17.227 -14.316 1.00 87.62 343 LEU A CA 1
ATOM 2577 C C . LEU A 1 343 ? 1.704 -16.220 -15.477 1.00 87.62 343 LEU A C 1
ATOM 2579 O O . LEU A 1 343 ? 0.740 -16.209 -16.244 1.00 87.62 343 LEU A O 1
ATOM 2583 N N . GLY A 1 344 ? 2.722 -15.365 -15.615 1.00 81.88 344 GLY A N 1
ATOM 2584 C CA . GLY A 1 344 ? 2.776 -14.352 -16.666 1.00 81.88 344 GLY A CA 1
ATOM 2585 C C . GLY A 1 344 ? 1.680 -13.293 -16.534 1.00 81.88 344 GLY A C 1
ATOM 2586 O O . GLY A 1 344 ? 1.295 -12.686 -17.533 1.00 81.88 344 GLY A O 1
ATOM 2587 N N . LEU A 1 345 ? 1.131 -13.092 -15.331 1.00 86.00 345 LEU A N 1
ATOM 2588 C CA . LEU A 1 345 ? 0.061 -12.122 -15.108 1.00 86.00 345 LEU A CA 1
ATOM 2589 C C . LEU A 1 345 ? 0.619 -10.695 -15.193 1.00 86.00 345 LEU A C 1
ATOM 2591 O O . LEU A 1 345 ? 1.759 -10.469 -14.795 1.00 86.00 345 LEU A O 1
ATOM 2595 N N . PRO A 1 346 ? -0.147 -9.710 -15.685 1.00 81.94 346 PRO A N 1
ATOM 2596 C CA . PRO A 1 346 ? 0.334 -8.338 -15.805 1.00 81.94 346 PRO A CA 1
ATOM 2597 C C . PRO A 1 346 ? 0.543 -7.698 -14.425 1.00 81.94 346 PRO A C 1
ATOM 2599 O O . PRO A 1 346 ? -0.322 -7.790 -13.553 1.00 81.94 346 PRO A O 1
ATOM 2602 N N . ILE A 1 347 ? 1.692 -7.046 -14.234 1.00 83.44 347 ILE A N 1
ATOM 2603 C CA . ILE A 1 347 ? 2.004 -6.224 -13.048 1.00 83.44 347 ILE A CA 1
ATOM 2604 C C . ILE A 1 347 ? 1.746 -4.736 -13.290 1.00 83.44 347 ILE A C 1
ATOM 2606 O O . ILE A 1 347 ? 1.596 -4.001 -12.316 1.00 83.44 347 ILE A O 1
ATOM 2610 N N . ALA A 1 348 ? 1.677 -4.316 -14.556 1.00 76.75 348 ALA A N 1
ATOM 2611 C CA . ALA A 1 348 ? 1.271 -2.988 -14.983 1.00 76.75 348 ALA A CA 1
ATOM 2612 C C . ALA A 1 348 ? 0.016 -3.043 -15.851 1.00 76.75 348 ALA A C 1
ATOM 2614 O O . ALA A 1 348 ? -0.196 -3.962 -16.652 1.00 76.75 348 ALA A O 1
ATOM 2615 N N . THR A 1 349 ? -0.830 -2.030 -15.713 1.00 59.00 349 THR A N 1
ATOM 2616 C CA . THR A 1 349 ? -2.105 -1.943 -16.413 1.00 59.00 349 THR A CA 1
ATOM 2617 C C . THR A 1 349 ? -1.922 -1.124 -17.680 1.00 59.00 349 THR A C 1
ATOM 2619 O O . THR A 1 349 ? -2.395 0.005 -17.764 1.00 59.00 349 THR A O 1
ATOM 2622 N N . GLY A 1 350 ? -1.255 -1.686 -18.696 1.00 53.16 350 GLY A N 1
ATOM 2623 C CA . GLY A 1 350 ? -1.524 -1.237 -20.063 1.00 53.16 350 GLY A CA 1
ATOM 2624 C C . GLY A 1 350 ? -0.430 -0.761 -20.983 1.00 53.16 350 GLY A C 1
ATOM 2625 O O . GLY A 1 350 ? -0.748 -0.441 -22.128 1.00 53.16 350 GLY A O 1
ATOM 2626 N N . ARG A 1 351 ? 0.823 -0.702 -20.553 1.00 52.25 351 ARG A N 1
ATOM 2627 C CA . ARG A 1 351 ? 1.931 -0.545 -21.497 1.00 52.25 351 ARG A CA 1
ATOM 2628 C C . ARG A 1 351 ? 2.521 -1.928 -21.739 1.00 52.25 351 ARG A C 1
ATOM 2630 O O . ARG A 1 351 ? 2.698 -2.701 -20.809 1.00 52.25 351 ARG A O 1
ATOM 2637 N N . GLY A 1 352 ? 2.618 -2.287 -23.016 1.00 39.72 352 GLY A N 1
ATOM 2638 C CA . GLY A 1 352 ? 2.715 -3.665 -23.481 1.00 39.72 352 GLY A CA 1
ATOM 2639 C C . GLY A 1 352 ? 3.823 -4.496 -22.838 1.00 39.72 352 GLY A C 1
ATOM 2640 O O . GLY A 1 352 ? 4.937 -4.028 -22.644 1.00 39.72 352 GLY A O 1
ATOM 2641 N N . GLY A 1 353 ? 3.505 -5.777 -22.653 1.00 38.81 353 GLY A N 1
ATOM 2642 C CA . GLY A 1 353 ? 4.483 -6.850 -22.552 1.00 38.81 353 GLY A CA 1
ATOM 2643 C C . GLY A 1 353 ? 5.007 -7.087 -21.146 1.00 38.81 353 GLY A C 1
ATOM 2644 O O . GLY A 1 353 ? 5.879 -6.386 -20.654 1.00 38.81 353 GLY A O 1
ATOM 2645 N N . VAL A 1 354 ? 4.533 -8.180 -20.558 1.00 46.78 354 VAL A N 1
ATOM 2646 C CA . VAL A 1 354 ? 5.196 -8.858 -19.452 1.00 46.78 354 VAL A CA 1
ATOM 2647 C C . VAL A 1 354 ? 6.620 -9.213 -19.888 1.00 46.78 354 VAL A C 1
ATOM 2649 O O . VAL A 1 354 ? 6.838 -10.212 -20.571 1.00 46.78 354 VAL A O 1
ATOM 2652 N N . VAL A 1 355 ? 7.597 -8.387 -19.519 1.00 47.06 355 VAL A N 1
ATOM 2653 C CA . VAL A 1 355 ? 9.010 -8.767 -19.568 1.00 47.06 355 VAL A CA 1
ATOM 2654 C C . VAL A 1 355 ? 9.422 -9.076 -18.142 1.00 47.06 355 VAL A C 1
ATOM 2656 O O . VAL A 1 355 ? 10.074 -8.295 -17.458 1.00 47.06 355 VAL A O 1
ATOM 2659 N N . TYR A 1 356 ? 9.011 -10.251 -17.674 1.00 53.78 356 TYR A N 1
ATOM 2660 C CA . TYR A 1 356 ? 9.748 -10.886 -16.599 1.00 53.78 356 TYR A CA 1
ATOM 2661 C C . TYR A 1 356 ? 11.052 -11.385 -17.217 1.00 53.78 356 TYR A C 1
ATOM 2663 O O . TYR A 1 356 ? 10.997 -12.166 -18.174 1.00 53.78 356 TYR A O 1
ATOM 2671 N N . PRO A 1 357 ? 12.229 -10.994 -16.707 1.00 48.47 357 PRO A N 1
ATOM 2672 C CA . PRO A 1 357 ? 13.451 -11.719 -17.002 1.00 48.47 357 PRO A CA 1
ATOM 2673 C C . PRO A 1 357 ? 13.365 -13.084 -16.296 1.00 48.47 357 PRO A C 1
ATOM 2675 O O . PRO A 1 357 ? 14.049 -13.345 -15.310 1.00 48.47 357 PRO A O 1
ATOM 2678 N N . ILE A 1 358 ? 12.471 -13.962 -16.765 1.00 43.88 358 ILE A N 1
ATOM 2679 C CA . ILE A 1 358 ? 12.472 -15.380 -16.417 1.00 43.88 358 ILE A CA 1
ATOM 2680 C C . ILE A 1 358 ? 13.770 -15.923 -17.005 1.00 43.88 358 ILE A C 1
ATOM 2682 O O . ILE A 1 358 ? 14.133 -15.583 -18.132 1.00 43.88 358 ILE A O 1
ATOM 2686 N N . ALA A 1 359 ? 14.491 -16.722 -16.224 1.00 39.69 359 ALA A N 1
ATOM 2687 C CA . ALA A 1 359 ? 15.898 -17.090 -16.388 1.00 39.69 359 ALA A CA 1
ATOM 2688 C C . ALA A 1 359 ? 16.291 -17.848 -17.685 1.00 39.69 359 ALA A C 1
ATOM 2690 O O . ALA A 1 359 ? 17.321 -18.513 -17.726 1.00 39.69 359 ALA A O 1
ATOM 2691 N N . SER A 1 360 ? 15.537 -17.751 -18.780 1.00 36.19 360 SER A N 1
ATOM 2692 C CA . SER A 1 360 ? 15.854 -18.366 -20.072 1.00 36.19 360 SER A CA 1
ATOM 2693 C C . SER A 1 360 ? 16.312 -17.345 -21.128 1.00 36.19 360 SER A C 1
ATOM 2695 O O . SER A 1 360 ? 15.821 -17.304 -22.257 1.00 36.19 360 SER A O 1
ATOM 2697 N N . ARG A 1 361 ? 17.344 -16.542 -20.825 1.00 40.72 361 ARG A N 1
ATOM 2698 C CA . ARG A 1 361 ? 18.080 -15.792 -21.865 1.00 40.72 361 ARG A CA 1
ATOM 2699 C C . ARG A 1 361 ? 18.940 -16.746 -22.714 1.00 40.72 361 ARG A C 1
ATOM 2701 O O . ARG A 1 361 ? 20.156 -16.795 -22.586 1.00 40.72 361 ARG A O 1
ATOM 2708 N N . ARG A 1 362 ? 18.308 -17.479 -23.637 1.00 32.28 362 ARG A N 1
ATOM 2709 C CA . ARG A 1 362 ? 18.956 -17.952 -24.882 1.00 32.28 362 ARG A CA 1
ATOM 2710 C C . ARG A 1 362 ? 18.441 -17.235 -26.134 1.00 32.28 362 ARG A C 1
ATOM 2712 O O . ARG A 1 362 ? 19.109 -17.279 -27.159 1.00 32.28 362 ARG A O 1
ATOM 2719 N N . ALA A 1 363 ? 17.312 -16.527 -26.063 1.00 33.00 363 ALA A N 1
ATOM 2720 C CA . ALA A 1 363 ? 16.684 -15.937 -27.250 1.00 33.00 363 ALA A CA 1
ATOM 2721 C C . ALA A 1 363 ? 17.131 -14.496 -27.575 1.00 33.00 363 ALA A C 1
ATOM 2723 O O . ALA A 1 363 ? 17.135 -14.116 -28.742 1.00 33.00 363 ALA A O 1
ATOM 2724 N N . PHE A 1 364 ? 17.557 -13.697 -26.588 1.00 33.88 364 PHE A N 1
ATOM 2725 C CA . PHE A 1 364 ? 17.857 -12.274 -26.825 1.00 33.88 364 PHE A CA 1
ATOM 2726 C C . PHE A 1 364 ? 19.176 -12.043 -27.592 1.00 33.88 364 PHE A C 1
ATOM 2728 O O . PHE A 1 364 ? 19.300 -11.083 -28.346 1.00 33.88 364 PHE A O 1
ATOM 2735 N N . ILE A 1 365 ? 20.139 -12.967 -27.484 1.00 33.78 365 ILE A N 1
ATOM 2736 C CA . ILE A 1 365 ? 21.449 -12.849 -28.153 1.00 33.78 365 ILE A CA 1
ATOM 2737 C C . ILE A 1 365 ? 21.347 -13.139 -29.666 1.00 33.78 365 ILE A C 1
ATOM 2739 O O . ILE A 1 365 ? 22.135 -12.613 -30.444 1.00 33.78 365 ILE A O 1
ATOM 2743 N N . CYS A 1 366 ? 20.345 -13.902 -30.121 1.00 29.98 366 CYS A N 1
ATOM 2744 C CA . CYS A 1 366 ? 20.205 -14.252 -31.544 1.00 29.98 366 CYS A CA 1
ATOM 2745 C C . CYS A 1 366 ? 19.550 -13.169 -32.417 1.00 29.98 366 CYS A C 1
ATOM 2747 O O . CYS A 1 366 ? 19.627 -13.272 -33.638 1.00 29.98 366 CYS A O 1
ATOM 2749 N N . ASN A 1 367 ? 18.906 -12.152 -31.831 1.00 29.36 367 ASN A N 1
ATOM 2750 C CA . ASN A 1 367 ? 18.236 -11.102 -32.610 1.00 29.36 367 ASN A CA 1
ATOM 2751 C C . ASN A 1 367 ? 19.027 -9.785 -32.659 1.00 29.36 367 ASN A C 1
ATOM 2753 O O . ASN A 1 367 ? 18.872 -9.018 -33.604 1.00 29.36 367 ASN A O 1
ATOM 2757 N N . ALA A 1 368 ? 19.932 -9.551 -31.702 1.00 30.53 368 ALA A N 1
ATOM 2758 C CA . ALA A 1 368 ? 20.843 -8.405 -31.730 1.00 30.53 368 ALA A CA 1
ATOM 2759 C C . ALA A 1 368 ? 21.945 -8.548 -32.799 1.00 30.53 368 ALA A C 1
ATOM 2761 O O . ALA A 1 368 ? 22.378 -7.549 -33.363 1.00 30.53 368 ALA A O 1
ATOM 2762 N N . SER A 1 369 ? 22.343 -9.777 -33.151 1.00 29.33 369 SER A N 1
ATOM 2763 C CA . SER A 1 369 ? 23.312 -10.028 -34.230 1.00 29.33 369 SER A CA 1
ATOM 2764 C C . SER A 1 369 ? 22.736 -9.868 -35.642 1.00 29.33 369 SER A C 1
ATOM 2766 O O . SER A 1 369 ? 23.497 -9.844 -36.603 1.00 29.33 369 SER A O 1
ATOM 2768 N N . LYS A 1 370 ? 21.408 -9.738 -35.790 1.00 30.28 370 LYS A N 1
ATOM 2769 C CA . LYS A 1 370 ? 20.742 -9.470 -37.079 1.00 30.28 370 LYS A CA 1
ATOM 2770 C C . LYS A 1 370 ? 20.477 -7.986 -37.347 1.00 30.28 370 LYS A C 1
ATOM 2772 O O . LYS A 1 370 ? 20.005 -7.652 -38.426 1.00 30.28 370 LYS A O 1
ATOM 2777 N N . LEU A 1 371 ? 20.776 -7.106 -36.392 1.00 33.19 371 LEU A N 1
ATOM 2778 C CA . LEU A 1 371 ? 20.575 -5.656 -36.515 1.00 33.19 371 LEU A CA 1
ATOM 2779 C C . LEU A 1 371 ? 21.895 -4.878 -36.671 1.00 33.19 371 LEU A C 1
ATOM 2781 O O . LEU A 1 371 ? 21.903 -3.656 -36.561 1.00 33.19 371 LEU A O 1
ATOM 2785 N N . SER A 1 372 ? 23.006 -5.566 -36.955 1.00 32.28 372 SER A N 1
ATOM 2786 C CA . SER A 1 372 ? 24.334 -4.962 -37.128 1.00 32.28 372 SER A CA 1
ATOM 2787 C C . SER A 1 372 ? 25.012 -5.335 -38.453 1.00 32.28 372 SER A C 1
ATOM 2789 O O . SER A 1 372 ? 26.203 -5.638 -38.472 1.00 32.28 372 SER A O 1
ATOM 2791 N N . GLU A 1 373 ? 24.278 -5.291 -39.564 1.00 26.64 373 GLU A N 1
ATOM 2792 C CA . GLU A 1 373 ? 24.875 -5.172 -40.901 1.00 26.64 373 GLU A CA 1
ATOM 2793 C C . GLU A 1 373 ? 24.363 -3.876 -41.548 1.00 26.64 373 GLU A C 1
ATOM 2795 O O . GLU A 1 373 ? 23.171 -3.770 -41.836 1.00 26.64 373 GLU A O 1
ATOM 2800 N N . PRO A 1 374 ? 25.211 -2.853 -41.754 1.00 30.59 374 PRO A N 1
ATOM 2801 C CA . PRO A 1 374 ? 24.829 -1.721 -42.580 1.00 30.59 374 PRO A CA 1
ATOM 2802 C C . PRO A 1 374 ? 24.826 -2.156 -44.053 1.00 30.59 374 PRO A C 1
ATOM 2804 O O . PRO A 1 374 ? 25.873 -2.474 -44.619 1.00 30.59 374 PRO A O 1
ATOM 2807 N N . GLU A 1 375 ? 23.650 -2.149 -44.683 1.00 28.86 375 GLU A N 1
ATOM 2808 C CA . GLU A 1 375 ? 23.521 -2.214 -46.140 1.00 28.86 375 GLU A CA 1
ATOM 2809 C C . GLU A 1 375 ? 24.288 -1.036 -46.768 1.00 28.86 375 GLU A C 1
ATOM 2811 O O . GLU A 1 375 ? 23.940 0.132 -46.587 1.00 28.86 375 GLU A O 1
ATOM 2816 N N . LEU A 1 376 ? 25.362 -1.337 -47.501 1.00 25.95 376 LEU A N 1
ATOM 2817 C CA . LEU A 1 376 ? 26.100 -0.376 -48.322 1.00 25.95 376 LEU A CA 1
ATOM 2818 C C . LEU A 1 376 ? 25.225 0.071 -49.509 1.00 25.95 376 LEU A C 1
ATOM 2820 O O . LEU A 1 376 ? 24.881 -0.771 -50.344 1.00 25.95 376 LEU A O 1
ATOM 2824 N N . PRO A 1 377 ? 24.915 1.371 -49.682 1.00 30.66 377 PRO A N 1
ATOM 2825 C CA . PRO A 1 377 ? 24.233 1.834 -50.882 1.00 30.66 377 PRO A CA 1
ATOM 2826 C C . PRO A 1 377 ? 25.207 1.871 -52.062 1.00 30.66 377 PRO A C 1
ATOM 2828 O O . PRO A 1 377 ? 26.250 2.528 -52.028 1.00 30.66 377 PRO A O 1
ATOM 2831 N N . GLY A 1 378 ? 24.842 1.167 -53.131 1.00 28.12 378 GLY A N 1
ATOM 2832 C CA . GLY A 1 378 ? 25.576 1.138 -54.386 1.00 28.12 378 GLY A CA 1
ATOM 2833 C C . GLY A 1 378 ? 25.704 2.515 -55.048 1.00 28.12 378 GLY A C 1
ATOM 2834 O O . GLY A 1 378 ? 24.726 3.212 -55.295 1.00 28.12 378 GLY A O 1
ATOM 2835 N N . ASN A 1 379 ? 26.949 2.855 -55.368 1.00 29.45 379 ASN A N 1
ATOM 2836 C CA . ASN A 1 379 ? 27.417 3.491 -56.599 1.00 29.45 379 ASN A CA 1
ATOM 2837 C C . ASN A 1 379 ? 26.387 4.333 -57.397 1.00 29.45 379 ASN A C 1
ATOM 2839 O O . ASN A 1 379 ? 25.708 3.827 -58.292 1.00 29.45 379 ASN A O 1
ATOM 2843 N N . ARG A 1 380 ? 26.368 5.653 -57.172 1.00 29.55 380 ARG A N 1
ATOM 2844 C CA . ARG A 1 380 ? 26.044 6.634 -58.222 1.00 29.55 380 ARG A CA 1
ATOM 2845 C C . ARG A 1 380 ? 27.062 7.767 -58.207 1.00 29.55 380 ARG A C 1
ATOM 2847 O O . ARG A 1 380 ? 27.156 8.543 -57.262 1.00 29.55 380 ARG A O 1
ATOM 2854 N N . GLN A 1 381 ? 27.831 7.816 -59.287 1.00 26.12 381 GLN A N 1
ATOM 2855 C CA . GLN A 1 381 ? 28.691 8.920 -59.682 1.00 26.12 381 GLN A CA 1
ATOM 2856 C C . GLN A 1 381 ? 27.872 10.201 -59.898 1.00 26.12 381 GLN A C 1
ATOM 2858 O O . GLN A 1 381 ? 26.794 10.151 -60.486 1.00 26.12 381 GLN A O 1
ATOM 2863 N N . GLY A 1 382 ? 28.459 11.343 -59.527 1.00 26.86 382 GLY A N 1
ATOM 2864 C CA . GLY A 1 382 ? 28.165 12.638 -60.143 1.00 26.86 382 GLY A CA 1
ATOM 2865 C C . GLY A 1 382 ? 27.566 13.696 -59.219 1.00 26.86 382 GLY A C 1
ATOM 2866 O O . GLY A 1 382 ? 26.352 13.800 -59.124 1.00 26.86 382 GLY A O 1
ATOM 2867 N N . ALA A 1 383 ? 28.423 14.519 -58.605 1.00 27.44 383 ALA A N 1
ATOM 2868 C CA . ALA A 1 383 ? 28.374 15.989 -58.671 1.00 27.44 383 ALA A CA 1
ATOM 2869 C C . ALA A 1 383 ? 29.329 16.595 -57.629 1.00 27.44 383 ALA A C 1
ATOM 2871 O O . ALA A 1 383 ? 29.149 16.469 -56.422 1.00 27.44 383 ALA A O 1
ATOM 2872 N N . VAL A 1 384 ? 30.368 17.251 -58.135 1.00 26.95 384 VAL A N 1
ATOM 2873 C CA . VAL A 1 384 ? 31.355 18.043 -57.397 1.00 26.95 384 VAL A CA 1
ATOM 2874 C C . VAL A 1 384 ? 30.716 19.376 -56.991 1.00 26.95 384 VAL A C 1
ATOM 2876 O O . VAL A 1 384 ? 30.093 20.018 -57.833 1.00 26.95 384 VAL A O 1
ATOM 2879 N N . GLY A 1 385 ? 30.906 19.830 -55.746 1.00 26.69 385 GLY A N 1
ATOM 2880 C CA . GLY A 1 385 ? 30.455 21.164 -55.333 1.00 26.69 385 GLY A CA 1
ATOM 2881 C C . GLY A 1 385 ? 30.784 21.570 -53.892 1.00 26.69 385 GLY A C 1
ATOM 2882 O O . GLY A 1 385 ? 29.962 21.408 -53.007 1.00 26.69 385 GLY A O 1
ATOM 2883 N N . HIS A 1 386 ? 31.957 22.185 -53.723 1.00 27.53 386 HIS A N 1
ATOM 2884 C CA . HIS A 1 386 ? 32.347 23.159 -52.688 1.00 27.53 386 HIS A CA 1
ATOM 2885 C C . HIS A 1 386 ? 32.513 22.778 -51.198 1.00 27.53 386 HIS A C 1
ATOM 2887 O O . HIS A 1 386 ? 31.582 22.562 -50.434 1.00 27.53 386 HIS A O 1
ATOM 2893 N N . ILE A 1 387 ? 33.780 22.889 -50.781 1.00 30.34 387 ILE A N 1
ATOM 2894 C CA . ILE A 1 387 ? 34.321 22.971 -49.418 1.00 30.34 387 ILE A CA 1
ATOM 2895 C C . ILE A 1 387 ? 34.117 24.386 -48.840 1.00 30.34 387 ILE A C 1
ATOM 2897 O O . ILE A 1 387 ? 34.463 25.356 -49.517 1.00 30.34 387 ILE A O 1
ATOM 2901 N N . ARG A 1 388 ? 33.658 24.482 -47.578 1.00 27.66 388 ARG A N 1
ATOM 2902 C CA . ARG A 1 388 ? 34.005 25.468 -46.510 1.00 27.66 388 ARG A CA 1
ATOM 2903 C C . ARG A 1 388 ? 33.121 25.148 -45.285 1.00 27.66 388 ARG A C 1
ATOM 2905 O O . ARG A 1 388 ? 31.910 25.198 -45.396 1.00 27.66 388 ARG A O 1
ATOM 2912 N N . GLY A 1 389 ? 33.649 24.691 -44.153 1.00 26.84 389 GLY A N 1
ATOM 2913 C CA . GLY A 1 389 ? 34.162 25.558 -43.089 1.00 26.84 389 GLY A CA 1
ATOM 2914 C C . GLY A 1 389 ? 33.974 24.859 -41.734 1.00 26.84 389 GLY A C 1
ATOM 2915 O O . GLY A 1 389 ? 32.868 24.455 -41.395 1.00 26.84 389 GLY A O 1
ATOM 2916 N N . ILE A 1 390 ? 35.075 24.667 -41.012 1.00 31.73 390 ILE A N 1
ATOM 2917 C CA . ILE A 1 390 ? 35.170 24.098 -39.661 1.00 31.73 390 ILE A CA 1
ATOM 2918 C C . ILE A 1 390 ? 35.054 25.244 -38.637 1.00 31.73 390 ILE A C 1
ATOM 2920 O O . ILE A 1 390 ? 35.479 26.358 -38.934 1.00 31.73 390 ILE A O 1
ATOM 2924 N N . SER A 1 391 ? 34.593 24.917 -37.422 1.00 29.02 391 SER A N 1
ATOM 2925 C CA . SER A 1 391 ? 34.675 25.674 -36.152 1.00 29.02 391 SER A CA 1
ATOM 2926 C C . SER A 1 391 ? 33.626 26.763 -35.880 1.00 29.02 391 SER A C 1
ATOM 2928 O O . SER A 1 391 ? 33.484 27.711 -36.643 1.00 29.02 391 SER A O 1
ATOM 2930 N N . GLY A 1 392 ? 32.932 26.640 -34.738 1.00 33.22 392 GLY A N 1
ATOM 2931 C CA . GLY A 1 392 ? 32.117 27.718 -34.166 1.00 33.22 392 GLY A CA 1
ATOM 2932 C C . GLY A 1 392 ? 30.900 27.268 -33.355 1.00 33.22 392 GLY A C 1
ATOM 2933 O O . GLY A 1 392 ? 29.798 27.641 -33.718 1.00 33.22 392 GLY A O 1
ATOM 2934 N N . TRP A 1 393 ? 31.076 26.485 -32.284 1.00 31.22 393 TRP A N 1
ATOM 2935 C CA . TRP A 1 393 ? 30.042 26.273 -31.249 1.00 31.22 393 TRP A CA 1
ATOM 2936 C C . TRP A 1 393 ? 30.713 26.057 -29.884 1.00 31.22 393 TRP A C 1
ATOM 2938 O O . TRP A 1 393 ? 30.709 24.956 -29.341 1.00 31.22 393 TRP A O 1
ATOM 2948 N N . TYR A 1 394 ? 31.374 27.096 -29.363 1.00 31.03 394 TYR A N 1
ATOM 2949 C CA . TYR A 1 394 ? 31.911 27.082 -27.995 1.00 31.03 394 TYR A CA 1
ATOM 2950 C C . TYR A 1 394 ? 31.831 28.444 -27.276 1.00 31.03 394 TYR A C 1
ATOM 2952 O O . TYR A 1 394 ? 32.566 28.639 -26.319 1.00 31.03 394 TYR A O 1
ATOM 2960 N N . ASP A 1 395 ? 30.975 29.392 -27.696 1.00 32.38 395 ASP A N 1
ATOM 2961 C CA . ASP A 1 395 ? 31.092 30.773 -27.173 1.00 32.38 395 ASP A CA 1
ATOM 2962 C C . ASP A 1 395 ? 29.802 31.515 -26.769 1.00 32.38 395 ASP A C 1
ATOM 2964 O O . ASP A 1 395 ? 29.864 32.711 -26.517 1.00 32.38 395 ASP A O 1
ATOM 2968 N N . ASP A 1 396 ? 28.650 30.849 -26.604 1.00 32.84 396 ASP A N 1
ATOM 2969 C CA . ASP A 1 396 ? 27.393 31.564 -26.269 1.00 32.84 396 ASP A CA 1
ATOM 2970 C C . ASP A 1 396 ? 26.774 31.248 -24.893 1.00 32.84 396 ASP A C 1
ATOM 2972 O O . ASP A 1 396 ? 25.686 31.725 -24.570 1.00 32.84 396 ASP A O 1
ATOM 2976 N N . SER A 1 397 ? 27.455 30.517 -24.003 1.00 32.88 397 SER A N 1
ATOM 2977 C CA . SER A 1 397 ? 26.903 30.209 -22.668 1.00 32.88 397 SER A CA 1
ATOM 2978 C C . SER A 1 397 ? 27.268 31.206 -21.558 1.00 32.88 397 SER A C 1
ATOM 2980 O O . SER A 1 397 ? 26.990 30.927 -20.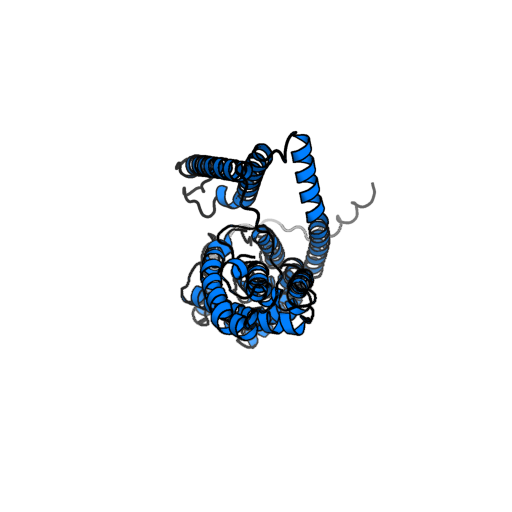394 1.00 32.88 397 SER A O 1
ATOM 2982 N N . ASN A 1 398 ? 27.868 32.363 -21.869 1.00 34.41 398 ASN A N 1
ATOM 2983 C CA . ASN A 1 398 ? 28.407 33.281 -20.848 1.00 34.41 398 ASN A CA 1
ATOM 2984 C C . ASN A 1 398 ? 27.699 34.647 -20.717 1.00 34.41 398 ASN A C 1
ATOM 2986 O O . ASN A 1 398 ? 28.218 35.535 -20.042 1.00 34.41 398 ASN A O 1
ATOM 2990 N N . GLN A 1 399 ? 26.511 34.835 -21.307 1.00 33.94 399 GLN A N 1
ATOM 2991 C CA . GLN A 1 399 ? 25.800 36.131 -21.268 1.00 33.94 399 GLN A CA 1
ATOM 2992 C C . GLN A 1 399 ? 24.494 36.191 -20.456 1.00 33.94 399 GLN A C 1
ATOM 2994 O O . GLN A 1 399 ? 23.907 37.263 -20.360 1.00 33.94 399 GLN A O 1
ATOM 2999 N N . LEU A 1 400 ? 24.053 35.122 -19.785 1.00 35.50 400 LEU A N 1
ATOM 3000 C CA . LEU A 1 400 ? 22.749 35.122 -19.088 1.00 35.50 400 LEU A CA 1
ATOM 3001 C C . LEU A 1 400 ? 22.782 35.425 -17.573 1.00 35.50 400 LEU A C 1
ATOM 3003 O O . LEU A 1 400 ? 21.777 35.238 -16.898 1.00 35.50 400 LEU A O 1
ATOM 3007 N N . TRP A 1 401 ? 23.889 35.951 -17.030 1.00 34.50 401 TRP A N 1
ATOM 3008 C CA . TRP A 1 401 ? 24.010 36.296 -15.595 1.00 34.50 401 TRP A CA 1
ATOM 3009 C C . TRP A 1 401 ? 24.288 37.777 -15.291 1.00 34.50 401 TRP A C 1
ATOM 3011 O O . TRP A 1 401 ? 24.873 38.100 -14.256 1.00 34.50 401 TRP A O 1
ATOM 3021 N N . ARG A 1 402 ? 23.853 38.706 -16.152 1.00 37.91 402 ARG A N 1
ATOM 3022 C CA . ARG A 1 402 ? 23.795 40.140 -15.812 1.00 37.91 402 ARG A CA 1
ATOM 3023 C C . ARG A 1 402 ? 22.600 40.843 -16.462 1.00 37.91 402 ARG A C 1
ATOM 3025 O O . ARG A 1 402 ? 22.761 41.455 -17.512 1.00 37.91 402 ARG A O 1
ATOM 3032 N N . SER A 1 403 ? 21.452 40.809 -15.788 1.00 42.84 403 SER A N 1
ATOM 3033 C CA . SER A 1 403 ? 20.452 41.894 -15.769 1.00 42.84 403 SER A CA 1
ATOM 3034 C C . SER A 1 403 ? 19.405 41.627 -14.701 1.00 42.84 403 SER A C 1
ATOM 3036 O O . SER A 1 403 ? 18.755 40.562 -14.816 1.00 42.84 403 SER A O 1
#

Nearest PDB structures (foldseek):
  4r0c-assembly1_C  TM=9.478E-01  e=1.031E-18  Alcanivorax borkumensis SK2
  4r0c-assembly1_B  TM=9.370E-01  e=4.954E-18  Alcanivorax borkumensis SK2
  4r1i-assembly1_B  TM=8.880E-01  e=6.254E-16  Neisseria gonorrhoeae FA19

Foldseek 3Di:
DVCVVVQADVLLVLLLVLLCCQLLVQADQDQDVLLVLLQVLLQLLCCLPPVPAGAASCFQNVLRPVLNVVLVVLSVCCSVPFQRVLSDRFPFDDDDDDDDQDPLLVVLVVQLVVVLVVLVVVVCVQLVDQPRQQADPVSHVFPGVVRVCVVVSVVVSVLVSCVSSCVSSVVCPDVVSSVVVVVVVVVVCVVVVVLVVVLSVVSVVCSVVVVQQPPQQVVLLCVCVVVLNAFLNVLLVLLVVLLVVCLPDPDSLNNSSSVPSNRPSSNNVVVPDRSLLSSLSNSLNNSLNSQQHPVRPSVVVSQVVSCVRPVPRDSVNSNSSRVSSSVSSSVSSSVSSVVCLVVLHRSTRHDDDDPRVPVPPPPPVVVVVVVPDDDDDDDDDDDDDDDDDDDDDDPDPPPPPDD

Radius of gyration: 26.92 Å; Cα contacts (8 Å, |Δi|>4): 436; chains: 1; bounding box: 65×62×94 Å

Mean predicted aligned error: 11.78 Å

Sequence (403 aa):
MIFQAMGRNPLVGAVTGYVAVGAGYDASLLITPADVILSGITTSAAHTVDANAYVSPIDNYYFIASSAIILSIVGAFIIERIVEPVAGTYRGSVVLDVHPVSELELKGLKRVGWATLALIAIIVAAVVPAGSPLRNENGGLVPSPFLESAVAIFAIFFLFLGWIYGRTVGKIKTSQDGINFMAEAVKELAPTLVLFFAISQFLAWFKWTNLGGEWIAVGGSHMLDASGFGGIPLLVSFVVLATVMNLFITSGGSAQWSLMAPIFVPMMMLVGFEPALIQAAFRIADSSTNIVTPMSPYFAVCLAFLQRYQKDAGIGTLASMTIPVALGFLVSWLLFLILWMELGLPIATGRGGVVYPIASRRAFICNASKLSEPELPGNRQGAVGHIRGISGWYDDSNQLWRS

Secondary structure (DSSP, 8-state):
-HHHHTTS-HHHHHHHHHHHHHTTTT--SS--HHHHHHHHHHHHHHTTT-TT----TTTTHHHHHHHHHHHHHHHHHHIIIIIHHHH-----------PPPPHHHHHHHHHHHHHHHHHHHHHHHHHSSTT-TTS-TTS-SSS-HHHHTHHHHHHHHHHHHHHHHHHHTTS--SHHHHHHHHHHHHHHHHHHHHHHHHHHHHHHHHHHTSIIIIIIIHHHHHHHHHHT--HHHHHHHHHHHHHHHHTT--SSSHHHHHHHHHHHHHHHHHHT--HHHHHHHHHHHHHHHTTT-TTSHHHHHHHHHHHHH-TT--HHHHHHHHHHHHHHHHHHHHHHHHHHHHTT--SSSSSS------S-TTSSHHHHTTS----PPP---------------SSSSSSSS--

Solvent-accessible surface area (backbone atoms only — not comparable to full-atom values): 22673 Å² total; per-residue (Å²): 91,72,30,45,79,71,77,40,36,42,60,52,38,53,49,50,55,48,42,55,56,34,39,33,59,68,34,37,86,59,92,51,74,63,36,49,53,52,19,52,48,46,21,62,20,30,42,66,74,37,81,83,49,75,42,55,54,58,20,46,42,68,55,23,29,53,40,31,57,51,51,50,54,52,48,52,51,43,40,66,72,48,33,41,67,73,67,45,83,71,84,70,86,81,78,75,87,77,78,74,84,46,74,53,53,53,54,15,51,53,51,32,53,54,50,50,54,52,51,50,52,51,51,48,65,53,48,67,47,77,85,24,82,37,28,26,99,86,58,39,66,61,60,19,55,46,62,75,41,40,66,61,53,49,51,53,51,52,50,52,42,51,49,50,28,30,46,57,63,58,75,33,82,50,74,62,50,53,52,50,52,53,53,51,57,52,58,72,44,47,67,59,53,56,48,51,52,54,48,52,52,50,50,52,50,32,54,74,68,35,48,37,46,66,50,48,14,46,48,49,29,50,55,30,61,76,68,68,55,50,40,68,65,42,53,53,52,50,26,54,51,42,34,59,49,33,55,75,46,61,58,84,55,55,62,47,44,64,65,44,28,56,51,50,40,35,19,41,39,75,71,43,43,48,63,48,51,55,51,53,42,46,40,48,19,38,15,17,42,50,54,55,25,79,76,22,72,65,42,53,52,50,47,58,56,40,32,73,72,38,76,83,54,45,72,68,58,54,36,70,50,29,44,63,47,25,53,51,43,37,52,53,50,51,52,48,51,52,51,41,55,75,69,64,55,71,46,50,70,49,76,84,75,84,52,72,47,61,90,69,86,70,64,68,70,69,57,59,71,72,74,74,72,85,83,78,82,80,89,77,88,87,82,90,82,86,91,86,86,84,91,89,88,87,82,80,90,82,71,88,87,80,132

Organism: NCBI:txid1337887